Protein AF-A0A2E2UBP2-F1 (afdb_monomer)

Foldseek 3Di:
DDDDDDDDDDDDPDPDPPPPPPDDDFLQDAPLPQQWAQFDFFAAFPWDFDPPDQADFDWAFFQFPQDTDTDTGDPSDPLVQAPWEKEAWHFDDPDPVVSLVPTDTDDHIDTDDDGDTDDHTDCRHQNSLRCLLVRLSRLLCVVQVVVCVVLVAHHAYEYGAHQDDDPPTGRAQDWAQFQVRRYTYFHGFHDSYPVDGDTALRPDGPSSQSLSSQLRVLLSSLVVLLCVQAPPVDDPPGLCQTSRCVVVPPDDDDDPDQADQWLSLLSSLQSLLRSLLRSVLSDVRNQADHSNPQCRQQQHLQHQAGLLRHGLADAQVLVCQLRGSDDDRDSYSNHDDRSVDSNNSSSSSNNLLCLLCVPFPDHSNVSNVLSSVLSNVLSNPCNPDIDSLVSNLSSLVSSVVSSVVSTPQALVSQCSSCRRYNSRDDRPSD

Solvent-accessible surface area (backbone atoms only — not comparable to full-atom values): 24458 Å² total; per-residue (Å²): 132,89,80,84,91,83,93,82,82,91,81,83,84,75,84,74,86,66,76,80,77,75,72,90,68,81,72,62,68,30,82,90,72,59,47,48,23,49,61,57,81,52,44,79,69,87,78,61,67,55,83,91,63,77,50,60,60,47,66,44,72,32,47,38,72,68,38,78,41,78,44,78,39,74,66,73,52,85,51,82,60,52,73,46,40,31,41,24,54,42,66,72,66,96,48,76,66,58,44,76,74,57,70,47,71,78,50,75,69,41,80,60,75,93,70,38,56,90,79,70,70,54,89,60,16,50,63,35,45,44,49,38,36,47,42,46,52,43,52,30,44,74,73,38,51,67,59,55,62,71,66,66,68,79,54,28,35,38,36,39,39,38,77,45,74,60,89,96,32,26,44,18,69,46,60,31,39,42,74,90,78,35,30,38,39,37,35,21,36,34,20,63,41,96,89,47,85,60,45,62,36,82,68,49,48,66,46,36,30,38,27,52,46,31,22,38,50,28,44,51,55,52,50,56,52,46,58,74,54,38,91,59,90,82,67,73,68,82,64,76,65,34,92,51,60,69,69,52,76,81,48,88,78,67,99,78,73,71,49,83,70,42,40,66,54,34,50,45,14,51,41,41,15,48,8,52,46,44,9,37,50,53,33,81,58,19,39,66,33,53,62,43,59,56,43,30,27,38,52,24,42,85,44,66,27,34,53,51,61,52,64,53,53,35,40,51,66,46,50,51,46,43,63,38,42,69,84,78,90,73,39,24,51,72,75,43,84,58,50,68,37,40,62,49,53,3,24,29,51,19,22,36,56,41,60,68,48,74,84,47,101,64,55,49,67,58,52,50,51,50,51,51,55,21,48,56,57,33,42,67,65,46,71,86,58,73,52,31,66,55,49,51,32,45,51,55,53,36,40,51,60,45,44,54,77,77,42,94,65,52,56,68,56,41,49,56,43,45,61,34,30,65,42,62,52,75,82,81,58,121

pLDDT: mean 81.36, std 20.52, range [25.95, 98.44]

Sequence (430 aa):
MKKWIYLGAASFLLIGCGTKTSKKKNATDVYGGRSLGVPVPLMVSQKACLSGSILNPLEIDLYRRGRERPFRTDFSSEIQAVETTEFAGSFRGRDQFSLLNSPEIENPSKIFEVCDIAGEYESNSYQDAALSILTPIKSFENRYPKLINGLSLPQIKIRVAPLLRQGDQYLINNAFYYSGTREITFLPQGYDSKEDLDLPMGGRPLWKFPMVALHEYGHHIFVELLRKYSDQKSSLPPLGLCFDNSHHYHKVQSSAQSRNVSVNLALIAVNEAFADIFAYFGEPGSRGLDGMGCMEKSRDVESRTFNNGDIKILHKEQIEIFLSSAQKEYTGCNEMTNYQDTHIIGAVLGRAIFKVFEFQRVSDQKKLEILIDWLEQFLSKVNDETDPKLVLKLAVDEFYEVAKQEVRIDPLRCIKYYSHFPGITRNGCY

Mean predicted aligned error: 9.4 Å

Radius of gyration: 24.28 Å; Cα contacts (8 Å, |Δi|>4): 741; chains: 1; bounding box: 78×90×64 Å

Secondary structure (DSSP, 8-state):
------------------------------TTS--EEEEPPPBPP-PPPPTT---PPEEEEEEETTEEEEEEE--SS--TTEEEEEE---B--SSHHHHHH---B----EE------SS---TTBHHHHHHHHHHHHHHHHHH-HHHHHHHTPPPEEEEES---EETTEEE-S-EEEETTTTEEEEPPPEES-SS--PPTGGG--GGG-HHHHHHHHHHHHHHHHHHHH-S-TT-------SS-GGGGGT----TT-PPP--HHHHHHHHHHHHHHHHHHHH-GGG---TTSTTHHHHT-SS-SB-TTS-BS---HHHHHHHT-SSPPP---TTT---TT-HHHHHHHHHHHHHHHHHTS---HHHHHHHHHHHHHHHHHHHTT---HHHHHHHHHHHHHHHHHHHS---HHHHHHHHTT-TTT------

Structure (mmCIF, N/CA/C/O backbone):
data_AF-A0A2E2UBP2-F1
#
_entry.id   AF-A0A2E2UBP2-F1
#
loop_
_atom_site.group_PDB
_atom_site.id
_atom_site.type_symbol
_atom_site.label_atom_id
_atom_site.label_alt_id
_atom_site.label_comp_id
_atom_site.label_asym_id
_atom_site.label_entity_id
_atom_site.label_seq_id
_atom_site.pdbx_PDB_ins_code
_atom_site.Cartn_x
_atom_site.Cartn_y
_atom_site.Cartn_z
_atom_site.occupancy
_atom_site.B_iso_or_equiv
_atom_site.auth_seq_id
_atom_site.auth_comp_id
_atom_site.auth_asym_id
_atom_site.auth_atom_id
_atom_site.pdbx_PDB_model_num
ATOM 1 N N . MET A 1 1 ? -43.294 66.287 -12.264 1.00 36.66 1 MET A N 1
ATOM 2 C CA . MET A 1 1 ? -43.549 65.736 -13.617 1.00 36.66 1 MET A CA 1
ATOM 3 C C . MET A 1 1 ? -42.926 64.345 -13.658 1.00 36.66 1 MET A C 1
ATOM 5 O O . MET A 1 1 ? -41.761 64.245 -13.317 1.00 36.66 1 MET A O 1
ATOM 9 N N . LYS A 1 2 ? -43.741 63.272 -13.631 1.00 34.59 2 LYS A N 1
ATOM 10 C CA . LYS A 1 2 ? -43.964 62.305 -14.744 1.00 34.59 2 LYS A CA 1
ATOM 11 C C . LYS A 1 2 ? -42.651 61.814 -15.389 1.00 34.59 2 LYS A C 1
ATOM 13 O O . LYS A 1 2 ? -41.879 62.659 -15.798 1.00 34.59 2 LYS A O 1
ATOM 18 N N . LYS A 1 3 ? -42.366 60.541 -15.671 1.00 36.06 3 LYS A N 1
ATOM 19 C CA . LYS A 1 3 ? -42.904 59.187 -15.423 1.00 36.06 3 LYS A CA 1
ATOM 20 C C . LYS A 1 3 ? -41.931 58.261 -16.225 1.00 36.06 3 LYS A C 1
ATOM 22 O O . LYS A 1 3 ? -41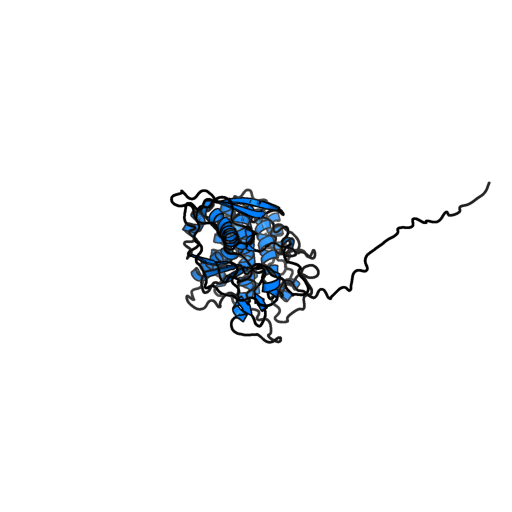.662 58.618 -17.360 1.00 36.06 3 LYS A O 1
ATOM 27 N N . TRP A 1 4 ? -41.537 57.096 -15.679 1.00 34.00 4 TRP A N 1
ATOM 28 C CA . TRP A 1 4 ? -41.347 55.782 -16.365 1.00 34.00 4 TRP A CA 1
ATOM 29 C C . TRP A 1 4 ? -40.158 55.623 -17.351 1.00 34.00 4 TRP A C 1
ATOM 31 O O . TRP A 1 4 ? -39.989 56.420 -18.259 1.00 34.00 4 TRP A O 1
ATOM 41 N N . ILE A 1 5 ? -39.194 54.714 -17.106 1.00 43.81 5 ILE A N 1
ATOM 42 C CA . ILE A 1 5 ? -39.140 53.261 -17.445 1.00 43.81 5 ILE A CA 1
ATOM 43 C C . ILE A 1 5 ? -39.409 52.969 -18.929 1.00 43.81 5 ILE A C 1
ATOM 45 O O . ILE A 1 5 ? -40.552 53.108 -19.330 1.00 43.81 5 ILE A O 1
ATOM 49 N N . TYR A 1 6 ? -38.390 52.490 -19.666 1.00 37.00 6 TYR A N 1
ATOM 50 C CA . TYR A 1 6 ? -38.372 51.296 -20.551 1.00 37.00 6 TYR A CA 1
ATOM 51 C C . TYR A 1 6 ? -36.886 50.983 -20.885 1.00 37.00 6 TYR A C 1
ATOM 53 O O . TYR A 1 6 ? -36.152 51.875 -21.292 1.00 37.00 6 TYR A O 1
ATOM 61 N N . LEU A 1 7 ? -36.318 49.846 -20.455 1.00 39.94 7 LEU A N 1
ATOM 62 C CA . LEU A 1 7 ? -36.270 48.547 -21.160 1.00 39.94 7 LEU A CA 1
ATOM 63 C C . LEU A 1 7 ? -35.499 48.616 -22.493 1.00 39.94 7 LEU A C 1
ATOM 65 O O . LEU A 1 7 ? -36.073 48.844 -23.551 1.00 39.94 7 LEU A O 1
ATOM 69 N N . GLY A 1 8 ? -34.185 48.384 -22.415 1.00 33.16 8 GLY A N 1
ATOM 70 C CA . GLY A 1 8 ? -33.312 48.099 -23.553 1.00 33.16 8 GLY A CA 1
ATOM 71 C C . GLY A 1 8 ? -32.727 46.701 -23.393 1.00 33.16 8 GLY A C 1
ATOM 72 O O . GLY A 1 8 ? -31.935 46.455 -22.487 1.00 33.16 8 GLY A O 1
ATOM 73 N N . ALA A 1 9 ? -33.212 45.786 -24.225 1.00 34.88 9 ALA A N 1
ATOM 74 C CA . ALA A 1 9 ? -32.956 44.359 -24.192 1.00 34.88 9 ALA A CA 1
ATOM 75 C C . ALA A 1 9 ? -31.523 43.984 -24.601 1.00 34.88 9 ALA A C 1
ATOM 77 O O . ALA A 1 9 ? -30.869 44.654 -25.398 1.00 34.88 9 ALA A O 1
ATOM 78 N N . ALA A 1 10 ? -31.083 42.855 -24.051 1.00 36.31 10 ALA A N 1
ATOM 79 C CA . ALA A 1 10 ? -29.846 42.159 -24.350 1.00 36.31 10 ALA A CA 1
ATOM 80 C C . ALA A 1 10 ? -29.744 41.722 -25.821 1.00 36.31 10 ALA A C 1
ATOM 82 O O . ALA A 1 10 ? -30.726 41.274 -26.409 1.00 36.31 10 ALA A O 1
ATOM 83 N N . SER A 1 11 ? -28.529 41.762 -26.374 1.00 33.66 11 SER A N 1
ATOM 84 C CA . SER A 1 11 ? -28.095 40.939 -27.514 1.00 33.66 11 SER A CA 1
ATOM 85 C C . SER A 1 11 ? -26.563 40.897 -27.568 1.00 33.66 11 SER A C 1
ATOM 87 O O . SER A 1 11 ? -25.935 41.548 -28.396 1.00 33.66 11 SER A O 1
ATOM 89 N N . PHE A 1 12 ? -25.949 40.123 -26.668 1.00 35.16 12 PHE A N 1
ATOM 90 C CA . PHE A 1 12 ? -24.624 39.557 -26.922 1.00 35.16 12 PHE A CA 1
ATOM 91 C C . PHE A 1 12 ? -24.831 38.255 -27.699 1.00 35.16 12 PHE A C 1
ATOM 93 O O . PHE A 1 12 ? -25.236 37.238 -27.140 1.00 35.16 12 PHE A O 1
ATOM 100 N N . LEU A 1 13 ? -24.583 38.308 -29.007 1.00 31.09 13 LEU A N 1
ATOM 101 C CA . LEU A 1 13 ? -24.433 37.131 -29.855 1.00 31.09 13 LEU A CA 1
ATOM 102 C C . LEU A 1 13 ? -23.117 36.435 -29.483 1.00 31.09 13 LEU A C 1
ATOM 104 O O . LEU A 1 13 ? -22.058 36.750 -30.017 1.00 31.09 13 LEU A O 1
ATOM 108 N N . LEU A 1 14 ? -23.188 35.492 -28.544 1.00 32.53 14 LEU A N 1
ATOM 109 C CA . LEU A 1 14 ? -22.165 34.466 -28.379 1.00 32.53 14 LEU A CA 1
ATOM 110 C C . LEU A 1 14 ? -22.387 33.410 -29.464 1.00 32.53 14 LEU A C 1
ATOM 112 O O . LEU A 1 14 ? -23.316 32.606 -29.392 1.00 32.53 14 LEU A O 1
ATOM 116 N N . ILE A 1 15 ? -21.522 33.417 -30.477 1.00 32.47 15 ILE A N 1
ATOM 117 C CA . ILE A 1 15 ? -21.360 32.302 -31.411 1.00 32.47 15 ILE A CA 1
ATOM 118 C C . ILE A 1 15 ? -20.683 31.175 -30.626 1.00 32.47 15 ILE A C 1
ATOM 120 O O . ILE A 1 15 ? -19.461 31.083 -30.540 1.00 32.47 15 ILE A O 1
ATOM 124 N N . GLY A 1 16 ? -21.501 30.344 -29.986 1.00 27.58 16 GLY A N 1
ATOM 125 C CA . GLY A 1 16 ? -21.075 29.086 -29.398 1.00 27.58 16 GLY A CA 1
ATOM 126 C C . GLY A 1 16 ? -20.994 28.012 -30.475 1.00 27.58 16 GLY A C 1
ATOM 127 O O . GLY A 1 16 ? -21.973 27.314 -30.722 1.00 27.58 16 GLY A O 1
ATOM 128 N N . CYS A 1 17 ? -19.814 27.817 -31.063 1.00 29.23 17 CYS A N 1
ATOM 129 C CA . CYS A 1 17 ? -19.444 26.516 -31.622 1.00 29.23 17 CYS A CA 1
ATOM 130 C C . CYS A 1 17 ? -19.105 25.572 -30.459 1.00 29.23 17 CYS A C 1
ATOM 132 O O . CYS A 1 17 ? -17.954 25.210 -30.241 1.00 29.23 17 CYS A O 1
ATOM 134 N N . GLY A 1 18 ? -20.122 25.212 -29.674 1.00 25.95 18 GLY A N 1
ATOM 135 C CA . GLY A 1 18 ? -20.039 24.072 -28.777 1.00 25.95 18 GLY A CA 1
ATOM 136 C C . GLY A 1 18 ? -20.134 22.815 -29.625 1.00 25.95 18 GLY A C 1
ATOM 137 O O . GLY A 1 18 ? -21.171 22.553 -30.238 1.00 25.95 18 GLY A O 1
ATOM 138 N N . THR A 1 19 ? -19.049 22.052 -29.697 1.00 28.00 19 THR A N 1
ATOM 139 C CA . THR A 1 19 ? -19.083 20.693 -30.227 1.00 28.00 19 THR A CA 1
ATOM 140 C C . THR A 1 19 ? -20.198 19.930 -29.518 1.00 28.00 19 THR A C 1
ATOM 142 O O . THR A 1 19 ? -20.270 19.891 -28.290 1.00 28.00 19 THR A O 1
ATOM 145 N N . LYS A 1 20 ? -21.111 19.352 -30.309 1.00 28.67 20 LYS A N 1
ATOM 146 C CA . LYS A 1 20 ? -22.065 18.347 -29.837 1.00 28.67 20 LYS A CA 1
ATOM 147 C C . LYS A 1 20 ? -21.259 17.272 -29.117 1.00 28.67 20 LYS A C 1
ATOM 149 O O . LYS A 1 20 ? -20.600 16.466 -29.770 1.00 28.67 20 LYS A O 1
ATOM 154 N N . THR A 1 21 ? -21.305 17.269 -27.792 1.00 29.91 21 THR A N 1
ATOM 155 C CA . THR A 1 21 ? -20.791 16.168 -26.992 1.00 29.91 21 THR A CA 1
ATOM 156 C C . THR A 1 21 ? -21.615 14.940 -27.347 1.00 29.91 21 THR A C 1
ATOM 158 O O . THR A 1 21 ? -22.819 14.849 -27.098 1.00 29.91 21 THR A O 1
ATOM 161 N N . SER A 1 22 ? -20.966 14.021 -28.056 1.00 31.94 22 SER A N 1
ATOM 162 C CA . SER A 1 22 ? -21.499 12.709 -28.367 1.00 31.94 22 SER A CA 1
ATOM 163 C C . SER A 1 22 ? -21.911 12.029 -27.067 1.00 31.94 22 SER A C 1
ATOM 165 O O . SER A 1 22 ? -21.104 11.918 -26.152 1.00 31.94 22 SER A O 1
ATOM 167 N N . LYS A 1 23 ? -23.186 11.629 -27.016 1.00 31.00 23 LYS A N 1
ATOM 168 C CA . LYS A 1 23 ? -23.810 10.637 -26.130 1.00 31.00 23 LYS A CA 1
ATOM 169 C C . LYS A 1 23 ? -22.982 10.261 -24.891 1.00 31.00 23 LYS A C 1
ATOM 171 O O . LYS A 1 23 ? -22.041 9.483 -25.000 1.00 31.00 23 LYS A O 1
ATOM 176 N N . LYS A 1 24 ? -23.437 10.715 -23.715 1.00 34.28 24 LYS A N 1
ATOM 177 C CA . LYS A 1 24 ? -23.140 10.081 -22.421 1.00 34.28 24 LYS A CA 1
ATOM 178 C C . LYS A 1 24 ? -23.349 8.566 -22.563 1.00 34.28 24 LYS A C 1
ATOM 180 O O . LYS A 1 24 ? -24.491 8.110 -22.585 1.00 34.28 24 LYS A O 1
ATOM 185 N N . LYS A 1 25 ? -22.262 7.807 -22.726 1.00 36.66 25 LYS A N 1
ATOM 186 C CA . LYS A 1 25 ? -22.254 6.371 -22.445 1.00 36.66 25 LYS A CA 1
ATOM 187 C C . LYS A 1 25 ? -22.381 6.230 -20.928 1.00 36.66 25 LYS A C 1
ATOM 189 O O . LYS A 1 25 ? -21.841 7.045 -20.183 1.00 36.66 25 LYS A O 1
ATOM 194 N N . ASN A 1 26 ? -23.182 5.259 -20.506 1.00 35.31 26 ASN A N 1
ATOM 195 C CA . ASN A 1 26 ? -23.462 4.968 -19.107 1.00 35.31 26 ASN A CA 1
ATOM 196 C C . ASN A 1 26 ? -22.146 4.815 -18.336 1.00 35.31 26 ASN A C 1
ATOM 198 O O . ASN A 1 26 ? -21.359 3.928 -18.645 1.00 35.31 26 ASN A O 1
ATOM 202 N N . ALA A 1 27 ? -21.927 5.685 -17.352 1.00 34.19 27 ALA A N 1
ATOM 203 C CA . ALA A 1 27 ? -20.807 5.639 -16.419 1.00 34.19 27 ALA A CA 1
ATOM 204 C C . ALA A 1 27 ? -21.013 4.512 -15.386 1.00 34.19 27 ALA A C 1
ATOM 206 O O . ALA A 1 27 ? -21.081 4.748 -14.187 1.00 34.19 27 ALA A O 1
ATOM 207 N N . THR A 1 28 ? -21.175 3.278 -15.865 1.00 34.78 28 THR A N 1
ATOM 208 C CA . THR A 1 28 ? -21.238 2.050 -15.049 1.00 34.78 28 THR A CA 1
ATOM 209 C C . THR A 1 28 ? -19.857 1.421 -14.857 1.00 34.78 28 THR A C 1
ATOM 211 O O . THR A 1 28 ? -19.737 0.251 -14.505 1.00 34.78 28 THR A O 1
ATOM 214 N N . ASP A 1 29 ? -18.800 2.185 -15.112 1.00 36.78 29 ASP A N 1
ATOM 215 C CA . ASP A 1 29 ? -17.430 1.700 -15.109 1.00 36.78 29 ASP A CA 1
ATOM 216 C C . ASP A 1 29 ? -16.811 1.889 -13.734 1.00 36.78 29 ASP A C 1
ATOM 218 O O . ASP A 1 29 ? -16.069 2.824 -13.430 1.00 36.78 29 ASP A O 1
ATOM 222 N N . VAL A 1 30 ? -17.196 0.955 -12.873 1.00 41.47 30 VAL A N 1
ATOM 223 C CA . VAL A 1 30 ? -16.654 0.765 -11.540 1.00 41.47 30 VAL A CA 1
ATOM 224 C C . VAL A 1 30 ? -15.151 0.528 -11.670 1.00 41.47 30 VAL A C 1
ATOM 226 O O . VAL A 1 30 ? -14.717 -0.485 -12.214 1.00 41.47 30 VAL A O 1
ATOM 229 N N . TYR A 1 31 ? -14.349 1.440 -11.121 1.00 38.66 31 TYR A N 1
ATOM 230 C CA . TYR A 1 31 ? -12.884 1.332 -11.037 1.00 38.66 31 TYR A CA 1
ATOM 231 C C . TYR A 1 31 ? -12.407 -0.001 -10.409 1.00 38.66 31 TYR A C 1
ATOM 233 O O . TYR A 1 31 ? -11.302 -0.452 -10.669 1.00 38.66 31 TYR A O 1
ATOM 241 N N . GLY A 1 32 ? -13.269 -0.684 -9.646 1.00 39.06 32 GLY A N 1
ATOM 242 C CA . GLY A 1 32 ? -13.020 -2.018 -9.086 1.00 39.06 32 GLY A CA 1
ATOM 243 C C . GLY A 1 32 ? -13.270 -3.214 -10.021 1.00 39.06 32 GLY A C 1
ATOM 244 O O . GLY A 1 32 ? -13.111 -4.342 -9.573 1.00 39.06 32 GLY A O 1
ATOM 245 N N . GLY A 1 33 ? -13.688 -3.008 -11.278 1.00 43.19 33 GLY A N 1
ATOM 246 C CA . GLY A 1 33 ? -14.062 -4.088 -12.210 1.00 43.19 33 GLY A CA 1
ATOM 247 C C . GLY A 1 33 ? -13.252 -4.173 -13.508 1.00 43.19 33 GLY A C 1
ATOM 248 O O . GLY A 1 33 ? -13.527 -5.045 -14.329 1.00 43.19 33 GLY A O 1
ATOM 249 N N . ARG A 1 34 ? -12.275 -3.286 -13.729 1.00 60.72 34 ARG A N 1
ATOM 250 C CA . ARG A 1 34 ? -11.574 -3.152 -15.019 1.00 60.72 34 ARG A CA 1
ATOM 251 C C . ARG A 1 34 ? -10.074 -3.416 -14.937 1.00 60.72 34 ARG A C 1
ATOM 253 O O . ARG A 1 34 ? -9.250 -2.656 -15.424 1.00 60.72 34 ARG A O 1
ATOM 260 N N . SER A 1 35 ? -9.706 -4.540 -14.341 1.00 74.12 35 SER A N 1
ATOM 261 C CA . SER A 1 35 ? -8.325 -5.029 -14.406 1.00 74.12 35 SER A CA 1
ATOM 262 C C . SER A 1 35 ? -8.079 -5.905 -15.632 1.00 74.12 35 SER A C 1
ATOM 264 O O . SER A 1 35 ? -7.092 -6.621 -15.646 1.00 74.12 35 SER A O 1
ATOM 266 N N . LEU A 1 36 ? -8.969 -5.902 -16.631 1.00 81.81 36 LEU A N 1
ATOM 267 C CA . LEU A 1 36 ? -8.833 -6.670 -17.866 1.00 81.81 36 LEU A CA 1
ATOM 268 C C . LEU A 1 36 ? -8.794 -5.734 -19.062 1.00 81.81 36 LEU A C 1
ATOM 270 O O . LEU A 1 36 ? -9.682 -4.904 -19.231 1.00 81.81 36 LEU A O 1
ATOM 274 N N . GLY A 1 37 ? -7.797 -5.905 -19.921 1.00 84.56 37 GLY A N 1
ATOM 275 C CA . GLY A 1 37 ? -7.703 -5.107 -21.128 1.00 84.56 37 GLY A CA 1
ATOM 276 C C . GLY A 1 37 ? -6.459 -5.397 -21.947 1.00 84.56 37 GLY A C 1
ATOM 277 O O . GLY A 1 37 ? -5.979 -6.535 -22.008 1.00 84.56 37 GLY A O 1
ATOM 278 N N . VAL A 1 38 ? -5.977 -4.363 -22.631 1.00 85.06 38 VAL A N 1
ATOM 279 C CA . VAL A 1 38 ? -4.821 -4.446 -23.522 1.00 85.06 38 VAL A CA 1
ATOM 280 C C . VAL A 1 38 ? -3.637 -3.712 -22.895 1.00 85.06 38 VAL A C 1
ATOM 282 O O . VAL A 1 38 ? -3.710 -2.497 -22.712 1.00 85.06 38 VAL A O 1
ATOM 285 N N . PRO A 1 39 ? -2.550 -4.418 -22.551 1.00 86.81 39 PRO A N 1
ATOM 286 C CA . PRO A 1 39 ? -1.412 -3.831 -21.861 1.00 86.81 39 PRO A CA 1
ATOM 287 C C . PRO A 1 39 ? -0.621 -2.902 -22.785 1.00 86.81 39 PRO A C 1
ATOM 289 O O . PRO A 1 39 ? -0.477 -3.149 -23.984 1.00 86.81 39 PRO A O 1
ATOM 292 N N . VAL A 1 40 ? -0.060 -1.851 -22.199 1.00 86.50 40 VAL A N 1
ATOM 293 C CA . VAL A 1 40 ? 0.980 -1.020 -22.793 1.00 86.50 40 VAL A CA 1
ATOM 294 C C . VAL A 1 40 ? 2.287 -1.813 -22.740 1.00 86.50 40 VAL A C 1
ATOM 296 O O . VAL A 1 40 ? 2.704 -2.240 -21.659 1.00 86.50 40 VAL A O 1
ATOM 299 N N . PRO A 1 41 ? 2.944 -2.042 -23.885 1.00 79.69 41 PRO A N 1
ATOM 300 C CA . PRO A 1 41 ? 4.188 -2.791 -23.925 1.00 79.69 41 PRO A CA 1
ATOM 301 C C . PRO A 1 41 ? 5.330 -2.015 -23.274 1.00 79.69 41 PRO A C 1
ATOM 303 O O . PRO A 1 41 ? 5.504 -0.821 -23.523 1.00 79.69 41 PRO A O 1
ATOM 306 N N . LEU A 1 42 ? 6.157 -2.729 -22.513 1.00 85.56 42 LEU A N 1
ATOM 307 C CA . LEU A 1 42 ? 7.467 -2.243 -22.099 1.00 85.56 42 LEU A CA 1
ATOM 308 C C . LEU A 1 42 ? 8.544 -2.813 -23.016 1.00 85.56 42 LEU A C 1
ATOM 310 O O . LEU A 1 42 ? 8.443 -3.945 -23.497 1.00 85.56 42 LEU A O 1
ATOM 314 N N . MET A 1 43 ? 9.591 -2.028 -23.247 1.00 85.56 43 MET A N 1
ATOM 315 C CA . MET A 1 43 ? 10.769 -2.495 -23.969 1.00 85.56 43 MET A CA 1
ATOM 316 C C . MET A 1 43 ? 11.866 -2.955 -23.012 1.00 85.56 43 MET A C 1
ATOM 318 O O . MET A 1 43 ? 11.960 -2.513 -21.869 1.00 85.56 43 MET A O 1
ATOM 322 N N . VAL A 1 44 ? 12.731 -3.848 -23.481 1.00 85.12 44 VAL A N 1
ATOM 323 C CA . VAL A 1 44 ? 13.967 -4.171 -22.765 1.00 85.12 44 VAL A CA 1
ATOM 324 C C . VAL A 1 44 ? 15.026 -3.173 -23.213 1.00 85.12 44 VAL A C 1
ATOM 326 O O . VAL A 1 44 ? 15.348 -3.113 -24.404 1.00 85.12 44 VAL A O 1
ATOM 329 N N . SER A 1 45 ? 15.561 -2.401 -22.265 1.00 87.06 45 SER A N 1
ATOM 330 C CA . SER A 1 45 ? 16.622 -1.437 -22.555 1.00 87.06 45 SER A CA 1
ATOM 331 C C . SER A 1 45 ? 17.817 -2.127 -23.218 1.00 87.06 45 SER A C 1
ATOM 333 O O . SER A 1 45 ? 18.206 -3.231 -22.828 1.00 87.06 45 SER A O 1
ATOM 335 N N . GLN A 1 46 ? 18.391 -1.470 -24.228 1.00 87.06 46 GLN A N 1
ATOM 336 C CA . GLN A 1 46 ? 19.603 -1.925 -24.921 1.00 87.06 46 GLN A CA 1
ATOM 337 C C . GLN A 1 46 ? 20.883 -1.410 -24.246 1.00 87.06 46 GLN A C 1
ATOM 339 O O . GLN A 1 46 ? 21.987 -1.666 -24.728 1.00 87.06 46 GLN A O 1
ATOM 344 N N . LYS A 1 47 ? 20.750 -0.660 -23.144 1.00 88.19 47 LYS A N 1
ATOM 345 C CA . LYS A 1 47 ? 21.888 -0.155 -22.380 1.00 88.19 47 LYS A CA 1
ATOM 346 C C . LYS A 1 47 ? 22.650 -1.308 -21.733 1.00 88.19 47 LYS A C 1
ATOM 348 O O . LYS A 1 47 ? 22.059 -2.194 -21.120 1.00 88.19 47 LYS A O 1
ATOM 353 N N . ALA A 1 48 ? 23.970 -1.279 -21.881 1.00 86.25 48 ALA A N 1
ATOM 354 C CA . ALA A 1 48 ? 24.871 -2.246 -21.273 1.00 86.25 48 ALA A CA 1
ATOM 355 C C . ALA A 1 48 ? 25.382 -1.734 -19.923 1.00 86.25 48 ALA A C 1
ATOM 357 O O . ALA A 1 48 ? 25.641 -0.538 -19.766 1.00 86.25 48 ALA A O 1
ATOM 358 N N . CYS A 1 49 ? 25.572 -2.657 -18.981 1.00 88.00 49 CYS A N 1
ATOM 359 C CA . CYS A 1 49 ? 26.219 -2.367 -17.710 1.00 88.00 49 CYS A CA 1
ATOM 360 C C . CYS A 1 49 ? 27.664 -1.906 -17.940 1.00 88.00 49 CYS A C 1
ATOM 362 O O . CYS A 1 49 ? 28.414 -2.520 -18.708 1.00 88.00 49 CYS A O 1
ATOM 364 N N . LEU A 1 50 ? 28.068 -0.840 -17.256 1.00 87.44 50 LEU A N 1
ATOM 365 C CA . LEU A 1 50 ? 29.443 -0.360 -17.268 1.00 87.44 50 LEU A CA 1
ATOM 366 C C . LEU A 1 50 ? 30.331 -1.358 -16.510 1.00 87.44 50 LEU A C 1
ATOM 368 O O . LEU A 1 50 ? 30.054 -1.741 -15.376 1.00 87.44 50 LEU A O 1
ATOM 372 N N . SER A 1 51 ? 31.393 -1.832 -17.162 1.00 78.88 51 SER A N 1
ATOM 373 C CA . SER A 1 51 ? 32.310 -2.807 -16.562 1.00 78.88 51 SER A CA 1
ATOM 374 C C . SER A 1 51 ? 33.243 -2.131 -15.557 1.00 78.88 51 SER A C 1
ATOM 376 O O . SER A 1 51 ? 33.910 -1.155 -15.893 1.00 78.88 51 SER A O 1
ATOM 378 N N . GLY A 1 52 ? 33.342 -2.689 -14.347 1.00 69.69 52 GLY A N 1
ATOM 379 C CA . GLY A 1 52 ? 34.326 -2.271 -13.343 1.00 69.69 52 GLY A CA 1
ATOM 380 C C . GLY A 1 52 ? 34.045 -0.932 -12.653 1.00 69.69 52 GLY A C 1
ATOM 381 O O . GLY A 1 52 ? 34.943 -0.415 -11.989 1.00 69.69 52 GLY A O 1
ATOM 382 N N . SER A 1 53 ? 32.843 -0.363 -12.788 1.00 64.88 53 SER A N 1
ATOM 383 C CA . SER A 1 53 ? 32.452 0.829 -12.035 1.00 64.88 53 SER A CA 1
ATOM 384 C C . SER A 1 53 ? 31.841 0.472 -10.678 1.00 64.88 53 SER A C 1
ATOM 386 O O . SER A 1 53 ? 31.161 -0.540 -10.508 1.00 64.88 53 SER A O 1
ATOM 388 N N . ILE A 1 54 ? 32.115 1.319 -9.684 1.00 75.81 54 ILE A N 1
ATOM 389 C CA . ILE A 1 54 ? 31.377 1.331 -8.418 1.00 75.81 54 ILE A CA 1
ATOM 390 C C . ILE A 1 54 ? 29.967 1.818 -8.750 1.00 75.81 54 ILE A C 1
ATOM 392 O O . ILE A 1 54 ? 29.837 2.838 -9.428 1.00 75.81 54 ILE A O 1
ATOM 396 N N . LEU A 1 55 ? 28.933 1.110 -8.280 1.00 81.38 55 LEU A N 1
ATOM 397 C CA . LEU A 1 55 ? 27.542 1.516 -8.487 1.00 81.38 55 LEU A CA 1
ATOM 398 C C . LEU A 1 55 ? 27.337 2.932 -7.951 1.00 81.38 55 LEU A C 1
ATOM 400 O O . LEU A 1 55 ? 27.338 3.164 -6.741 1.00 81.38 55 LEU A O 1
ATOM 404 N N . ASN A 1 56 ? 27.181 3.882 -8.869 1.00 81.31 56 ASN A N 1
ATOM 405 C CA . ASN A 1 56 ? 26.799 5.234 -8.515 1.00 81.31 56 ASN A CA 1
ATOM 406 C C . ASN A 1 56 ? 25.325 5.236 -8.096 1.00 81.31 56 ASN A C 1
ATOM 408 O O . ASN A 1 56 ? 24.543 4.423 -8.597 1.00 81.31 56 ASN A O 1
ATOM 412 N N . PRO A 1 57 ? 24.907 6.155 -7.210 1.00 87.81 57 PRO A N 1
ATOM 413 C CA . PRO A 1 57 ? 23.495 6.280 -6.903 1.00 87.81 57 PRO A CA 1
ATOM 414 C C . PRO A 1 57 ? 22.719 6.611 -8.180 1.00 87.81 57 PRO A C 1
ATOM 416 O O . PRO A 1 57 ? 23.036 7.599 -8.850 1.00 87.81 57 PRO A O 1
ATOM 419 N N . LEU A 1 58 ? 21.721 5.786 -8.486 1.00 89.69 58 LEU A N 1
ATOM 420 C CA . LEU A 1 58 ? 20.880 5.916 -9.668 1.00 89.69 58 LEU A CA 1
ATOM 421 C C . LEU A 1 58 ? 19.778 6.938 -9.404 1.00 89.69 58 LEU A C 1
ATOM 423 O O . LEU A 1 58 ? 19.251 7.024 -8.292 1.00 89.69 58 LEU A O 1
ATOM 427 N N . GLU A 1 59 ? 19.440 7.706 -10.431 1.00 90.62 59 GLU A N 1
ATOM 428 C CA . GLU A 1 59 ? 18.345 8.669 -10.414 1.00 90.62 59 GLU A CA 1
ATOM 429 C C . GLU A 1 59 ? 17.196 8.134 -11.268 1.00 90.62 59 GLU A C 1
ATOM 431 O O . GLU A 1 59 ? 17.412 7.705 -12.400 1.00 90.62 59 GLU A O 1
ATOM 436 N N . ILE A 1 60 ? 15.993 8.096 -10.693 1.00 93.56 60 ILE A N 1
ATOM 437 C CA . ILE A 1 60 ? 14.776 7.621 -11.358 1.00 93.56 60 ILE A CA 1
ATOM 438 C C . ILE A 1 60 ? 13.658 8.622 -11.121 1.00 93.56 60 ILE A C 1
ATOM 440 O O . ILE A 1 60 ? 13.420 9.035 -9.983 1.00 93.56 60 ILE A O 1
ATOM 444 N N . ASP A 1 61 ? 12.935 8.972 -12.178 1.00 94.69 61 ASP A N 1
ATOM 445 C CA . ASP A 1 61 ? 11.765 9.830 -12.066 1.00 94.69 61 ASP A CA 1
ATOM 446 C C . ASP A 1 61 ? 10.576 9.074 -11.471 1.00 94.69 61 ASP A C 1
ATOM 448 O O . ASP A 1 61 ? 10.088 8.082 -12.024 1.00 94.69 61 ASP A O 1
ATOM 452 N N . LEU A 1 62 ? 10.091 9.586 -10.337 1.00 94.50 62 LEU A N 1
ATOM 453 C CA . LEU A 1 62 ? 8.925 9.087 -9.612 1.00 94.50 62 LEU A CA 1
ATOM 454 C C . LEU A 1 62 ? 7.877 10.190 -9.470 1.00 94.50 62 LEU A C 1
ATOM 456 O O . LEU A 1 62 ? 8.201 11.368 -9.296 1.00 94.50 62 LEU A O 1
ATOM 460 N N . TYR A 1 63 ? 6.603 9.809 -9.491 1.00 93.38 63 TYR A N 1
ATOM 461 C CA . TYR A 1 63 ? 5.498 10.743 -9.337 1.00 93.38 63 TYR A CA 1
ATOM 462 C C . TYR A 1 63 ? 5.204 10.993 -7.859 1.00 93.38 63 TYR A C 1
ATOM 464 O O . TYR A 1 63 ? 4.779 10.101 -7.126 1.00 93.38 63 TYR A O 1
ATOM 472 N N . ARG A 1 64 ? 5.460 12.221 -7.400 1.00 89.25 64 ARG A N 1
ATOM 473 C CA . ARG A 1 64 ? 5.351 12.611 -5.990 1.00 89.25 64 ARG A CA 1
ATOM 474 C C . ARG A 1 64 ? 4.730 13.993 -5.884 1.00 89.25 64 ARG A C 1
ATOM 476 O O . ARG A 1 64 ? 5.237 14.947 -6.475 1.00 89.25 64 ARG A O 1
ATOM 483 N N . ARG A 1 65 ? 3.686 14.132 -5.063 1.00 84.56 65 ARG A N 1
ATOM 484 C CA . ARG A 1 65 ? 3.016 15.424 -4.814 1.00 84.56 65 ARG A CA 1
ATOM 485 C C . ARG A 1 65 ? 2.586 16.130 -6.110 1.00 84.56 65 ARG A C 1
ATOM 487 O O . ARG A 1 65 ? 2.922 17.296 -6.346 1.00 84.56 65 ARG A O 1
ATOM 494 N N . GLY A 1 66 ? 1.967 15.366 -7.008 1.00 85.75 66 GLY A N 1
ATOM 495 C CA . GLY A 1 66 ? 1.404 15.870 -8.258 1.00 85.75 66 GLY A CA 1
ATOM 496 C C . GLY A 1 66 ? 2.414 16.173 -9.365 1.00 85.75 66 GLY A C 1
ATOM 497 O O . GLY A 1 66 ? 2.052 16.852 -10.324 1.00 85.75 66 GLY A O 1
ATOM 498 N N . ARG A 1 67 ? 3.686 15.761 -9.237 1.00 91.31 67 ARG A N 1
ATOM 499 C CA . ARG A 1 67 ? 4.729 16.011 -10.248 1.00 91.31 67 ARG A CA 1
ATOM 500 C C . ARG A 1 67 ? 5.737 14.870 -10.325 1.00 91.31 67 ARG A C 1
ATOM 502 O O . ARG A 1 67 ? 6.067 14.271 -9.305 1.00 91.31 67 ARG A O 1
ATOM 509 N N . GLU A 1 68 ? 6.277 14.642 -11.516 1.00 92.50 68 GLU A N 1
ATOM 510 C CA . GLU A 1 68 ? 7.459 13.796 -11.709 1.00 92.50 68 GLU A CA 1
ATOM 511 C C . GLU A 1 68 ? 8.674 14.516 -11.134 1.00 92.50 68 GLU A C 1
ATOM 513 O O . GLU A 1 68 ? 8.864 15.720 -11.347 1.00 92.50 68 GLU A O 1
ATOM 518 N N . ARG A 1 69 ? 9.434 13.803 -10.306 1.00 92.88 69 ARG A N 1
ATOM 519 C CA . ARG A 1 69 ? 10.657 14.313 -9.704 1.00 92.88 69 ARG A CA 1
ATOM 520 C C . ARG A 1 69 ? 11.716 13.221 -9.679 1.00 92.88 69 ARG A C 1
ATOM 522 O O . ARG A 1 69 ? 11.379 12.094 -9.299 1.00 92.88 69 ARG A O 1
ATOM 529 N N . PRO A 1 70 ? 12.980 13.590 -9.917 1.00 92.50 70 PRO A N 1
ATOM 530 C CA . PRO A 1 70 ? 14.074 12.658 -9.768 1.00 92.50 70 PRO A CA 1
ATOM 531 C C . PRO A 1 70 ? 14.185 12.195 -8.317 1.00 92.50 70 PRO A C 1
ATOM 533 O O . PRO A 1 70 ? 14.079 12.979 -7.362 1.00 92.50 70 PRO A O 1
ATOM 536 N N . PHE A 1 71 ? 14.393 10.896 -8.152 1.00 91.88 71 PHE A N 1
ATOM 537 C CA . PHE A 1 71 ? 14.656 10.243 -6.885 1.00 91.88 71 PHE A CA 1
ATOM 538 C C . PHE A 1 71 ? 15.992 9.521 -6.981 1.00 91.88 71 PHE A C 1
ATOM 540 O O . PHE A 1 71 ? 16.144 8.571 -7.746 1.00 91.88 71 PHE A O 1
ATOM 547 N N . ARG A 1 72 ? 16.955 9.965 -6.173 1.00 91.50 72 ARG A N 1
ATOM 548 C CA . ARG A 1 72 ? 18.294 9.388 -6.140 1.00 91.50 72 ARG A CA 1
ATOM 549 C C . ARG A 1 72 ? 18.400 8.322 -5.055 1.00 91.50 72 ARG A C 1
ATOM 551 O O . ARG A 1 72 ? 18.174 8.625 -3.883 1.00 91.50 72 ARG A O 1
ATOM 558 N N . THR A 1 73 ? 18.794 7.113 -5.441 1.00 91.19 73 THR A N 1
ATOM 559 C CA . THR A 1 73 ? 18.938 5.972 -4.528 1.00 91.19 73 THR A CA 1
ATOM 560 C C . THR A 1 73 ? 20.274 5.287 -4.709 1.00 91.19 73 THR A C 1
ATOM 562 O O . THR A 1 73 ? 20.719 5.021 -5.823 1.00 91.19 73 THR A O 1
ATOM 565 N N . ASP A 1 74 ? 20.914 4.999 -3.582 1.00 90.88 74 ASP A N 1
ATOM 566 C CA . ASP A 1 74 ? 22.152 4.242 -3.539 1.00 90.88 74 ASP A CA 1
ATOM 567 C C . ASP A 1 74 ? 21.860 2.734 -3.514 1.00 90.88 74 ASP A C 1
ATOM 569 O O . ASP A 1 74 ? 21.326 2.206 -2.533 1.00 90.88 74 ASP A O 1
ATOM 573 N N . PHE A 1 75 ? 22.218 2.065 -4.612 1.00 90.56 75 PHE A N 1
ATOM 574 C CA . PHE A 1 75 ? 22.141 0.613 -4.790 1.00 90.56 75 PHE A CA 1
ATOM 575 C C . PHE A 1 75 ? 23.511 -0.071 -4.643 1.00 90.56 75 PHE A C 1
ATOM 577 O O . PHE A 1 75 ? 23.662 -1.227 -5.022 1.00 90.56 75 PHE A O 1
ATOM 584 N N . SER A 1 76 ? 24.520 0.610 -4.083 1.00 87.94 76 SER A N 1
ATOM 585 C CA . SER A 1 76 ? 25.839 0.016 -3.798 1.00 87.94 76 SER A CA 1
ATOM 586 C C . SER A 1 76 ? 25.786 -1.141 -2.796 1.00 87.94 76 SER A C 1
ATOM 588 O O . SER A 1 76 ? 26.714 -1.945 -2.725 1.00 87.94 76 SER A O 1
ATOM 590 N N . SER A 1 77 ? 24.695 -1.237 -2.033 1.00 89.06 77 SER A N 1
ATOM 591 C CA . SER A 1 77 ? 24.376 -2.368 -1.169 1.00 89.06 77 SER A CA 1
ATOM 592 C C . SER A 1 77 ? 23.088 -3.045 -1.619 1.00 89.06 77 SER A C 1
ATOM 594 O O . SER A 1 77 ? 22.160 -2.388 -2.098 1.00 89.06 77 SER A O 1
ATOM 596 N N . GLU A 1 78 ? 23.027 -4.355 -1.395 1.00 90.56 78 GLU A N 1
ATOM 597 C CA . GLU A 1 78 ? 21.854 -5.186 -1.660 1.00 90.56 78 GLU A CA 1
ATOM 598 C C . GLU A 1 78 ? 20.595 -4.647 -0.960 1.00 90.56 78 GLU A C 1
ATOM 600 O O . GLU A 1 78 ? 20.666 -4.010 0.099 1.00 90.56 78 GLU A O 1
ATOM 605 N N . ILE A 1 79 ? 19.439 -4.874 -1.579 1.00 94.19 79 ILE A N 1
ATOM 606 C CA . ILE A 1 79 ? 18.125 -4.573 -1.008 1.00 94.19 79 ILE A CA 1
ATOM 607 C C . ILE A 1 79 ? 17.740 -5.773 -0.146 1.00 94.19 79 ILE A C 1
ATOM 609 O O . ILE A 1 79 ? 17.406 -6.828 -0.675 1.00 94.19 79 ILE A O 1
ATOM 613 N N . GLN A 1 80 ? 17.822 -5.637 1.174 1.00 95.12 80 GLN A N 1
ATOM 614 C CA . GLN A 1 80 ? 17.735 -6.780 2.086 1.00 95.12 80 GLN A CA 1
ATOM 615 C C . GLN A 1 80 ? 16.390 -7.500 2.010 1.00 95.12 80 GLN A C 1
ATOM 617 O O . GLN A 1 80 ? 16.343 -8.714 2.179 1.00 95.12 80 GLN A O 1
ATOM 622 N N . ALA A 1 81 ? 15.310 -6.769 1.749 1.00 95.25 81 ALA A N 1
ATOM 623 C CA . ALA A 1 81 ? 13.963 -7.294 1.650 1.00 95.25 81 ALA A CA 1
ATOM 624 C C . ALA A 1 81 ? 13.700 -8.038 0.340 1.00 95.25 81 ALA A C 1
ATOM 626 O O . ALA A 1 81 ? 12.731 -8.785 0.281 1.00 95.25 81 ALA A O 1
ATOM 627 N N . VAL A 1 82 ? 14.504 -7.854 -0.711 1.00 96.81 82 VAL A N 1
ATOM 628 C CA . VAL A 1 82 ? 14.202 -8.374 -2.053 1.00 96.81 82 VAL A CA 1
ATOM 629 C C . VAL A 1 82 ? 15.176 -9.486 -2.426 1.00 96.81 82 VAL A C 1
ATOM 631 O O . VAL A 1 82 ? 16.364 -9.244 -2.581 1.00 96.81 82 VAL A O 1
ATOM 634 N N . GLU A 1 83 ? 14.655 -10.697 -2.627 1.00 96.62 83 GLU A N 1
ATOM 635 C CA . GLU A 1 83 ? 15.429 -11.867 -3.068 1.00 96.62 83 GLU A CA 1
ATOM 636 C C . GLU A 1 83 ? 15.760 -11.760 -4.560 1.00 96.62 83 GLU A C 1
ATOM 638 O O . GLU A 1 83 ? 16.892 -11.944 -4.996 1.00 96.62 83 GLU A O 1
ATOM 643 N N . THR A 1 84 ? 14.734 -11.490 -5.369 1.00 96.44 84 THR A N 1
ATOM 644 C CA . THR A 1 84 ? 14.834 -11.462 -6.829 1.00 96.44 84 THR A CA 1
ATOM 645 C C . THR A 1 84 ? 13.866 -10.448 -7.415 1.00 96.44 84 THR A C 1
ATOM 647 O O . THR A 1 84 ? 12.781 -10.203 -6.885 1.00 96.44 84 THR A O 1
ATOM 650 N N . THR A 1 85 ? 14.260 -9.862 -8.543 1.00 96.19 85 THR A N 1
ATOM 651 C CA . THR A 1 85 ? 13.383 -9.052 -9.391 1.00 96.19 85 THR A CA 1
ATOM 652 C C . THR A 1 85 ? 13.373 -9.650 -10.785 1.00 96.19 85 THR A C 1
ATOM 654 O O . THR A 1 85 ? 14.433 -9.908 -11.348 1.00 96.19 85 THR A O 1
ATOM 657 N N . GLU A 1 86 ? 12.194 -9.868 -11.357 1.00 93.06 86 GLU A N 1
ATOM 658 C CA . GLU A 1 86 ? 12.042 -10.488 -12.672 1.00 93.06 86 GLU A CA 1
ATOM 659 C C . GLU A 1 86 ? 11.196 -9.632 -13.616 1.00 93.06 86 GLU A C 1
ATOM 661 O O . GLU A 1 86 ? 10.110 -9.158 -13.272 1.00 93.06 86 GLU A O 1
ATOM 666 N N . PHE A 1 87 ? 11.668 -9.500 -14.854 1.00 88.56 87 PHE A N 1
ATOM 667 C CA . PHE A 1 87 ? 10.872 -9.047 -15.989 1.00 88.56 87 PHE A CA 1
ATOM 668 C C . PHE A 1 87 ? 10.045 -10.222 -16.478 1.00 88.56 87 PHE A C 1
ATOM 670 O O . PHE A 1 87 ? 10.605 -11.253 -16.856 1.00 88.56 87 PHE A O 1
ATOM 677 N N . ALA A 1 88 ? 8.727 -10.092 -16.482 1.00 71.38 88 ALA A N 1
ATOM 678 C CA . ALA A 1 88 ? 7.855 -11.192 -16.855 1.00 71.38 88 ALA A CA 1
ATOM 679 C C . ALA A 1 88 ? 7.122 -10.888 -18.166 1.00 71.38 88 ALA A C 1
ATOM 681 O O . ALA A 1 88 ? 6.303 -9.980 -18.244 1.00 71.38 88 ALA A O 1
ATOM 682 N N . GLY A 1 89 ? 7.394 -11.693 -19.198 1.00 62.50 89 GLY A N 1
ATOM 683 C CA . GLY A 1 89 ? 6.861 -11.492 -20.547 1.00 62.50 89 GLY A CA 1
ATOM 684 C C . GLY A 1 89 ? 7.504 -10.291 -21.244 1.00 62.50 89 GLY A C 1
ATOM 685 O O . GLY A 1 89 ? 7.901 -9.328 -20.611 1.00 62.50 89 GLY A O 1
ATOM 686 N N . SER A 1 90 ? 7.659 -10.350 -22.563 1.00 60.03 90 SER A N 1
ATOM 687 C CA . SER A 1 90 ? 7.954 -9.171 -23.387 1.00 60.03 90 SER A CA 1
ATOM 688 C C . SER A 1 90 ? 7.305 -9.350 -24.751 1.00 60.03 90 SER A C 1
ATOM 690 O O . SER A 1 90 ? 7.094 -10.479 -25.208 1.00 60.03 90 SER A O 1
ATOM 692 N N . PHE A 1 91 ? 6.949 -8.234 -25.376 1.00 60.91 91 PHE A N 1
ATOM 693 C CA . PHE A 1 91 ? 6.273 -8.216 -26.666 1.00 60.91 91 PHE A CA 1
ATOM 694 C C . PHE A 1 91 ? 7.267 -8.164 -27.826 1.00 60.91 91 PHE A C 1
ATOM 696 O O . PHE A 1 91 ? 8.230 -7.395 -27.788 1.00 60.91 91 PHE A O 1
ATOM 703 N N . ARG A 1 92 ? 6.992 -8.913 -28.902 1.00 47.50 92 ARG A N 1
ATOM 704 C CA . ARG A 1 92 ? 7.680 -8.742 -30.186 1.00 47.50 92 ARG A CA 1
ATOM 705 C C . ARG A 1 92 ? 6.902 -7.741 -31.049 1.00 47.50 92 ARG A C 1
ATOM 707 O O . ARG A 1 92 ? 5.920 -8.088 -31.690 1.00 47.50 92 ARG A O 1
ATOM 714 N N . GLY A 1 93 ? 7.325 -6.480 -31.064 1.00 49.09 93 GLY A N 1
ATOM 715 C CA . GLY A 1 93 ? 6.708 -5.444 -31.902 1.00 49.09 93 GLY A CA 1
ATOM 716 C C . GLY A 1 93 ? 7.342 -4.079 -31.662 1.00 49.09 93 GLY A C 1
ATOM 717 O O . GLY A 1 93 ? 7.605 -3.722 -30.519 1.00 49.09 93 GLY A O 1
ATOM 718 N N . ARG A 1 94 ? 7.650 -3.331 -32.731 1.00 48.19 94 ARG A N 1
ATOM 719 C CA . ARG A 1 94 ? 8.273 -1.994 -32.622 1.00 48.19 94 ARG A CA 1
ATOM 720 C C . ARG A 1 94 ? 7.254 -0.869 -32.449 1.00 48.19 94 ARG A C 1
ATOM 722 O O . ARG A 1 94 ? 7.656 0.243 -32.126 1.00 48.19 94 ARG A O 1
ATOM 729 N N . ASP A 1 95 ? 5.969 -1.136 -32.681 1.00 55.19 95 ASP A N 1
ATOM 730 C CA . ASP A 1 95 ? 4.917 -0.130 -32.592 1.00 55.19 95 ASP A CA 1
ATOM 731 C C . ASP A 1 95 ? 3.688 -0.636 -31.826 1.00 55.19 95 ASP A C 1
ATOM 733 O O . ASP A 1 95 ? 3.376 -1.823 -31.763 1.00 55.19 95 ASP A O 1
ATOM 737 N N . GLN A 1 96 ? 2.995 0.310 -31.201 1.00 53.97 96 GLN A N 1
ATOM 738 C CA . GLN A 1 96 ? 1.843 0.073 -30.337 1.00 53.97 96 GLN A CA 1
ATOM 739 C C . GLN A 1 96 ? 0.663 -0.576 -31.086 1.00 53.97 96 GLN A C 1
ATOM 741 O O . GLN A 1 96 ? -0.098 -1.338 -30.497 1.00 53.97 96 GLN A O 1
ATOM 746 N N . PHE A 1 97 ? 0.522 -0.318 -32.391 1.00 56.59 97 PHE A N 1
ATOM 747 C CA . PHE A 1 97 ? -0.611 -0.772 -33.203 1.00 56.59 97 PHE A CA 1
ATOM 748 C C . PHE A 1 97 ? -0.512 -2.242 -33.616 1.00 56.59 97 PHE A C 1
ATOM 750 O O . PHE A 1 97 ? -1.525 -2.941 -33.641 1.00 56.59 97 PHE A O 1
ATOM 757 N N . SER A 1 98 ? 0.690 -2.742 -33.903 1.00 55.25 98 SER A N 1
ATOM 758 C CA . SER A 1 98 ? 0.910 -4.165 -34.190 1.00 55.25 98 SER A CA 1
ATOM 759 C C . SER A 1 98 ? 0.583 -5.049 -32.976 1.00 55.25 98 SER A C 1
ATOM 761 O O . SER A 1 98 ? 0.023 -6.136 -33.132 1.00 55.25 98 SER A O 1
ATOM 763 N N . LEU A 1 99 ? 0.775 -4.529 -31.762 1.00 55.59 99 LEU A N 1
ATOM 764 C CA . LEU A 1 99 ? 0.477 -5.221 -30.504 1.00 55.59 99 LEU A CA 1
ATOM 765 C C . LEU A 1 99 ? -1.003 -5.204 -30.107 1.00 55.59 99 LEU A C 1
ATOM 767 O O . LEU A 1 99 ? -1.485 -6.171 -29.519 1.00 55.59 99 LEU A O 1
ATOM 771 N N . LEU A 1 100 ? -1.753 -4.164 -30.491 1.00 57.66 100 LEU A N 1
ATOM 772 C CA . LEU A 1 100 ? -3.216 -4.155 -30.355 1.00 57.66 100 LEU A CA 1
ATOM 773 C C . LEU A 1 100 ? -3.881 -5.245 -31.218 1.00 57.66 100 LEU A C 1
ATOM 775 O O . LEU A 1 100 ? -4.987 -5.686 -30.897 1.00 57.66 100 LEU A O 1
ATOM 779 N N . ASN A 1 101 ? -3.227 -5.685 -32.300 1.00 53.91 101 ASN A N 1
ATOM 780 C CA . ASN A 1 101 ? -3.803 -6.601 -33.287 1.00 53.91 101 ASN A CA 1
ATOM 781 C C . ASN A 1 101 ? -3.384 -8.067 -33.093 1.00 53.91 101 ASN A C 1
ATOM 783 O O . ASN A 1 101 ? -4.225 -8.944 -33.272 1.00 53.91 101 ASN A O 1
ATOM 787 N N . SER A 1 102 ? -2.138 -8.344 -32.693 1.00 52.69 102 SER A N 1
ATOM 788 C CA . SER A 1 102 ? -1.682 -9.700 -32.346 1.00 52.69 102 SER A CA 1
ATOM 789 C C . SER A 1 102 ? -0.437 -9.645 -31.450 1.00 52.69 102 SER A C 1
ATOM 791 O O . SER A 1 102 ? 0.682 -9.584 -31.961 1.00 52.69 102 SER A O 1
ATOM 793 N N . PRO A 1 103 ? -0.588 -9.637 -30.114 1.00 54.56 103 PRO A N 1
ATOM 794 C CA . PRO A 1 103 ? 0.560 -9.662 -29.222 1.00 54.56 103 PRO A CA 1
ATOM 795 C C . PRO A 1 103 ? 1.204 -11.055 -29.235 1.00 54.56 103 PRO A C 1
ATOM 797 O O . PRO A 1 103 ? 0.758 -11.959 -28.525 1.00 54.56 103 PRO A O 1
ATOM 800 N N . GLU A 1 104 ? 2.252 -11.232 -30.037 1.00 54.62 104 GLU A N 1
ATOM 801 C CA . GLU A 1 104 ? 3.145 -12.387 -29.933 1.00 54.62 104 GLU A CA 1
ATOM 802 C C . GLU A 1 104 ? 4.091 -12.175 -28.737 1.00 54.62 104 GLU A C 1
ATOM 804 O O . GLU A 1 104 ? 4.899 -11.241 -28.702 1.00 54.62 104 GLU A O 1
ATOM 809 N N . ILE A 1 105 ? 3.926 -13.021 -27.715 1.00 58.91 105 ILE A N 1
ATOM 810 C CA . ILE A 1 105 ? 4.768 -13.068 -26.514 1.00 58.91 105 ILE A CA 1
ATOM 811 C C . ILE A 1 105 ? 5.878 -14.069 -26.795 1.00 58.91 105 ILE A C 1
ATOM 813 O O . ILE A 1 105 ? 5.575 -15.230 -27.064 1.00 58.91 105 ILE A O 1
ATOM 817 N N . GLU A 1 106 ? 7.141 -13.655 -26.710 1.00 56.28 106 GLU A N 1
ATOM 818 C CA . GLU A 1 106 ? 8.235 -14.542 -27.132 1.00 56.28 106 GLU A CA 1
ATOM 819 C C . GLU A 1 106 ? 9.258 -14.908 -26.059 1.00 56.28 106 GLU A C 1
ATOM 821 O O . GLU A 1 106 ? 9.976 -15.882 -26.258 1.00 56.28 106 GLU A O 1
ATOM 826 N N . ASN A 1 107 ? 9.329 -14.222 -24.913 1.00 58.09 107 ASN A N 1
ATOM 827 C CA . ASN A 1 107 ? 10.464 -14.436 -24.007 1.00 58.09 107 ASN A CA 1
ATOM 828 C C . ASN A 1 107 ? 10.082 -14.957 -22.611 1.00 58.09 107 ASN A C 1
ATOM 830 O O . ASN A 1 107 ? 9.111 -14.466 -22.022 1.00 58.09 107 ASN A O 1
ATOM 834 N N . PRO A 1 108 ? 10.865 -15.911 -22.060 1.00 64.69 108 PRO A N 1
ATOM 835 C CA . PRO A 1 108 ? 10.762 -16.336 -20.664 1.00 64.69 108 PRO A CA 1
ATOM 836 C C . PRO A 1 108 ? 11.056 -15.171 -19.710 1.00 64.69 108 PRO A C 1
ATOM 838 O O . PRO A 1 108 ? 11.578 -14.132 -20.130 1.00 64.69 108 PRO A O 1
ATOM 841 N N . SER A 1 109 ? 10.722 -15.334 -18.424 1.00 76.06 109 SER A N 1
ATOM 842 C CA . SER A 1 109 ? 11.091 -14.328 -17.428 1.00 76.06 109 SER A CA 1
ATOM 843 C C . SER A 1 109 ? 12.608 -14.139 -17.389 1.00 76.06 109 SER A C 1
ATOM 845 O O . SER A 1 109 ? 13.380 -15.085 -17.567 1.00 76.06 109 SER A O 1
ATOM 847 N N . LYS A 1 110 ? 13.038 -12.890 -17.205 1.00 86.50 110 LYS A N 1
ATOM 848 C CA . LYS A 1 110 ? 14.451 -12.521 -17.108 1.00 86.50 110 LYS A CA 1
ATOM 849 C C . LYS A 1 110 ? 14.703 -11.878 -15.755 1.00 86.50 110 LYS A C 1
ATOM 851 O O . LYS A 1 110 ? 14.016 -10.925 -15.400 1.00 86.50 110 LYS A O 1
ATOM 856 N N . ILE A 1 111 ? 15.707 -12.366 -15.036 1.00 90.88 111 ILE A N 1
ATOM 857 C CA . ILE A 1 111 ? 16.152 -11.750 -13.785 1.00 90.88 111 ILE A CA 1
ATOM 858 C C . ILE A 1 111 ? 16.749 -10.373 -14.096 1.00 90.88 111 ILE A C 1
ATOM 860 O O . ILE A 1 111 ? 17.528 -10.209 -15.041 1.00 90.88 111 ILE A O 1
ATOM 864 N N . PHE A 1 112 ? 16.341 -9.381 -13.317 1.00 92.00 112 PHE A N 1
ATOM 865 C CA . PHE A 1 112 ? 16.898 -8.043 -13.331 1.00 92.00 112 PHE A CA 1
ATOM 866 C C . PHE A 1 112 ? 18.020 -7.941 -12.308 1.00 92.00 112 PHE A C 1
ATOM 868 O O . PHE A 1 112 ? 17.818 -8.199 -11.124 1.00 92.00 112 PHE A O 1
ATOM 875 N N . GLU A 1 113 ? 19.181 -7.502 -12.775 1.00 90.38 113 GLU A N 1
ATOM 876 C CA . GLU A 1 113 ? 20.315 -7.159 -11.930 1.00 90.38 113 GLU A CA 1
ATOM 877 C C . GLU A 1 113 ? 20.538 -5.652 -12.021 1.00 90.38 113 GLU A C 1
ATOM 879 O O . GLU A 1 113 ? 20.631 -5.088 -13.117 1.00 90.38 113 GLU A O 1
ATOM 884 N N . VAL A 1 114 ? 20.603 -4.990 -10.865 1.00 88.69 114 VAL A N 1
ATOM 885 C CA . VAL A 1 114 ? 20.928 -3.565 -10.809 1.00 88.69 114 VAL A CA 1
ATOM 886 C C . VAL A 1 114 ? 22.390 -3.396 -11.200 1.00 88.69 114 VAL A C 1
ATOM 888 O O . VAL A 1 114 ? 23.276 -4.011 -10.612 1.00 88.69 114 VAL A O 1
ATOM 891 N N . CYS A 1 115 ? 22.649 -2.542 -12.184 1.00 88.25 115 CYS A N 1
ATOM 892 C CA . CYS A 1 115 ? 23.999 -2.227 -12.619 1.00 88.25 115 CYS A CA 1
ATOM 893 C C . CYS A 1 115 ? 24.130 -0.756 -13.016 1.00 88.25 115 CYS A C 1
ATOM 895 O O . CYS A 1 115 ? 23.136 -0.079 -13.293 1.00 88.25 115 CYS A O 1
ATOM 897 N N . ASP A 1 116 ? 25.370 -0.273 -13.040 1.00 87.00 116 ASP A N 1
ATOM 898 C CA . ASP A 1 116 ? 25.700 1.088 -13.446 1.00 87.00 116 ASP A CA 1
ATOM 899 C C . ASP A 1 116 ? 25.592 1.221 -14.968 1.00 87.00 116 ASP A C 1
ATOM 901 O O . ASP A 1 116 ? 26.002 0.324 -15.709 1.00 87.00 116 ASP A O 1
ATOM 905 N N . ILE A 1 117 ? 25.044 2.337 -15.441 1.00 89.31 117 ILE A N 1
ATOM 906 C CA . ILE A 1 117 ? 24.789 2.582 -16.863 1.00 89.31 117 ILE A CA 1
ATOM 907 C C . ILE A 1 117 ? 25.177 4.005 -17.257 1.00 89.31 117 ILE A C 1
ATOM 909 O O . ILE A 1 117 ? 25.225 4.920 -16.441 1.00 89.31 117 ILE A O 1
ATOM 913 N N . ALA A 1 118 ? 25.414 4.216 -18.552 1.00 85.44 118 ALA A N 1
ATOM 914 C CA . ALA A 1 118 ? 25.549 5.562 -19.091 1.00 85.44 118 ALA A CA 1
ATOM 915 C C . ALA A 1 118 ? 24.166 6.240 -19.216 1.00 85.44 118 ALA A C 1
ATOM 917 O O . ALA A 1 118 ? 23.335 5.857 -20.053 1.00 85.44 118 ALA A O 1
ATOM 918 N N . GLY A 1 119 ? 23.935 7.277 -18.408 1.00 87.12 119 GLY A N 1
ATOM 919 C CA . GLY A 1 119 ? 22.679 8.037 -18.371 1.00 87.12 119 GLY A CA 1
ATOM 920 C C . GLY A 1 119 ? 21.541 7.273 -17.687 1.00 87.12 119 GLY A C 1
ATOM 921 O O . GLY A 1 119 ? 21.785 6.456 -16.811 1.00 87.12 119 GLY A O 1
ATOM 922 N N . GLU A 1 120 ? 20.301 7.517 -18.108 1.00 89.50 120 GLU A N 1
ATOM 923 C CA . GLU A 1 120 ? 19.092 6.967 -17.466 1.00 89.50 120 GLU A CA 1
ATOM 924 C C . GLU A 1 120 ? 18.417 5.897 -18.326 1.00 89.50 120 GLU A C 1
ATOM 926 O O . GLU A 1 120 ? 18.493 5.953 -19.555 1.00 89.50 120 GLU A O 1
ATOM 931 N N . TYR A 1 121 ? 17.752 4.920 -17.715 1.00 92.06 121 TYR A N 1
ATOM 932 C CA . TYR A 1 121 ? 16.922 3.981 -18.472 1.00 92.06 121 TYR A CA 1
ATOM 933 C C . TYR A 1 121 ? 15.755 4.703 -19.148 1.00 92.06 121 TYR A C 1
ATOM 935 O O . TYR A 1 121 ? 15.278 5.731 -18.679 1.00 92.06 121 TYR A O 1
ATOM 943 N N . GLU A 1 122 ? 15.283 4.162 -20.265 1.00 91.81 122 GLU A N 1
ATOM 944 C CA . GLU A 1 122 ? 14.130 4.727 -20.951 1.00 91.81 122 GLU A CA 1
ATOM 945 C C . GLU A 1 122 ? 12.858 4.541 -20.107 1.00 91.81 122 GLU A C 1
ATOM 947 O O . GLU A 1 122 ? 12.622 3.456 -19.571 1.00 91.81 122 GLU A O 1
ATOM 952 N N . SER A 1 123 ? 12.015 5.574 -20.017 1.00 90.56 123 SER A N 1
ATOM 953 C CA . SER A 1 123 ? 10.851 5.619 -19.109 1.00 90.56 123 SER A CA 1
ATOM 954 C C . SER A 1 123 ? 9.769 4.564 -19.378 1.00 90.56 123 SER A C 1
ATOM 956 O O . SER A 1 123 ? 8.916 4.308 -18.534 1.00 90.56 123 SER A O 1
ATOM 958 N N . ASN A 1 124 ? 9.785 3.937 -20.554 1.00 88.50 124 ASN A N 1
ATOM 959 C CA . ASN A 1 124 ? 8.907 2.831 -20.939 1.00 88.50 124 ASN A CA 1
ATOM 960 C C . ASN A 1 124 ? 9.649 1.481 -20.993 1.00 88.50 124 ASN A C 1
ATOM 962 O O . ASN A 1 124 ? 9.253 0.579 -21.737 1.00 88.50 124 ASN A O 1
ATOM 966 N N . SER A 1 125 ? 10.744 1.339 -20.243 1.00 91.69 125 SER A N 1
ATOM 967 C CA . SER A 1 125 ? 11.511 0.095 -20.162 1.00 91.69 125 SER A CA 1
ATOM 968 C C . SER A 1 125 ? 11.181 -0.733 -18.918 1.00 91.69 125 SER A C 1
ATOM 970 O O . SER A 1 125 ? 10.767 -0.210 -17.883 1.00 91.69 125 SER A O 1
ATOM 972 N N . TYR A 1 126 ? 11.419 -2.044 -18.996 1.00 92.25 126 TYR A N 1
ATOM 973 C CA . TYR A 1 126 ? 11.343 -2.932 -17.830 1.00 92.25 126 TYR A CA 1
ATOM 974 C C . TYR A 1 126 ? 12.330 -2.528 -16.725 1.00 92.25 126 TYR A C 1
ATOM 976 O O . TYR A 1 126 ? 12.012 -2.647 -15.545 1.00 92.25 126 TYR A O 1
ATOM 984 N N . GLN A 1 127 ? 13.514 -2.034 -17.098 1.00 93.31 127 GLN A N 1
ATOM 985 C CA . GLN A 1 127 ? 14.541 -1.574 -16.166 1.00 93.31 127 GLN A CA 1
ATOM 986 C C . GLN A 1 127 ? 14.086 -0.340 -15.381 1.00 93.31 127 GLN A C 1
ATOM 988 O O . GLN A 1 127 ? 14.220 -0.315 -14.159 1.00 93.31 127 GLN A O 1
ATOM 993 N N . ASP A 1 128 ? 13.508 0.655 -16.058 1.00 95.12 128 ASP A N 1
ATOM 994 C CA . ASP A 1 128 ? 12.932 1.829 -15.398 1.00 95.12 128 ASP A CA 1
ATOM 995 C C . ASP A 1 128 ? 11.778 1.438 -14.463 1.00 95.12 128 ASP A C 1
ATOM 997 O O . ASP A 1 128 ? 11.731 1.888 -13.317 1.00 95.12 128 ASP A O 1
ATOM 1001 N N . ALA A 1 129 ? 10.891 0.539 -14.901 1.00 96.25 129 ALA A N 1
ATOM 1002 C CA . ALA A 1 129 ? 9.801 0.038 -14.068 1.00 96.25 129 ALA A CA 1
ATOM 1003 C C . ALA A 1 129 ? 10.323 -0.688 -12.815 1.00 96.25 129 ALA A C 1
ATOM 1005 O O . ALA A 1 129 ? 9.887 -0.390 -11.703 1.00 96.25 129 ALA A O 1
ATOM 1006 N N . ALA A 1 130 ? 11.303 -1.582 -12.972 1.00 96.56 130 ALA A N 1
ATOM 1007 C CA . ALA A 1 130 ? 11.924 -2.296 -11.861 1.00 96.56 130 ALA A CA 1
ATOM 1008 C C . ALA A 1 130 ? 12.593 -1.342 -10.870 1.00 96.56 130 ALA A C 1
ATOM 1010 O O . ALA A 1 130 ? 12.332 -1.415 -9.671 1.00 96.56 130 ALA A O 1
ATOM 1011 N N . LEU A 1 131 ? 13.402 -0.398 -11.353 1.00 96.81 131 LEU A N 1
ATOM 1012 C CA . LEU A 1 131 ? 14.048 0.578 -10.481 1.00 96.81 131 LEU A CA 1
ATOM 1013 C C . LEU A 1 131 ? 13.042 1.517 -9.815 1.00 96.81 131 LEU A C 1
ATOM 1015 O O . LEU A 1 131 ? 13.269 1.916 -8.673 1.00 96.81 131 LEU A O 1
ATOM 1019 N N . SER A 1 132 ? 11.918 1.822 -10.467 1.00 97.31 132 SER A N 1
ATOM 1020 C CA . SER A 1 132 ? 10.845 2.617 -9.863 1.00 97.31 132 SER A CA 1
ATOM 1021 C C . SER A 1 132 ? 10.191 1.898 -8.673 1.00 97.31 132 SER A C 1
ATOM 1023 O O . SER A 1 132 ? 9.852 2.547 -7.686 1.00 97.31 132 SER A O 1
ATOM 1025 N N . ILE A 1 133 ? 10.090 0.562 -8.724 1.00 97.69 133 ILE A N 1
ATOM 1026 C CA . ILE A 1 133 ? 9.585 -0.285 -7.626 1.00 97.69 133 ILE A CA 1
ATOM 1027 C C . ILE A 1 133 ? 10.629 -0.430 -6.513 1.00 97.69 133 ILE A C 1
ATOM 1029 O O . ILE A 1 133 ? 10.318 -0.278 -5.333 1.00 97.69 133 ILE A O 1
ATOM 1033 N N . LEU A 1 134 ? 11.878 -0.720 -6.881 1.00 97.56 134 LEU A N 1
ATOM 1034 C CA . LEU A 1 134 ? 12.952 -1.012 -5.929 1.00 97.56 134 LEU A CA 1
ATOM 1035 C C . LEU A 1 134 ? 13.428 0.227 -5.168 1.00 97.56 134 LEU A C 1
ATOM 1037 O O . LEU A 1 134 ? 13.787 0.133 -3.997 1.00 97.56 134 LEU A O 1
ATOM 1041 N N . THR A 1 135 ? 13.411 1.394 -5.811 1.00 96.69 135 THR A N 1
ATOM 1042 C CA . THR A 1 135 ? 13.839 2.671 -5.226 1.00 96.69 135 THR A CA 1
ATOM 1043 C C . THR A 1 135 ? 13.174 2.986 -3.880 1.00 96.69 135 THR A C 1
ATOM 1045 O O . THR A 1 135 ? 13.901 3.195 -2.905 1.00 96.69 135 THR A O 1
ATOM 1048 N N . PRO A 1 136 ? 11.835 3.032 -3.762 1.00 96.88 136 PRO A N 1
ATOM 1049 C CA . PRO A 1 136 ? 11.191 3.338 -2.489 1.00 96.88 136 PRO A CA 1
ATOM 1050 C C . PRO A 1 136 ? 11.436 2.266 -1.418 1.00 96.88 136 PRO A C 1
ATOM 1052 O O . PRO A 1 136 ? 11.622 2.628 -0.258 1.00 96.88 136 PRO A O 1
ATOM 1055 N N . ILE A 1 137 ? 11.518 0.981 -1.786 1.00 97.38 137 ILE A N 1
ATOM 1056 C CA . ILE A 1 137 ? 11.838 -0.109 -0.845 1.00 97.38 137 ILE A CA 1
ATOM 1057 C C . ILE A 1 137 ? 13.262 0.066 -0.298 1.00 97.38 137 ILE A C 1
ATOM 1059 O O . ILE A 1 137 ? 13.468 0.094 0.914 1.00 97.38 137 ILE A O 1
ATOM 1063 N N . LYS A 1 138 ? 14.248 0.290 -1.173 1.00 96.62 138 LYS A N 1
ATOM 1064 C CA . LYS A 1 138 ? 15.638 0.528 -0.765 1.00 96.62 138 LYS A CA 1
ATOM 1065 C C . LYS A 1 138 ? 15.787 1.806 0.062 1.00 96.62 138 LYS A C 1
ATOM 1067 O O . LYS A 1 138 ? 16.527 1.833 1.045 1.00 96.62 138 LYS A O 1
ATOM 1072 N N . SER A 1 139 ? 15.071 2.871 -0.298 1.00 95.69 139 SER A N 1
ATOM 1073 C CA . SER A 1 139 ? 15.080 4.112 0.482 1.00 95.69 139 SER A CA 1
ATOM 1074 C C . SER A 1 139 ? 14.507 3.910 1.888 1.00 95.69 139 SER A C 1
ATOM 1076 O O . SER A 1 139 ? 15.077 4.414 2.860 1.00 95.69 139 SER A O 1
ATOM 1078 N N . PHE A 1 140 ? 13.435 3.120 2.009 1.00 96.44 140 PHE A N 1
ATOM 1079 C CA . PHE A 1 140 ? 12.860 2.720 3.289 1.00 96.44 140 PHE A CA 1
ATOM 1080 C C . PHE A 1 140 ? 13.866 1.939 4.148 1.00 96.44 140 PHE A C 1
ATOM 1082 O O . PHE A 1 140 ? 14.095 2.307 5.301 1.00 96.44 140 PHE A O 1
ATOM 1089 N N . GLU A 1 141 ? 14.526 0.921 3.587 1.00 95.50 141 GLU A N 1
ATOM 1090 C CA . GLU A 1 141 ? 15.540 0.127 4.299 1.00 95.50 141 GLU A CA 1
ATOM 1091 C C . GLU A 1 141 ? 16.702 0.974 4.809 1.00 95.50 141 GLU A C 1
ATOM 1093 O O . GLU A 1 141 ? 17.074 0.891 5.980 1.00 95.50 141 GLU A O 1
ATOM 1098 N N . ASN A 1 142 ? 17.248 1.831 3.943 1.00 94.50 142 ASN A N 1
ATOM 1099 C CA . ASN A 1 142 ? 18.366 2.704 4.292 1.00 94.50 142 ASN A CA 1
ATOM 1100 C C . ASN A 1 142 ? 17.999 3.661 5.436 1.00 94.50 142 ASN A C 1
ATOM 1102 O O . ASN A 1 142 ? 18.850 4.043 6.240 1.00 94.50 142 ASN A O 1
ATOM 1106 N N . ARG A 1 143 ? 16.726 4.058 5.514 1.00 95.25 143 ARG A N 1
ATOM 1107 C CA . ARG A 1 143 ? 16.218 4.992 6.518 1.00 95.25 143 ARG A CA 1
ATOM 1108 C C . ARG A 1 143 ? 15.871 4.322 7.842 1.00 95.25 143 ARG A C 1
ATOM 1110 O O . ARG A 1 143 ? 16.095 4.923 8.893 1.00 95.25 143 ARG A O 1
ATOM 1117 N N . TYR A 1 144 ? 15.342 3.101 7.803 1.00 96.00 144 TYR A N 1
ATOM 1118 C CA . TYR A 1 144 ? 14.880 2.369 8.985 1.00 96.00 144 TYR A CA 1
ATOM 1119 C C . TYR A 1 144 ? 15.540 0.987 9.130 1.00 96.00 144 TYR A C 1
ATOM 1121 O O . TYR A 1 144 ? 14.843 -0.008 9.347 1.00 96.00 144 TYR A O 1
ATOM 1129 N N . PRO A 1 145 ? 16.884 0.891 9.112 1.00 93.94 145 PRO A N 1
ATOM 1130 C CA . PRO A 1 145 ? 17.572 -0.401 9.124 1.00 93.94 145 PRO A CA 1
ATOM 1131 C C . PRO A 1 145 ? 17.290 -1.198 10.403 1.00 93.94 145 PRO A C 1
ATOM 1133 O O . PRO A 1 145 ? 17.210 -2.421 10.381 1.00 93.94 145 PRO A O 1
ATOM 1136 N N . LYS A 1 146 ? 17.088 -0.513 11.538 1.00 93.56 146 LYS A N 1
ATOM 1137 C CA . LYS A 1 146 ? 16.733 -1.161 12.811 1.00 93.56 146 LYS A CA 1
ATOM 1138 C C . LYS A 1 146 ? 15.363 -1.834 12.763 1.00 93.56 146 LYS A C 1
ATOM 1140 O O . LYS A 1 146 ? 15.219 -2.907 13.334 1.00 93.56 146 LYS A O 1
ATOM 1145 N N . LEU A 1 147 ? 14.390 -1.211 12.094 1.00 93.00 147 LEU A N 1
ATOM 1146 C CA . LEU A 1 147 ? 13.038 -1.749 11.973 1.00 93.00 147 LEU A CA 1
ATOM 1147 C C . LEU A 1 147 ? 13.051 -3.013 11.107 1.00 93.00 147 LEU A C 1
ATOM 1149 O O . LEU A 1 147 ? 12.550 -4.046 11.531 1.00 93.00 147 LEU A O 1
ATOM 1153 N N . ILE A 1 148 ? 13.712 -2.952 9.946 1.00 88.88 148 ILE A N 1
ATOM 1154 C CA . ILE A 1 148 ? 13.881 -4.099 9.040 1.00 88.88 148 ILE A CA 1
ATOM 1155 C C . ILE A 1 148 ? 14.576 -5.269 9.742 1.00 88.88 148 ILE A C 1
ATOM 1157 O O . ILE A 1 148 ? 14.037 -6.374 9.790 1.00 88.88 148 ILE A O 1
ATOM 1161 N N . ASN A 1 149 ? 15.732 -5.012 10.359 1.00 90.19 149 ASN A N 1
ATOM 1162 C CA . ASN A 1 149 ? 16.491 -6.049 11.057 1.00 90.19 149 ASN A CA 1
ATOM 1163 C C . ASN A 1 149 ? 15.716 -6.623 12.255 1.00 90.19 149 ASN A C 1
ATOM 1165 O O . ASN A 1 149 ? 15.774 -7.824 12.512 1.00 90.19 149 ASN A O 1
ATOM 1169 N N . GLY A 1 150 ? 14.975 -5.777 12.978 1.00 91.88 150 GLY A N 1
ATOM 1170 C CA . GLY A 1 150 ? 14.174 -6.184 14.132 1.00 91.88 150 GLY A CA 1
ATOM 1171 C C . GLY A 1 150 ? 13.002 -7.097 13.771 1.00 91.88 150 GLY A C 1
ATOM 1172 O O . GLY A 1 150 ? 12.690 -8.004 14.537 1.00 91.88 150 GLY A O 1
ATOM 1173 N N . LEU A 1 151 ? 12.392 -6.901 12.598 1.00 91.94 151 LEU A N 1
ATOM 1174 C CA . LEU A 1 151 ? 11.291 -7.742 12.122 1.00 91.94 151 LEU A CA 1
ATOM 1175 C C . LEU A 1 151 ? 11.768 -9.102 11.587 1.00 91.94 151 LEU A C 1
ATOM 1177 O O . LEU A 1 151 ? 11.004 -10.063 11.640 1.00 91.94 151 LEU A O 1
ATOM 1181 N N . SER A 1 152 ? 13.018 -9.199 11.107 1.00 92.19 152 SER A N 1
ATOM 1182 C CA . SER A 1 152 ? 13.612 -10.446 10.582 1.00 92.19 152 SER A CA 1
ATOM 1183 C C . SER A 1 152 ? 12.719 -11.146 9.544 1.00 92.19 152 SER A C 1
ATOM 1185 O O . SER A 1 152 ? 12.471 -12.351 9.615 1.00 92.19 152 SER A O 1
ATOM 1187 N N . LEU A 1 153 ? 12.194 -10.366 8.596 1.00 93.44 153 LEU A N 1
ATOM 1188 C CA . LEU A 1 153 ? 11.241 -10.854 7.602 1.00 93.44 153 LEU A CA 1
ATOM 1189 C C . LEU A 1 153 ? 11.931 -11.677 6.507 1.00 93.44 153 LEU A C 1
ATOM 1191 O O . LEU A 1 153 ? 13.054 -11.354 6.113 1.00 93.44 153 LEU A O 1
ATOM 1195 N N . PRO A 1 154 ? 11.271 -12.727 5.987 1.00 95.38 154 PRO A N 1
ATOM 1196 C CA . PRO A 1 154 ? 11.746 -13.420 4.800 1.00 95.38 154 PRO A CA 1
ATOM 1197 C C . PRO A 1 154 ? 11.702 -12.492 3.586 1.00 95.38 154 PRO A C 1
ATOM 1199 O O . PRO A 1 154 ? 10.789 -11.685 3.446 1.00 95.38 154 PRO A O 1
ATOM 1202 N N . GLN A 1 155 ? 12.662 -12.660 2.682 1.00 97.00 155 GLN A N 1
ATOM 1203 C CA . GLN A 1 155 ? 12.738 -11.858 1.467 1.00 97.00 155 GLN A CA 1
ATOM 1204 C C . GLN A 1 155 ? 11.532 -12.088 0.540 1.00 97.00 155 GLN A C 1
ATOM 1206 O O . GLN A 1 155 ? 10.910 -13.158 0.541 1.00 97.00 155 GLN A O 1
ATOM 1211 N N . ILE A 1 156 ? 11.225 -11.071 -0.264 1.0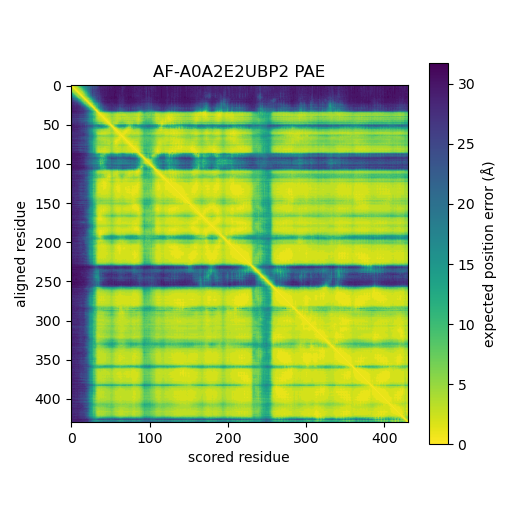0 96.62 156 ILE A N 1
ATOM 1212 C CA . ILE A 1 156 ? 10.165 -11.070 -1.270 1.00 96.62 156 ILE A CA 1
ATOM 1213 C C . ILE A 1 156 ? 10.720 -11.160 -2.691 1.00 96.62 156 ILE A C 1
ATOM 1215 O O . ILE A 1 156 ? 11.848 -10.756 -2.976 1.00 96.62 156 ILE A O 1
ATOM 1219 N N . LYS A 1 157 ? 9.879 -11.630 -3.609 1.00 96.88 157 LYS A N 1
ATOM 1220 C CA . LYS A 1 157 ? 10.112 -11.576 -5.056 1.00 96.88 157 LYS A CA 1
ATOM 1221 C C . LYS A 1 157 ? 9.364 -10.398 -5.662 1.00 96.88 157 LYS A C 1
ATOM 1223 O O . LYS A 1 157 ? 8.228 -10.134 -5.276 1.00 96.88 157 LYS A O 1
ATOM 1228 N N . ILE A 1 158 ? 9.966 -9.716 -6.630 1.00 97.25 158 ILE A N 1
ATOM 1229 C CA . ILE A 1 158 ? 9.318 -8.646 -7.395 1.00 97.25 158 ILE A CA 1
ATOM 1230 C C . ILE A 1 158 ? 9.097 -9.115 -8.830 1.00 97.25 158 ILE A C 1
ATOM 1232 O O . ILE A 1 158 ? 10.047 -9.489 -9.518 1.00 97.25 158 ILE A O 1
ATOM 1236 N N . ARG A 1 159 ? 7.858 -9.032 -9.321 1.00 94.31 159 ARG A N 1
ATOM 1237 C CA . ARG A 1 159 ? 7.535 -9.264 -10.734 1.00 94.31 159 ARG A CA 1
ATOM 1238 C C . ARG A 1 159 ? 7.071 -7.991 -11.406 1.00 94.31 159 ARG A C 1
ATOM 1240 O O . ARG A 1 159 ? 6.108 -7.350 -10.984 1.00 94.31 159 ARG A O 1
ATOM 1247 N N . VAL A 1 160 ? 7.755 -7.659 -12.493 1.00 94.69 160 VAL A N 1
ATOM 1248 C CA . VAL A 1 160 ? 7.576 -6.404 -13.213 1.00 94.69 160 VAL A CA 1
ATOM 1249 C C . VAL A 1 160 ? 6.819 -6.657 -14.507 1.00 94.69 160 VAL A C 1
ATOM 1251 O O . VAL A 1 160 ? 7.295 -7.373 -15.390 1.00 94.69 160 VAL A O 1
ATOM 1254 N N . ALA A 1 161 ? 5.638 -6.048 -14.589 1.00 92.69 161 ALA A N 1
ATOM 1255 C CA . ALA A 1 161 ? 4.729 -6.050 -15.727 1.00 92.69 161 ALA A CA 1
ATOM 1256 C C . ALA A 1 161 ? 4.473 -7.442 -16.345 1.00 92.69 161 ALA A C 1
ATOM 1258 O O . ALA A 1 161 ? 4.560 -7.574 -17.569 1.00 92.69 161 ALA A O 1
ATOM 1259 N N . PRO A 1 162 ? 4.130 -8.481 -15.546 1.00 88.31 162 PRO A N 1
ATOM 1260 C CA . PRO A 1 162 ? 3.823 -9.787 -16.100 1.00 88.31 162 PRO A CA 1
ATOM 1261 C C . PRO A 1 162 ? 2.586 -9.741 -16.997 1.00 88.31 162 PRO A C 1
ATOM 1263 O O . PRO A 1 162 ? 1.548 -9.182 -16.645 1.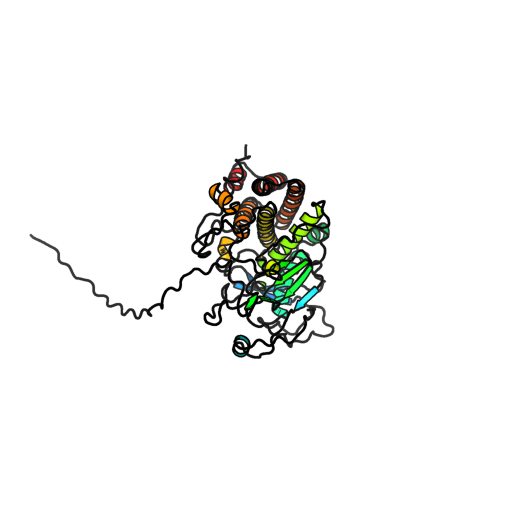00 88.31 162 PRO A O 1
ATOM 1266 N N . LEU A 1 163 ? 2.678 -10.407 -18.144 1.00 83.81 163 LEU A N 1
ATOM 1267 C CA . LEU A 1 163 ? 1.573 -10.546 -19.091 1.00 83.81 163 LEU A CA 1
ATOM 1268 C C . LEU A 1 163 ? 0.678 -11.727 -18.712 1.00 83.81 163 LEU A C 1
ATOM 1270 O O . LEU A 1 163 ? 0.776 -12.817 -19.276 1.00 83.81 163 LEU A O 1
ATOM 1274 N N . LEU A 1 164 ? -0.190 -11.511 -17.728 1.00 81.44 164 LEU A N 1
ATOM 1275 C CA . LEU A 1 164 ? -1.097 -12.537 -17.218 1.00 81.44 164 LEU A CA 1
ATOM 1276 C C . LEU A 1 164 ? -2.417 -12.501 -17.995 1.00 81.44 164 LEU A C 1
ATOM 1278 O O . LEU A 1 164 ? -3.059 -11.457 -18.056 1.00 81.44 164 LEU A O 1
ATOM 1282 N N . ARG A 1 165 ? -2.825 -13.618 -18.609 1.00 78.62 165 ARG A N 1
ATOM 1283 C CA . ARG A 1 165 ? -4.076 -13.702 -19.383 1.00 78.62 165 ARG A CA 1
ATOM 1284 C C . ARG A 1 165 ? -5.247 -14.183 -18.533 1.00 78.62 165 ARG A C 1
ATOM 1286 O O . ARG A 1 165 ? -5.100 -15.114 -17.748 1.00 78.62 165 ARG A O 1
ATOM 1293 N N . GLN A 1 166 ? -6.424 -13.623 -18.796 1.00 76.25 166 GLN A N 1
ATOM 1294 C CA . GLN A 1 166 ? -7.708 -14.116 -18.307 1.00 76.25 166 GLN A CA 1
ATOM 1295 C C . GLN A 1 166 ? -8.719 -14.055 -19.460 1.00 76.25 166 GLN A C 1
ATOM 1297 O O . GLN A 1 166 ? -9.166 -12.983 -19.869 1.00 76.25 166 GLN A O 1
ATOM 1302 N N . GLY A 1 167 ? -9.042 -15.224 -20.021 1.00 80.75 167 GLY A N 1
ATOM 1303 C CA . GLY A 1 167 ? -9.763 -15.311 -21.292 1.00 80.75 167 GLY A CA 1
ATOM 1304 C C . GLY A 1 167 ? -8.937 -14.719 -22.440 1.00 80.75 167 GLY A C 1
ATOM 1305 O O . GLY A 1 167 ? -7.759 -15.048 -22.593 1.00 80.75 167 GLY A O 1
ATOM 1306 N N . ASP A 1 168 ? -9.550 -13.82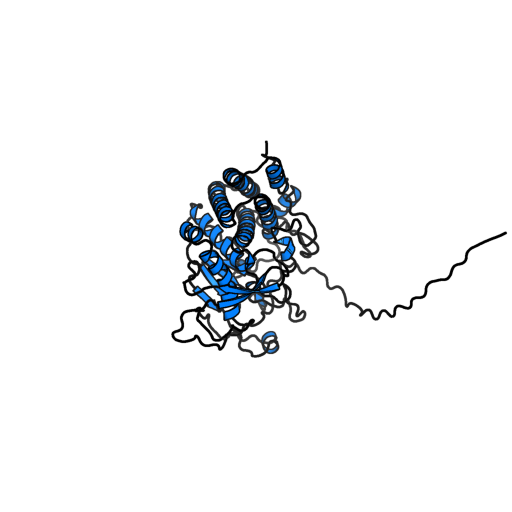1 -23.211 1.00 79.12 168 ASP A N 1
ATOM 1307 C CA . ASP A 1 168 ? -8.931 -13.167 -24.374 1.00 79.12 168 ASP A CA 1
ATOM 1308 C C . ASP A 1 168 ? -8.241 -11.828 -24.042 1.00 79.12 168 ASP A C 1
ATOM 1310 O O . ASP A 1 168 ? -7.728 -11.150 -24.934 1.00 79.12 168 ASP A O 1
ATOM 1314 N N . GLN A 1 169 ? -8.223 -11.431 -22.767 1.00 81.56 169 GLN A N 1
ATOM 1315 C CA . GLN A 1 169 ? -7.646 -10.170 -22.289 1.00 81.56 169 GLN A CA 1
ATOM 1316 C C . GLN A 1 169 ? -6.504 -10.414 -21.292 1.00 81.56 169 GLN A C 1
ATOM 1318 O O . GLN A 1 169 ? -6.299 -11.534 -20.816 1.00 81.56 169 GLN A O 1
ATOM 1323 N N . TYR A 1 170 ? -5.751 -9.357 -20.979 1.00 83.50 170 TYR A N 1
ATOM 1324 C CA . TYR A 1 170 ? -4.684 -9.391 -19.978 1.00 83.50 170 TYR A CA 1
ATOM 1325 C C . TYR A 1 170 ? -5.077 -8.658 -18.710 1.00 83.50 170 TYR A C 1
ATOM 1327 O O . TYR A 1 170 ? -5.809 -7.670 -18.766 1.00 83.50 170 TYR A O 1
ATOM 1335 N N . LEU A 1 171 ? -4.506 -9.100 -17.594 1.00 85.44 171 LEU A N 1
ATOM 1336 C CA . LEU A 1 171 ? -4.539 -8.362 -16.348 1.00 85.44 171 LEU A CA 1
ATOM 1337 C C . LEU A 1 171 ? -3.693 -7.087 -16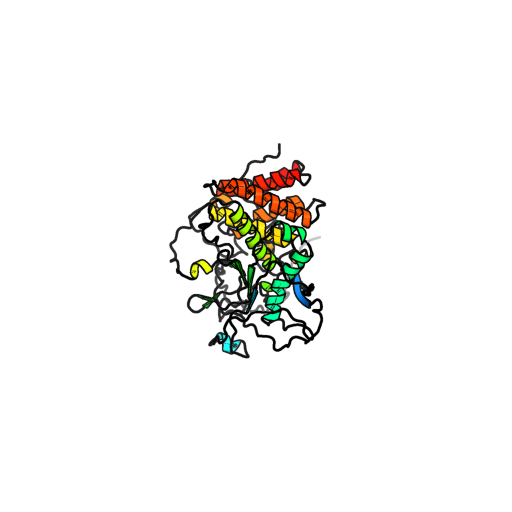.459 1.00 85.44 171 LEU A C 1
ATOM 1339 O O . LEU A 1 171 ? -2.521 -7.151 -16.833 1.00 85.44 171 LEU A O 1
ATOM 1343 N N . ILE A 1 172 ? -4.291 -5.941 -16.140 1.00 88.38 172 ILE A N 1
ATOM 1344 C CA . ILE A 1 172 ? -3.686 -4.609 -16.281 1.00 88.38 172 ILE A CA 1
ATOM 1345 C C . ILE A 1 172 ? -4.035 -3.694 -15.099 1.00 88.38 172 ILE A C 1
ATOM 1347 O O . ILE A 1 172 ? -4.969 -3.966 -14.346 1.00 88.38 172 ILE A O 1
ATOM 1351 N N . ASN A 1 173 ? -3.310 -2.574 -14.987 1.00 88.88 173 ASN A N 1
ATOM 1352 C CA . ASN A 1 173 ? -3.638 -1.418 -14.137 1.00 88.88 173 ASN A CA 1
ATOM 1353 C C . ASN A 1 173 ? -3.746 -1.719 -12.636 1.00 88.88 173 ASN A C 1
ATOM 1355 O O . ASN A 1 173 ? -4.546 -1.096 -11.940 1.00 88.88 173 ASN A O 1
ATOM 1359 N N . ASN A 1 174 ? -2.951 -2.664 -12.135 1.00 89.12 174 ASN A N 1
ATOM 1360 C CA . ASN A 1 174 ? -3.029 -3.092 -10.745 1.00 89.12 174 ASN A CA 1
ATOM 1361 C C . ASN A 1 174 ? -1.663 -3.543 -10.184 1.00 89.12 174 ASN A C 1
ATOM 1363 O O . ASN A 1 174 ? -0.749 -3.875 -10.940 1.00 89.12 174 ASN A O 1
ATOM 1367 N N . ALA A 1 175 ? -1.519 -3.533 -8.864 1.00 92.19 175 ALA A N 1
ATOM 1368 C CA . ALA A 1 175 ? -0.404 -4.118 -8.134 1.00 92.19 175 ALA A CA 1
ATOM 1369 C C . ALA A 1 175 ? -0.963 -4.954 -6.977 1.00 92.19 175 ALA A C 1
ATOM 1371 O O . ALA A 1 175 ? -2.071 -4.695 -6.514 1.00 92.19 175 ALA A O 1
ATOM 1372 N N . PHE A 1 176 ? -0.253 -6.008 -6.587 1.00 90.00 176 PHE A N 1
ATOM 1373 C CA . PHE A 1 176 ? -0.688 -6.852 -5.479 1.00 90.00 176 PHE A CA 1
ATOM 1374 C C . PHE A 1 176 ? 0.468 -7.629 -4.854 1.00 90.00 176 PHE A C 1
ATOM 1376 O O . PHE A 1 176 ? 1.409 -8.049 -5.537 1.00 90.00 176 PHE A O 1
ATOM 1383 N N . TYR A 1 177 ? 0.337 -7.905 -3.561 1.00 90.62 177 TYR A N 1
ATOM 1384 C CA . TYR A 1 177 ? 1.152 -8.860 -2.825 1.00 90.62 177 TYR A CA 1
ATOM 1385 C C . TYR A 1 177 ? 0.478 -10.237 -2.745 1.00 90.62 177 TYR A C 1
ATOM 1387 O O . TYR A 1 177 ? -0.587 -10.410 -2.150 1.00 90.62 177 TYR A O 1
ATOM 1395 N N . TYR A 1 178 ? 1.146 -11.257 -3.280 1.00 85.12 178 TYR A N 1
ATOM 1396 C CA . TYR A 1 178 ? 0.746 -12.652 -3.172 1.00 85.12 178 TYR A CA 1
ATOM 1397 C C . TYR A 1 178 ? 1.503 -13.356 -2.040 1.00 85.12 178 TYR A C 1
ATOM 1399 O O . TYR A 1 178 ? 2.666 -13.760 -2.157 1.00 85.12 178 TYR A O 1
ATOM 1407 N N . SER A 1 179 ? 0.802 -13.552 -0.923 1.00 84.44 179 SER A N 1
ATOM 1408 C CA . SER A 1 179 ? 1.362 -14.130 0.305 1.00 84.44 179 SER A CA 1
ATOM 1409 C C . SER A 1 179 ? 1.903 -15.555 0.153 1.00 84.44 179 SER A C 1
ATOM 1411 O O . SER A 1 179 ? 2.823 -15.935 0.883 1.00 84.44 179 SER A O 1
ATOM 1413 N N . GLY A 1 180 ? 1.351 -16.355 -0.766 1.00 79.19 180 GLY A N 1
ATOM 1414 C CA . GLY A 1 180 ? 1.717 -17.764 -0.947 1.00 79.19 180 GLY A CA 1
ATOM 1415 C C . GLY A 1 180 ? 3.160 -17.968 -1.414 1.00 79.19 180 GLY A C 1
ATOM 1416 O O . GLY A 1 180 ? 3.828 -18.882 -0.937 1.00 79.19 180 GLY A O 1
ATOM 1417 N N . THR A 1 181 ? 3.659 -17.097 -2.296 1.00 84.25 181 THR A N 1
ATOM 1418 C CA . THR A 1 181 ? 5.053 -17.122 -2.787 1.00 84.25 181 THR A CA 1
ATOM 1419 C C . THR A 1 181 ? 5.881 -15.929 -2.317 1.00 84.25 181 THR A C 1
ATOM 1421 O O . THR A 1 181 ? 7.042 -15.827 -2.702 1.00 84.25 181 THR A O 1
ATOM 1424 N N . ARG A 1 182 ? 5.313 -15.061 -1.464 1.00 91.25 182 ARG A N 1
ATOM 1425 C CA . ARG A 1 182 ? 5.922 -13.800 -1.009 1.00 91.25 182 ARG A CA 1
ATOM 1426 C C . ARG A 1 182 ? 6.341 -12.922 -2.185 1.00 91.25 182 ARG A C 1
ATOM 1428 O O . ARG A 1 182 ? 7.482 -12.489 -2.286 1.00 91.25 182 ARG A O 1
ATOM 1435 N N . GLU A 1 183 ? 5.405 -12.682 -3.087 1.00 93.31 183 GLU A N 1
ATOM 1436 C CA . GLU A 1 183 ? 5.665 -12.010 -4.356 1.00 93.31 183 GLU A CA 1
ATOM 1437 C C . GLU A 1 183 ? 4.866 -10.715 -4.450 1.00 93.31 183 GLU A C 1
ATOM 1439 O O . GLU A 1 183 ? 3.653 -10.739 -4.280 1.00 93.31 183 GLU A O 1
ATOM 1444 N N . ILE A 1 184 ? 5.523 -9.596 -4.747 1.00 95.19 184 ILE A N 1
ATOM 1445 C CA . ILE A 1 184 ? 4.850 -8.367 -5.168 1.00 95.19 184 ILE A CA 1
ATOM 1446 C C . ILE A 1 184 ? 4.853 -8.328 -6.692 1.00 95.19 184 ILE A C 1
ATOM 1448 O O . ILE A 1 184 ? 5.907 -8.352 -7.331 1.00 95.19 184 ILE A O 1
ATOM 1452 N N . THR A 1 185 ? 3.665 -8.238 -7.275 1.00 92.50 185 THR A N 1
ATOM 1453 C CA . THR A 1 185 ? 3.472 -8.138 -8.717 1.00 92.50 185 THR A CA 1
ATOM 1454 C C . THR A 1 185 ? 2.935 -6.766 -9.082 1.00 92.50 185 THR A C 1
ATOM 1456 O O . THR A 1 185 ? 1.893 -6.348 -8.591 1.00 92.50 185 THR A O 1
ATOM 1459 N N . PHE A 1 186 ? 3.610 -6.101 -10.014 1.00 94.56 186 PHE A N 1
ATOM 1460 C CA . PHE A 1 186 ? 3.121 -4.891 -10.665 1.00 94.56 186 PHE A CA 1
ATOM 1461 C C . PHE A 1 186 ? 2.648 -5.235 -12.068 1.00 94.56 186 PHE A C 1
ATOM 1463 O O . PHE A 1 186 ? 3.476 -5.493 -12.938 1.00 94.56 186 PHE A O 1
ATOM 1470 N N . LEU A 1 187 ? 1.337 -5.248 -12.305 1.00 91.19 187 LEU A N 1
ATOM 1471 C CA . LEU A 1 187 ? 0.773 -5.521 -13.626 1.00 91.19 187 LEU A CA 1
ATOM 1472 C C . LEU A 1 187 ? 1.069 -4.371 -14.594 1.00 91.19 187 LEU A C 1
ATOM 1474 O O . LEU A 1 187 ? 1.191 -3.220 -14.164 1.00 91.19 187 LEU A O 1
ATOM 1478 N N . PRO A 1 188 ? 1.181 -4.654 -15.904 1.00 91.00 188 PRO A N 1
ATOM 1479 C CA . PRO A 1 188 ? 1.353 -3.608 -16.901 1.00 91.00 188 PRO A CA 1
ATOM 1480 C C . PRO A 1 188 ? 0.207 -2.593 -16.824 1.00 91.00 188 PRO A C 1
ATOM 1482 O O . PRO A 1 188 ? -0.949 -2.946 -16.584 1.00 91.00 188 PRO A O 1
ATOM 1485 N N . GLN A 1 189 ? 0.512 -1.325 -17.082 1.00 91.38 189 GLN A N 1
ATOM 1486 C CA . GLN A 1 189 ? -0.537 -0.365 -17.413 1.00 91.38 189 GLN A CA 1
ATOM 1487 C C . GLN A 1 189 ? -1.210 -0.787 -18.723 1.00 91.38 189 GLN A C 1
ATOM 1489 O O . GLN A 1 189 ? -0.567 -1.405 -19.566 1.00 91.38 189 GLN A O 1
ATOM 1494 N N . GLY A 1 190 ? -2.485 -0.475 -18.917 1.00 88.69 190 GLY A N 1
ATOM 1495 C CA . GLY A 1 190 ? -3.212 -0.856 -20.120 1.00 88.69 190 GLY A CA 1
ATOM 1496 C C . GLY A 1 190 ? -4.488 -0.062 -20.349 1.00 88.69 190 GLY A C 1
ATOM 1497 O O . GLY A 1 190 ? -4.911 0.729 -19.508 1.00 88.69 190 GLY A O 1
ATOM 1498 N N . TYR A 1 191 ? -5.098 -0.327 -21.498 1.00 85.50 191 TYR A N 1
ATOM 1499 C CA . TYR A 1 191 ? -6.382 0.216 -21.923 1.00 85.50 191 TYR A CA 1
ATOM 1500 C C . TYR A 1 191 ? -7.495 -0.781 -21.621 1.00 85.50 191 TYR A C 1
ATOM 1502 O O . TYR A 1 191 ? -7.374 -1.959 -21.971 1.00 85.50 191 TYR A O 1
ATOM 1510 N N . ASP A 1 192 ? -8.601 -0.309 -21.054 1.00 76.56 192 ASP A N 1
ATOM 1511 C CA . ASP A 1 192 ? -9.763 -1.153 -20.746 1.00 76.56 192 ASP A CA 1
ATOM 1512 C C . ASP A 1 192 ? -10.428 -1.703 -22.021 1.00 76.56 192 ASP A C 1
ATOM 1514 O O . ASP A 1 192 ? -10.999 -2.794 -22.032 1.00 76.56 192 ASP A O 1
ATOM 1518 N N . SER A 1 193 ? -10.347 -0.960 -23.130 1.00 74.75 193 SER A N 1
ATOM 1519 C CA . SER A 1 193 ? -10.871 -1.392 -24.424 1.00 74.75 193 SER A CA 1
ATOM 1520 C C . SER A 1 193 ? -10.011 -0.895 -25.585 1.00 74.75 193 SER A C 1
ATOM 1522 O O . SER A 1 193 ? -9.314 0.109 -25.481 1.00 74.75 193 SER A O 1
ATOM 1524 N N . LYS A 1 194 ? -10.088 -1.579 -26.733 1.00 68.69 194 LYS A N 1
ATOM 1525 C CA . LYS A 1 194 ? -9.406 -1.143 -27.968 1.00 68.69 194 LYS A CA 1
ATOM 1526 C C . LYS A 1 194 ? -10.038 0.103 -28.600 1.00 68.69 194 LYS A C 1
ATOM 1528 O O . LYS A 1 194 ? -9.423 0.722 -29.460 1.00 68.69 194 LYS A O 1
ATOM 1533 N N . GLU A 1 195 ? -11.271 0.429 -28.219 1.00 73.31 195 GLU A N 1
ATOM 1534 C CA . GLU A 1 195 ? -12.042 1.550 -28.768 1.00 73.31 195 GLU A CA 1
ATOM 1535 C C . GLU A 1 195 ? -11.843 2.843 -27.967 1.00 73.31 195 GLU A C 1
ATOM 1537 O O . GLU A 1 195 ? -12.040 3.931 -28.505 1.00 73.31 195 GLU A O 1
ATOM 1542 N N . ASP A 1 196 ? -11.450 2.718 -26.698 1.00 69.31 196 ASP A N 1
ATOM 1543 C CA . ASP A 1 196 ? -11.251 3.813 -25.754 1.00 69.31 196 ASP A CA 1
ATOM 1544 C C . ASP A 1 196 ? -9.805 3.789 -25.250 1.00 69.31 196 ASP A C 1
ATOM 1546 O O . ASP A 1 196 ? -9.452 3.040 -24.338 1.00 69.31 196 ASP A O 1
ATOM 1550 N N . LEU A 1 197 ? -8.949 4.565 -25.920 1.00 77.38 197 LEU A N 1
ATOM 1551 C CA . LEU A 1 197 ? -7.510 4.622 -25.659 1.00 77.38 197 LEU A CA 1
ATOM 1552 C C . LEU A 1 197 ? -7.163 5.613 -24.534 1.00 77.38 197 LEU A C 1
ATOM 1554 O O . LEU A 1 197 ? -6.173 6.338 -24.640 1.00 77.38 197 LEU A O 1
ATOM 1558 N N . ASP A 1 198 ? -7.970 5.663 -23.474 1.00 79.06 198 ASP A N 1
ATOM 1559 C CA . ASP A 1 198 ? -7.649 6.437 -22.275 1.00 79.06 198 ASP A CA 1
ATOM 1560 C C . ASP A 1 198 ? -6.898 5.565 -21.263 1.00 79.06 198 ASP A C 1
ATOM 1562 O O . ASP A 1 198 ? -7.314 4.450 -20.937 1.00 79.06 198 ASP A O 1
ATOM 1566 N N . LEU A 1 199 ? -5.757 6.064 -20.787 1.00 82.56 199 LEU A N 1
ATOM 1567 C CA . LEU A 1 199 ? -4.960 5.371 -19.783 1.00 82.56 199 LEU A CA 1
ATOM 1568 C C . LEU A 1 199 ? -5.357 5.858 -18.389 1.00 82.56 199 LEU A C 1
ATOM 1570 O O . LEU A 1 199 ? -5.305 7.066 -18.123 1.00 82.56 199 LEU A O 1
ATOM 1574 N N . PRO A 1 200 ? -5.652 4.948 -17.445 1.00 81.69 200 PRO A N 1
ATOM 1575 C CA . PRO A 1 200 ? -5.984 5.358 -16.092 1.00 81.69 200 PRO A CA 1
ATOM 1576 C C . PRO A 1 200 ? -4.799 6.054 -15.414 1.00 81.69 200 PRO A C 1
ATOM 1578 O O . PRO A 1 200 ? -3.645 5.938 -15.837 1.00 81.69 200 PRO A O 1
ATOM 1581 N N . MET A 1 201 ? -5.100 6.778 -14.329 1.00 81.75 201 MET A N 1
ATOM 1582 C CA . MET A 1 201 ? -4.108 7.496 -13.507 1.00 81.75 201 MET A CA 1
ATOM 1583 C C . MET A 1 201 ? -3.311 8.541 -14.309 1.00 81.75 201 MET A C 1
ATOM 1585 O O . MET A 1 201 ? -2.123 8.774 -14.079 1.00 81.75 201 MET A O 1
ATOM 1589 N N . GLY A 1 202 ? -3.969 9.158 -15.297 1.00 81.19 202 GLY A N 1
ATOM 1590 C CA . GLY A 1 202 ? -3.374 10.191 -16.141 1.00 81.19 202 GLY A CA 1
ATOM 1591 C C . GLY A 1 202 ? -2.193 9.681 -16.964 1.00 81.19 202 GLY A C 1
ATOM 1592 O O . GLY A 1 202 ? -1.207 10.403 -17.106 1.00 81.19 202 GLY A O 1
ATOM 1593 N N . GLY A 1 203 ? -2.263 8.433 -17.443 1.00 86.44 203 GLY A N 1
ATOM 1594 C CA . GLY A 1 203 ? -1.202 7.835 -18.253 1.00 86.44 203 GLY A CA 1
ATOM 1595 C C . GLY A 1 203 ? 0.019 7.366 -17.472 1.00 86.44 203 GLY A C 1
ATOM 1596 O O . GLY A 1 203 ? 1.042 7.086 -18.085 1.00 86.44 203 GLY A O 1
ATOM 1597 N N . ARG A 1 204 ? -0.068 7.247 -16.139 1.00 90.62 204 ARG A N 1
ATOM 1598 C CA . ARG A 1 204 ? 1.058 6.796 -15.307 1.00 90.62 204 ARG A CA 1
ATOM 1599 C C . ARG A 1 204 ? 0.845 5.392 -14.752 1.00 90.62 204 ARG A C 1
ATOM 1601 O O . ARG A 1 204 ? -0.198 5.138 -14.150 1.00 90.62 204 ARG A O 1
ATOM 1608 N N . PRO A 1 205 ? 1.819 4.489 -14.908 1.00 93.12 205 PRO A N 1
ATOM 1609 C CA . PRO A 1 205 ? 1.726 3.154 -14.344 1.00 93.12 205 PRO A CA 1
ATOM 1610 C C . PRO A 1 205 ? 1.938 3.180 -12.824 1.00 93.12 205 PRO A C 1
ATOM 1612 O O . PRO A 1 205 ? 2.627 4.051 -12.291 1.00 93.12 205 PRO A O 1
ATOM 1615 N N . LEU A 1 206 ? 1.392 2.186 -12.119 1.00 93.50 206 LEU A N 1
ATOM 1616 C CA . LEU A 1 206 ? 1.423 2.129 -10.651 1.00 93.50 206 LEU A CA 1
ATOM 1617 C C . LEU A 1 206 ? 2.838 2.098 -10.059 1.00 93.50 206 LEU A C 1
ATOM 1619 O O . LEU A 1 206 ? 3.063 2.672 -8.997 1.00 93.50 206 LEU A O 1
ATOM 1623 N N . TRP A 1 207 ? 3.811 1.510 -10.762 1.00 95.62 207 TRP A N 1
ATOM 1624 C CA . TRP A 1 207 ? 5.206 1.491 -10.309 1.00 95.62 207 TRP A CA 1
ATOM 1625 C C . TRP A 1 207 ? 5.850 2.879 -10.227 1.00 95.62 207 TRP A C 1
ATOM 1627 O O . TRP A 1 207 ? 6.875 3.027 -9.570 1.00 95.62 207 TRP A O 1
ATOM 1637 N N . LYS A 1 208 ? 5.269 3.910 -10.857 1.00 96.00 208 LYS A N 1
ATOM 1638 C CA . LYS A 1 208 ? 5.761 5.293 -10.753 1.00 96.00 208 LYS A CA 1
ATOM 1639 C C . LYS A 1 208 ? 5.333 6.001 -9.472 1.00 96.00 208 LYS A C 1
ATOM 1641 O O . LYS A 1 208 ? 5.839 7.090 -9.203 1.00 96.00 208 LYS A O 1
ATOM 1646 N N . PHE A 1 209 ? 4.449 5.406 -8.675 1.00 95.19 209 PHE A N 1
ATOM 1647 C CA . PHE A 1 209 ? 3.981 5.966 -7.413 1.00 95.19 209 PHE A CA 1
ATOM 1648 C C . PHE A 1 209 ? 4.681 5.251 -6.246 1.00 95.19 209 PHE A C 1
ATOM 1650 O O . PHE A 1 209 ? 4.353 4.099 -5.960 1.00 95.19 209 PHE A O 1
ATOM 1657 N N . PRO A 1 210 ? 5.610 5.914 -5.523 1.00 95.75 210 PRO A N 1
ATOM 1658 C CA . PRO A 1 210 ? 6.361 5.301 -4.419 1.00 95.75 210 PRO A CA 1
ATOM 1659 C C . PRO A 1 210 ? 5.481 4.652 -3.348 1.00 95.75 210 PRO A C 1
ATOM 1661 O O . PRO A 1 210 ? 5.865 3.660 -2.728 1.00 95.75 210 PRO A O 1
ATOM 1664 N N . MET A 1 211 ? 4.289 5.220 -3.148 1.00 95.06 211 MET A N 1
ATOM 1665 C CA . MET A 1 211 ? 3.305 4.718 -2.202 1.00 95.06 211 MET A CA 1
ATOM 1666 C C . MET A 1 211 ? 2.882 3.292 -2.522 1.00 95.06 211 MET A C 1
ATOM 1668 O O . MET A 1 211 ? 2.812 2.498 -1.597 1.00 95.06 211 MET A O 1
ATOM 1672 N N . VAL A 1 212 ? 2.695 2.938 -3.796 1.00 95.69 212 VAL A N 1
ATOM 1673 C CA . VAL A 1 212 ? 2.208 1.606 -4.177 1.00 95.69 212 VAL A CA 1
ATOM 1674 C C . VAL A 1 212 ? 3.234 0.533 -3.816 1.00 95.69 212 VAL A C 1
ATOM 1676 O O . VAL A 1 212 ? 2.892 -0.453 -3.182 1.00 95.69 212 VAL A O 1
ATOM 1679 N N . ALA A 1 213 ? 4.519 0.745 -4.113 1.00 96.88 213 ALA A N 1
ATOM 1680 C CA . ALA A 1 213 ? 5.568 -0.215 -3.750 1.00 96.88 213 ALA A CA 1
ATOM 1681 C C . ALA A 1 213 ? 5.681 -0.441 -2.239 1.00 96.88 213 ALA A C 1
ATOM 1683 O O . ALA A 1 213 ? 5.807 -1.582 -1.796 1.00 96.88 213 ALA A O 1
ATOM 1684 N N . LEU A 1 214 ? 5.589 0.624 -1.439 1.00 97.56 214 LEU A N 1
ATOM 1685 C CA . LEU A 1 214 ? 5.595 0.473 0.015 1.00 97.56 214 LEU A CA 1
ATOM 1686 C C . LEU A 1 214 ? 4.269 -0.039 0.577 1.00 97.56 214 LEU A C 1
ATOM 1688 O O . LEU A 1 214 ? 4.283 -0.656 1.635 1.00 97.56 214 LEU A O 1
ATOM 1692 N N . HIS A 1 215 ? 3.151 0.186 -0.110 1.00 97.38 215 HIS A N 1
ATOM 1693 C CA . HIS A 1 215 ? 1.848 -0.364 0.246 1.00 97.38 215 HIS A CA 1
ATOM 1694 C C . HIS A 1 215 ? 1.875 -1.891 0.124 1.00 97.38 215 HIS A C 1
ATOM 1696 O O . HIS A 1 215 ? 1.656 -2.592 1.111 1.00 97.38 215 HIS A O 1
ATOM 1702 N N . GLU A 1 216 ? 2.300 -2.407 -1.031 1.00 96.75 216 GLU A N 1
ATOM 1703 C CA . GLU A 1 216 ? 2.451 -3.850 -1.240 1.00 96.75 216 GLU A CA 1
ATOM 1704 C C . GLU A 1 216 ? 3.478 -4.474 -0.280 1.00 96.75 216 GLU A C 1
ATOM 1706 O O . GLU A 1 216 ? 3.279 -5.574 0.240 1.00 96.75 216 GLU A O 1
ATOM 1711 N N . TYR A 1 217 ? 4.565 -3.757 0.027 1.00 97.69 217 TYR A N 1
ATOM 1712 C CA . TYR A 1 217 ? 5.516 -4.198 1.049 1.00 97.69 217 TYR A CA 1
ATOM 1713 C C . TYR A 1 217 ? 4.917 -4.168 2.468 1.00 97.69 217 TYR A C 1
ATOM 1715 O O . TYR A 1 217 ? 5.214 -5.033 3.292 1.00 97.69 217 TYR A O 1
ATOM 1723 N N . GLY A 1 218 ? 4.011 -3.232 2.755 1.00 97.50 218 GLY A N 1
ATOM 1724 C CA . GLY A 1 218 ? 3.224 -3.200 3.986 1.00 97.50 218 GLY A CA 1
ATOM 1725 C C . GLY A 1 218 ? 2.369 -4.457 4.157 1.00 97.50 218 GLY A C 1
ATOM 1726 O O . GLY A 1 218 ? 2.353 -5.042 5.241 1.00 97.50 218 GLY A O 1
ATOM 1727 N N . HIS A 1 219 ? 1.738 -4.950 3.088 1.00 96.19 219 HIS A N 1
ATOM 1728 C CA . HIS A 1 219 ? 1.016 -6.225 3.138 1.00 96.19 219 HIS A CA 1
ATOM 1729 C C . HIS A 1 219 ? 1.916 -7.408 3.480 1.00 96.19 219 HIS A C 1
ATOM 1731 O O . HIS A 1 219 ? 1.503 -8.288 4.240 1.00 96.19 219 HIS A O 1
ATOM 1737 N N . HIS A 1 220 ? 3.142 -7.429 2.955 1.00 95.69 220 HIS A N 1
ATOM 1738 C CA . HIS A 1 220 ? 4.120 -8.450 3.310 1.00 95.69 220 HIS A CA 1
ATOM 1739 C C . HIS A 1 220 ? 4.416 -8.448 4.814 1.00 95.69 220 HIS A C 1
ATOM 1741 O O . HIS A 1 220 ? 4.292 -9.491 5.460 1.00 95.69 220 HIS A O 1
ATOM 1747 N N . ILE A 1 221 ? 4.715 -7.278 5.387 1.00 96.62 221 ILE A N 1
ATOM 1748 C CA . ILE A 1 221 ? 4.956 -7.131 6.829 1.00 96.62 221 ILE A CA 1
ATOM 1749 C C . ILE A 1 221 ? 3.743 -7.619 7.628 1.00 96.62 221 ILE A C 1
ATOM 1751 O O . ILE A 1 221 ? 3.895 -8.407 8.563 1.00 96.62 221 ILE A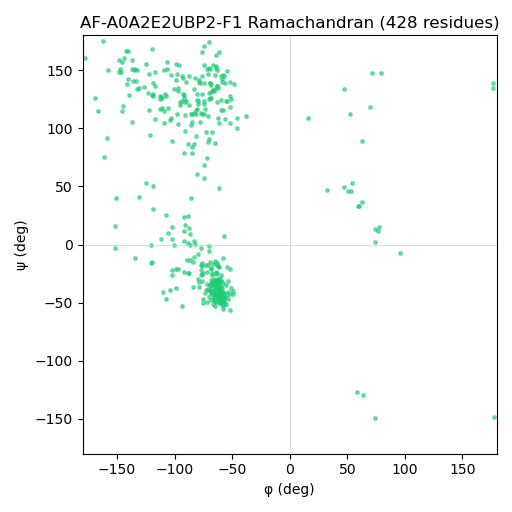 O 1
ATOM 1755 N N . PHE A 1 222 ? 2.536 -7.201 7.234 1.00 95.88 222 PHE A N 1
ATOM 1756 C CA . PHE A 1 222 ? 1.303 -7.596 7.908 1.00 95.88 222 PHE A CA 1
ATOM 1757 C C . PHE A 1 222 ? 1.124 -9.114 7.941 1.00 95.88 222 PHE A C 1
ATOM 1759 O O . PHE A 1 222 ? 0.851 -9.695 8.991 1.00 95.88 222 PHE A O 1
ATOM 1766 N N . VAL A 1 223 ? 1.290 -9.769 6.791 1.00 92.62 223 VAL A N 1
ATOM 1767 C CA . VAL A 1 223 ? 1.084 -11.214 6.658 1.00 92.62 223 VAL A CA 1
ATOM 1768 C C . VAL A 1 223 ? 2.129 -12.012 7.427 1.00 92.62 223 VAL A C 1
ATOM 1770 O O . VAL A 1 223 ? 1.780 -13.013 8.051 1.00 92.62 223 VAL A O 1
ATOM 1773 N N . GLU A 1 224 ? 3.399 -11.612 7.400 1.00 92.31 224 GLU A N 1
ATOM 1774 C CA . GLU A 1 224 ? 4.438 -12.329 8.147 1.00 92.31 224 GLU A CA 1
ATOM 1775 C C . GLU A 1 224 ? 4.259 -12.173 9.663 1.00 92.31 224 GLU A C 1
ATOM 1777 O O . GLU A 1 224 ? 4.431 -13.146 10.400 1.00 92.31 224 GLU A O 1
ATOM 1782 N N . LEU A 1 225 ? 3.813 -11.004 10.137 1.00 92.81 225 LEU A N 1
ATOM 1783 C CA . LEU A 1 225 ? 3.427 -10.841 11.539 1.00 92.81 225 LEU A CA 1
ATOM 1784 C C . LEU A 1 225 ? 2.191 -11.681 11.876 1.00 92.81 225 LEU A C 1
ATOM 1786 O O . LEU A 1 225 ? 2.200 -12.399 12.871 1.00 92.81 225 LEU A O 1
ATOM 1790 N N . LEU A 1 226 ? 1.163 -11.709 11.028 1.00 91.00 226 LEU A N 1
ATOM 1791 C CA . LEU A 1 226 ? 0.005 -12.585 11.236 1.00 91.00 226 LEU A CA 1
ATOM 1792 C C . LEU A 1 226 ? 0.411 -14.065 11.325 1.00 91.00 226 LEU A C 1
ATOM 1794 O O . LEU A 1 226 ? -0.077 -14.780 12.198 1.00 91.00 226 LEU A O 1
ATOM 1798 N N . ARG A 1 227 ? 1.343 -14.524 10.482 1.00 88.12 227 ARG A N 1
ATOM 1799 C CA . ARG A 1 227 ? 1.893 -15.893 10.526 1.00 88.12 227 ARG A CA 1
ATOM 1800 C C . ARG A 1 227 ? 2.640 -16.203 11.823 1.00 88.12 227 ARG A C 1
ATOM 1802 O O . ARG A 1 227 ? 2.656 -17.358 12.235 1.00 88.12 227 ARG A O 1
ATOM 1809 N N . LYS A 1 228 ? 3.263 -15.204 12.455 1.00 87.56 228 LYS A N 1
ATOM 1810 C CA . LYS A 1 228 ? 3.944 -15.347 13.753 1.00 87.56 228 LYS A CA 1
ATOM 1811 C C . LYS A 1 228 ? 2.953 -15.579 14.901 1.00 87.56 228 LYS A C 1
ATOM 1813 O O . LYS A 1 228 ? 3.291 -16.313 15.824 1.00 87.56 228 LYS A O 1
ATOM 1818 N N . TYR A 1 229 ? 1.765 -14.971 14.840 1.00 84.00 229 TYR A N 1
ATOM 1819 C CA . TYR A 1 229 ? 0.741 -15.048 15.896 1.00 84.00 229 TYR A CA 1
ATOM 1820 C C . TYR A 1 229 ? -0.342 -16.102 15.657 1.00 84.00 229 TYR A C 1
ATOM 1822 O O . TYR A 1 229 ? -0.991 -16.528 16.607 1.00 84.00 229 TYR A O 1
ATOM 1830 N N . SER A 1 230 ? -0.549 -16.540 14.415 1.00 77.88 230 SER A N 1
ATOM 1831 C CA . SER A 1 230 ? -1.460 -17.643 14.132 1.00 77.88 230 SER A CA 1
ATOM 1832 C C . SER A 1 230 ? -0.756 -18.974 14.396 1.00 77.88 230 SER A C 1
ATOM 1834 O O . SER A 1 230 ? 0.148 -19.368 13.660 1.00 77.88 230 SER A O 1
ATOM 1836 N N . ASP A 1 231 ? -1.204 -19.708 15.418 1.00 61.62 231 ASP A N 1
ATOM 1837 C CA . ASP A 1 231 ? -0.713 -21.058 15.752 1.00 61.62 231 ASP A CA 1
ATOM 1838 C C . ASP A 1 231 ? -0.865 -22.072 14.591 1.00 61.62 231 ASP A C 1
ATOM 1840 O O . ASP A 1 231 ? -0.292 -23.167 14.609 1.00 61.62 231 ASP A O 1
ATOM 1844 N N . GLN A 1 232 ? -1.607 -21.717 13.535 1.00 52.62 232 GLN A N 1
ATOM 1845 C CA . GLN A 1 232 ? -1.784 -22.527 12.335 1.00 52.62 232 GLN A CA 1
ATOM 1846 C C . GLN A 1 232 ? -0.697 -22.245 11.290 1.00 52.62 232 GLN A C 1
ATOM 1848 O O . GLN A 1 232 ? -0.892 -21.509 10.323 1.00 52.62 232 GLN A O 1
ATOM 1853 N N . LYS A 1 233 ? 0.432 -22.949 11.422 1.00 41.97 233 LYS A N 1
ATOM 1854 C CA . LYS A 1 233 ? 1.555 -22.981 10.460 1.00 41.97 233 LYS A CA 1
ATOM 1855 C C . LYS A 1 233 ? 1.216 -23.419 9.017 1.00 41.97 233 LYS A C 1
ATOM 1857 O O . LYS A 1 233 ? 2.142 -23.600 8.229 1.00 41.97 233 LYS A O 1
ATOM 1862 N N . SER A 1 234 ? -0.043 -23.619 8.622 1.00 40.03 234 SER A N 1
ATOM 1863 C CA . SER A 1 234 ? -0.340 -24.223 7.310 1.00 40.03 234 SER A CA 1
ATOM 1864 C C . SER A 1 234 ? -1.655 -23.847 6.622 1.00 40.03 234 SER A C 1
ATOM 1866 O O . SER A 1 234 ? -1.852 -24.283 5.489 1.00 40.03 234 SER A O 1
ATOM 1868 N N . SER A 1 235 ? -2.545 -23.047 7.215 1.00 40.72 235 SER A N 1
ATOM 1869 C CA . SER A 1 235 ? -3.850 -22.788 6.579 1.00 40.72 235 SER A CA 1
ATOM 1870 C C . SER A 1 235 ? -4.471 -21.438 6.909 1.00 40.72 235 SER A C 1
ATOM 1872 O O . SER A 1 235 ? -5.690 -21.348 7.047 1.00 40.72 235 SER A O 1
ATOM 1874 N N . LEU A 1 236 ? -3.675 -20.366 6.967 1.00 46.50 236 LEU A N 1
ATOM 1875 C CA . LEU A 1 236 ? -4.265 -19.073 6.627 1.00 46.50 236 LEU A CA 1
ATOM 1876 C C . LEU A 1 236 ? -4.756 -19.218 5.179 1.00 46.50 236 LEU A C 1
ATOM 1878 O O . LEU A 1 236 ? -3.920 -19.488 4.305 1.00 46.50 236 LEU A O 1
ATOM 1882 N N . PRO A 1 237 ? -6.075 -19.135 4.904 1.00 45.94 237 PRO A N 1
ATOM 1883 C CA . PRO A 1 237 ? -6.530 -19.081 3.526 1.00 45.94 237 PRO A CA 1
ATOM 1884 C C . PRO A 1 237 ? -5.744 -17.951 2.864 1.00 45.94 237 PRO A C 1
ATOM 1886 O O . PRO A 1 237 ? -5.494 -16.952 3.546 1.00 45.94 237 PRO A O 1
ATOM 1889 N N . PRO A 1 238 ? -5.286 -18.116 1.609 1.00 49.38 238 PRO A N 1
ATOM 1890 C CA . PRO A 1 238 ? -4.620 -17.043 0.891 1.00 49.38 238 PRO A CA 1
ATOM 1891 C C . PRO A 1 238 ? -5.458 -15.789 1.091 1.00 49.38 238 PRO A C 1
ATOM 1893 O O . PRO A 1 238 ? -6.618 -15.711 0.687 1.00 49.38 238 PRO A O 1
ATOM 1896 N N . LEU A 1 239 ? -4.907 -14.882 1.888 1.00 48.66 239 LEU A N 1
ATOM 1897 C CA . LEU A 1 239 ? -5.503 -13.602 2.157 1.00 48.66 239 LEU A CA 1
ATOM 1898 C C . LEU A 1 239 ? -5.399 -12.908 0.798 1.00 48.66 239 LEU A C 1
ATOM 1900 O O . LEU A 1 239 ? -4.308 -12.484 0.419 1.00 48.66 239 LEU A O 1
ATOM 1904 N N . GLY A 1 240 ? -6.481 -12.950 0.016 1.00 46.41 240 GLY A N 1
ATOM 1905 C CA . GLY A 1 240 ? -6.587 -12.256 -1.263 1.00 46.41 240 GLY A CA 1
ATOM 1906 C C . GLY A 1 240 ? -6.545 -10.766 -0.967 1.00 46.41 240 GLY A C 1
ATOM 1907 O O . GLY A 1 240 ? -7.572 -10.173 -0.641 1.00 46.41 240 GLY A O 1
ATOM 1908 N N . LEU A 1 241 ? -5.329 -10.223 -0.913 1.00 43.94 241 LEU A N 1
ATOM 1909 C CA . LEU A 1 241 ? -5.020 -9.023 -0.136 1.00 43.94 241 LEU A CA 1
ATOM 1910 C C . LEU A 1 241 ? -4.927 -7.735 -0.914 1.00 43.94 241 LEU A C 1
ATOM 1912 O O . LEU A 1 241 ? -4.716 -6.721 -0.283 1.00 43.94 241 LEU A O 1
ATOM 1916 N N . CYS A 1 242 ? -5.111 -7.752 -2.225 1.00 39.72 242 CYS A N 1
ATOM 1917 C CA . CYS A 1 242 ? -5.252 -6.527 -2.999 1.00 39.72 242 CYS A CA 1
ATOM 1918 C C . CYS A 1 242 ? -5.714 -6.898 -4.395 1.00 39.72 242 CYS A C 1
ATOM 1920 O O . CYS A 1 242 ? -5.090 -7.762 -5.007 1.00 39.72 242 CYS A O 1
ATOM 1922 N N . PHE A 1 243 ? -6.819 -6.298 -4.865 1.00 43.25 243 PHE A N 1
ATOM 1923 C CA . PHE A 1 243 ? -7.376 -6.468 -6.223 1.00 43.25 243 PHE A CA 1
ATOM 1924 C C . PHE A 1 243 ? -7.141 -7.868 -6.824 1.00 43.25 243 PHE A C 1
ATOM 1926 O O . PHE A 1 243 ? -6.637 -8.024 -7.943 1.00 43.25 243 PHE A O 1
ATOM 1933 N N . ASP A 1 244 ? -7.407 -8.902 -6.023 1.00 34.31 244 ASP A N 1
ATOM 1934 C CA . ASP A 1 244 ? -6.778 -10.189 -6.258 1.00 34.31 244 ASP A CA 1
ATOM 1935 C C . ASP A 1 244 ? -7.568 -10.995 -7.288 1.00 34.31 244 ASP A C 1
ATOM 1937 O O . ASP A 1 244 ? -8.377 -11.866 -6.967 1.00 34.31 244 ASP A O 1
ATOM 1941 N N . ASN A 1 245 ? -7.305 -10.723 -8.565 1.00 34.03 245 ASN A N 1
ATOM 1942 C CA . ASN A 1 245 ? -7.712 -11.616 -9.643 1.00 34.03 245 ASN A CA 1
ATOM 1943 C C . ASN A 1 245 ? -6.897 -12.925 -9.636 1.00 34.03 245 ASN A C 1
ATOM 1945 O O . ASN A 1 245 ? -7.165 -13.801 -10.457 1.00 34.03 245 ASN A O 1
ATOM 1949 N N . SER A 1 246 ? -5.931 -13.135 -8.726 1.00 35.06 246 SER A N 1
ATOM 1950 C CA . SER A 1 246 ? -5.225 -14.420 -8.623 1.00 35.06 246 SER A CA 1
ATOM 1951 C C . SER A 1 246 ? -6.140 -15.548 -8.144 1.00 35.06 246 SER A C 1
ATOM 1953 O O . SER A 1 246 ? -5.956 -16.693 -8.547 1.00 35.06 246 SER A O 1
ATOM 1955 N N . HIS A 1 247 ? -7.230 -15.268 -7.421 1.00 36.38 247 HIS A N 1
ATOM 1956 C CA . HIS A 1 247 ? -8.261 -16.288 -7.183 1.00 36.38 247 HIS A CA 1
ATOM 1957 C C . HIS A 1 247 ? -9.059 -16.661 -8.445 1.00 36.38 247 HIS A C 1
ATOM 1959 O O . HIS A 1 247 ? -9.665 -17.736 -8.499 1.00 36.38 247 HIS A O 1
ATOM 1965 N N . HIS A 1 248 ? -8.983 -15.850 -9.504 1.00 38.81 248 HIS A N 1
ATOM 1966 C CA . HIS A 1 248 ? -9.490 -16.187 -10.833 1.00 38.81 248 HIS A CA 1
ATOM 1967 C C . HIS A 1 248 ? -8.497 -16.962 -11.704 1.00 38.81 248 HIS A C 1
ATOM 1969 O O . HIS A 1 248 ? -8.885 -17.390 -12.790 1.00 38.81 248 HIS A O 1
ATOM 1975 N N . TYR A 1 249 ? -7.283 -17.272 -11.225 1.00 34.50 249 TYR A N 1
ATOM 1976 C CA . TYR A 1 249 ? -6.363 -18.139 -11.974 1.00 34.50 249 TYR A CA 1
ATOM 1977 C C . TYR A 1 249 ? -6.909 -19.556 -12.204 1.00 34.50 249 TYR A C 1
ATOM 1979 O O . TYR A 1 249 ? -6.452 -20.236 -13.121 1.00 34.50 249 TYR A O 1
ATOM 1987 N N . HIS A 1 250 ? -7.907 -20.004 -11.424 1.00 30.78 250 HIS A N 1
ATOM 1988 C CA . HIS A 1 250 ? -8.459 -21.355 -11.576 1.00 30.78 250 HIS A CA 1
ATOM 1989 C C . HIS A 1 250 ? -9.984 -21.504 -11.571 1.00 30.78 250 HIS A C 1
ATOM 1991 O O . HIS A 1 250 ? -10.452 -22.576 -11.958 1.00 30.78 250 HIS A O 1
ATOM 1997 N N . LYS A 1 251 ? -10.791 -20.497 -11.203 1.00 29.44 251 LYS A N 1
ATOM 1998 C CA . LYS A 1 251 ? -12.259 -20.605 -11.311 1.00 29.44 251 LYS A CA 1
ATOM 1999 C C . LYS A 1 251 ? -12.923 -19.275 -11.664 1.00 29.44 251 LYS A C 1
ATOM 2001 O O . LYS A 1 251 ? -12.951 -18.339 -10.868 1.00 29.44 251 LYS A O 1
ATOM 2006 N N . VAL A 1 252 ? -13.530 -19.250 -12.850 1.00 28.59 252 VAL A N 1
ATOM 2007 C CA . VAL A 1 252 ? -14.590 -18.309 -13.223 1.00 28.59 252 VAL A CA 1
ATOM 2008 C C . VAL A 1 252 ? -15.753 -18.550 -12.261 1.00 28.59 252 VAL A C 1
ATOM 2010 O O . VAL A 1 252 ? -16.433 -19.572 -12.344 1.00 28.59 252 VAL A O 1
ATOM 2013 N N . GLN A 1 253 ? -15.938 -17.656 -11.295 1.00 31.20 253 GLN A N 1
ATOM 2014 C CA . GLN A 1 253 ? -17.099 -17.687 -10.416 1.00 31.20 253 GLN A CA 1
ATOM 2015 C C . GLN A 1 253 ? -18.260 -16.987 -11.123 1.00 31.20 253 GLN A C 1
ATOM 2017 O O . GLN A 1 253 ? -18.213 -15.797 -11.418 1.00 31.20 253 GLN A O 1
ATOM 2022 N N . SER A 1 254 ? -19.278 -17.778 -11.461 1.00 31.59 254 SER A N 1
ATOM 2023 C CA . SER A 1 254 ? -20.528 -17.323 -12.059 1.00 31.59 254 SER A CA 1
ATOM 2024 C C . SER A 1 254 ? -21.228 -16.292 -11.170 1.00 31.59 254 SER A C 1
ATOM 2026 O O . SER A 1 254 ? -21.233 -16.421 -9.946 1.00 31.59 254 SER A O 1
ATOM 2028 N N . SER A 1 255 ? -21.889 -15.336 -11.814 1.00 34.81 255 SER A N 1
ATOM 2029 C CA . SER A 1 255 ? -22.615 -14.164 -11.306 1.00 34.81 255 SER A CA 1
ATOM 2030 C C . SER A 1 255 ? -23.817 -14.436 -10.374 1.00 34.81 255 SER A C 1
ATOM 2032 O O . SER A 1 255 ? -24.895 -13.882 -10.570 1.00 34.81 255 SER A O 1
ATOM 2034 N N . ALA A 1 256 ? -23.662 -15.281 -9.354 1.00 42.28 256 ALA A N 1
ATOM 2035 C CA . ALA A 1 256 ? -24.672 -15.515 -8.315 1.00 42.28 256 ALA A CA 1
ATOM 2036 C C . ALA A 1 256 ? -24.074 -15.944 -6.959 1.00 42.28 256 ALA A C 1
ATOM 2038 O O . ALA A 1 256 ? -24.785 -16.490 -6.116 1.00 42.28 256 ALA A O 1
ATOM 2039 N N . GLN A 1 257 ? -22.770 -15.754 -6.732 1.00 49.69 257 GLN A N 1
ATOM 2040 C CA . GLN A 1 257 ? -22.162 -16.129 -5.459 1.00 49.69 257 GLN A CA 1
ATOM 2041 C C . GLN A 1 257 ? -22.406 -15.057 -4.399 1.00 49.69 257 GLN A C 1
ATOM 2043 O O . GLN A 1 257 ? -21.939 -13.927 -4.505 1.00 49.69 257 GLN A O 1
ATOM 2048 N N . SER A 1 258 ? -23.150 -15.438 -3.360 1.00 60.44 258 SER A N 1
ATOM 2049 C CA . SER A 1 258 ? -23.326 -14.644 -2.148 1.00 60.44 258 SER A CA 1
ATOM 2050 C C . SER A 1 258 ? -21.963 -14.241 -1.585 1.00 60.44 258 SER A C 1
ATOM 2052 O O . SER A 1 258 ? -21.115 -15.109 -1.350 1.00 60.44 258 SER A O 1
ATOM 2054 N N . ARG A 1 259 ? -21.761 -12.944 -1.336 1.00 75.88 259 ARG A N 1
ATOM 2055 C CA . ARG A 1 259 ? -20.557 -12.423 -0.681 1.00 75.88 259 ARG A CA 1
ATOM 2056 C C . ARG A 1 259 ? -20.373 -13.122 0.667 1.00 75.88 259 ARG A C 1
ATOM 2058 O O . ARG A 1 259 ? -21.268 -13.084 1.511 1.00 75.88 259 ARG A O 1
ATOM 2065 N N . ASN A 1 260 ? -19.213 -13.745 0.867 1.00 81.00 260 ASN A N 1
ATOM 2066 C CA . ASN A 1 260 ? -18.872 -14.373 2.138 1.00 81.00 260 ASN A CA 1
ATOM 2067 C C . ASN A 1 260 ? -18.378 -13.305 3.122 1.00 81.00 260 ASN A C 1
ATOM 2069 O O . ASN A 1 260 ? -17.364 -12.652 2.877 1.00 81.00 260 ASN A O 1
ATOM 2073 N N . VAL A 1 261 ? -19.108 -13.112 4.218 1.00 86.94 261 VAL A N 1
ATOM 2074 C CA . VAL A 1 261 ? -18.740 -12.187 5.292 1.00 86.94 261 VAL A CA 1
ATOM 2075 C C . VAL A 1 261 ? -18.076 -13.002 6.393 1.00 86.94 261 VAL A C 1
ATOM 2077 O O . VAL A 1 261 ? -18.722 -13.819 7.042 1.00 86.94 261 VAL A O 1
ATOM 2080 N N . SER A 1 262 ? -16.779 -12.787 6.591 1.00 87.38 262 SER A N 1
ATOM 2081 C CA . SER A 1 262 ? -15.958 -13.558 7.527 1.00 87.38 262 SER A CA 1
ATOM 2082 C C . SER A 1 262 ? -14.942 -12.670 8.240 1.00 87.38 262 SER A C 1
ATOM 2084 O O . SER A 1 262 ? -14.645 -11.571 7.779 1.00 87.38 262 SER A O 1
ATOM 2086 N N . VAL A 1 263 ? -14.320 -13.175 9.307 1.00 89.12 263 VAL A N 1
ATOM 2087 C CA . VAL A 1 263 ? -13.169 -12.532 9.978 1.00 89.12 263 VAL A CA 1
ATOM 2088 C C . VAL A 1 263 ? -12.078 -12.126 8.991 1.00 89.12 263 VAL A C 1
ATOM 2090 O O . VAL A 1 263 ? -11.561 -11.016 9.067 1.00 89.12 263 VAL A O 1
ATOM 2093 N N . ASN A 1 264 ? -11.817 -12.973 7.991 1.00 85.94 264 ASN A N 1
ATOM 2094 C CA . ASN A 1 264 ? -10.875 -12.678 6.913 1.00 85.94 264 ASN A CA 1
ATOM 2095 C C . ASN A 1 264 ? -11.171 -11.345 6.200 1.00 85.94 264 ASN A C 1
ATOM 2097 O O . ASN A 1 264 ? -10.257 -10.580 5.931 1.00 85.94 264 ASN A O 1
ATOM 2101 N N . LEU A 1 265 ? -12.447 -11.031 5.945 1.00 87.69 265 LEU A N 1
ATOM 2102 C CA . LEU A 1 265 ? -12.857 -9.780 5.301 1.00 87.69 265 LEU A CA 1
ATOM 2103 C C . LEU A 1 265 ? -12.487 -8.558 6.159 1.00 87.69 265 LEU A C 1
ATOM 2105 O O . LEU A 1 265 ? -12.003 -7.556 5.638 1.00 87.69 265 LEU A O 1
ATOM 2109 N N . ALA A 1 266 ? -12.691 -8.646 7.476 1.00 93.56 266 ALA A N 1
ATOM 2110 C CA . ALA A 1 266 ? -12.306 -7.592 8.409 1.00 93.56 266 ALA A CA 1
ATOM 2111 C C . ALA A 1 266 ? -10.779 -7.460 8.523 1.00 93.56 266 ALA A C 1
ATOM 2113 O O . ALA A 1 266 ? -10.270 -6.344 8.481 1.00 93.56 266 ALA A O 1
ATOM 2114 N N . LEU A 1 267 ? -10.047 -8.577 8.595 1.00 92.94 267 LEU A N 1
ATOM 2115 C CA . LEU A 1 267 ? -8.580 -8.583 8.610 1.00 92.94 267 LEU A CA 1
ATOM 2116 C C . LEU A 1 267 ? -7.982 -7.959 7.348 1.00 92.94 267 LEU A C 1
ATOM 2118 O O . LEU A 1 267 ? -7.033 -7.191 7.460 1.00 92.94 267 LEU A O 1
ATOM 2122 N N . ILE A 1 268 ? -8.557 -8.227 6.170 1.00 89.81 268 ILE A N 1
ATOM 2123 C CA . ILE A 1 268 ? -8.143 -7.584 4.915 1.00 89.81 268 ILE A CA 1
ATOM 2124 C C . ILE A 1 268 ? -8.305 -6.064 5.036 1.00 89.81 268 ILE A C 1
ATOM 2126 O O . ILE A 1 268 ? -7.358 -5.339 4.771 1.00 89.81 268 ILE A O 1
ATOM 2130 N N . ALA A 1 269 ? -9.446 -5.564 5.521 1.00 95.12 269 ALA A N 1
ATOM 2131 C CA . ALA A 1 269 ? -9.634 -4.122 5.714 1.00 95.12 269 ALA A CA 1
ATOM 2132 C C . ALA A 1 269 ? -8.634 -3.500 6.714 1.00 95.12 269 ALA A C 1
ATOM 2134 O O . ALA A 1 269 ? -8.214 -2.357 6.535 1.00 95.12 269 ALA A O 1
ATOM 2135 N N . VAL A 1 270 ? -8.234 -4.232 7.759 1.00 97.56 270 VAL A N 1
ATOM 2136 C CA . VAL A 1 270 ? -7.184 -3.776 8.687 1.00 97.56 270 VAL A CA 1
ATOM 2137 C C . VAL A 1 270 ? -5.808 -3.794 8.012 1.00 97.56 270 VAL A C 1
ATOM 2139 O O . VAL A 1 270 ? -5.036 -2.857 8.206 1.00 97.56 270 VAL A O 1
ATOM 2142 N N . ASN A 1 271 ? -5.517 -4.799 7.182 1.00 96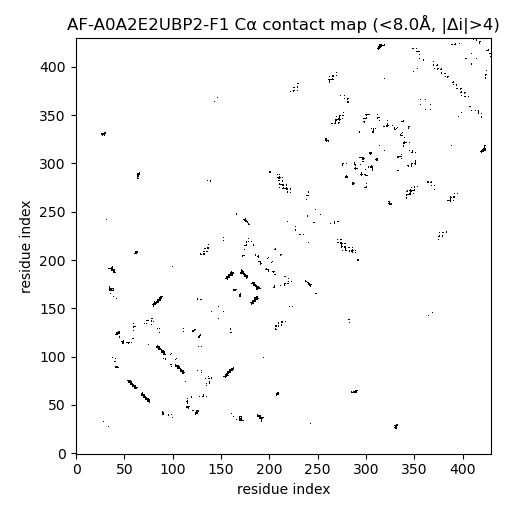.56 271 ASN A N 1
ATOM 2143 C CA . ASN A 1 271 ? -4.283 -4.855 6.400 1.00 96.56 271 ASN A CA 1
ATOM 2144 C C . ASN A 1 271 ? -4.188 -3.681 5.412 1.00 96.56 271 ASN A C 1
ATOM 2146 O O . ASN A 1 271 ? -3.164 -3.012 5.364 1.00 96.56 271 ASN A O 1
ATOM 2150 N N . GLU A 1 272 ? -5.274 -3.354 4.711 1.00 96.19 272 GLU A N 1
ATOM 2151 C CA . GLU A 1 272 ? -5.365 -2.164 3.853 1.00 96.19 272 GLU A CA 1
ATOM 2152 C C . GLU A 1 272 ? -4.999 -0.876 4.602 1.00 96.19 272 GLU A C 1
ATOM 2154 O O . GLU A 1 272 ? -4.191 -0.073 4.133 1.00 96.19 272 GLU A O 1
ATOM 2159 N N . ALA A 1 273 ? -5.558 -0.695 5.804 1.00 98.00 273 ALA A N 1
ATOM 2160 C CA . ALA A 1 273 ? -5.261 0.458 6.650 1.00 98.00 273 ALA A CA 1
ATOM 2161 C C . ALA A 1 273 ? -3.789 0.504 7.079 1.00 98.00 273 ALA A C 1
ATOM 2163 O O . ALA A 1 273 ? -3.170 1.571 7.070 1.00 98.00 273 ALA A O 1
ATOM 2164 N N . PHE A 1 274 ? -3.246 -0.651 7.476 1.00 98.38 274 PHE A N 1
ATOM 2165 C CA . PHE A 1 274 ? -1.849 -0.790 7.862 1.00 98.38 274 PHE A CA 1
ATOM 2166 C C . PHE A 1 274 ? -0.930 -0.450 6.689 1.00 98.38 274 PHE A C 1
ATOM 2168 O O . PHE A 1 274 ? -0.054 0.393 6.847 1.00 98.38 274 PHE A O 1
ATOM 2175 N N . ALA A 1 275 ? -1.161 -1.038 5.516 1.00 97.62 275 ALA A N 1
ATOM 2176 C CA . ALA A 1 275 ? -0.356 -0.841 4.320 1.00 97.62 275 ALA A CA 1
ATOM 2177 C C . ALA A 1 275 ? -0.377 0.618 3.830 1.00 97.62 275 ALA A C 1
ATOM 2179 O O . ALA A 1 275 ? 0.682 1.184 3.556 1.00 97.62 275 ALA A O 1
ATOM 2180 N N . ASP A 1 276 ? -1.546 1.275 3.806 1.00 97.19 276 ASP A N 1
ATOM 2181 C CA . ASP A 1 276 ? -1.663 2.701 3.462 1.00 97.19 276 ASP A CA 1
ATOM 2182 C C . ASP A 1 276 ? -0.837 3.591 4.402 1.00 97.19 276 ASP A C 1
ATOM 2184 O O . ASP A 1 276 ? -0.071 4.456 3.964 1.00 97.19 276 ASP A O 1
ATOM 2188 N N . ILE A 1 277 ? -0.980 3.386 5.713 1.00 97.75 277 ILE A N 1
ATOM 2189 C CA . ILE A 1 277 ? -0.301 4.211 6.713 1.00 97.75 277 ILE A CA 1
ATOM 2190 C C . ILE A 1 277 ? 1.197 3.903 6.780 1.00 97.75 277 ILE A C 1
ATOM 2192 O O . ILE A 1 277 ? 2.011 4.821 6.925 1.00 97.75 277 ILE A O 1
ATOM 2196 N N . PHE A 1 278 ? 1.565 2.631 6.660 1.00 98.06 278 PHE A N 1
ATOM 2197 C CA . PHE A 1 278 ? 2.949 2.193 6.582 1.00 98.06 278 PHE A CA 1
ATOM 2198 C C . PHE A 1 278 ? 3.645 2.855 5.393 1.00 98.06 278 PHE A C 1
ATOM 2200 O O . PHE A 1 278 ? 4.688 3.480 5.577 1.00 98.06 278 PHE A O 1
ATOM 2207 N N . ALA A 1 279 ? 3.037 2.822 4.203 1.00 97.19 279 ALA A N 1
ATOM 2208 C CA . ALA A 1 279 ? 3.580 3.476 3.019 1.00 97.19 279 ALA A CA 1
ATOM 2209 C C . ALA A 1 279 ? 3.732 4.991 3.215 1.00 97.19 279 ALA A C 1
ATOM 2211 O O . ALA A 1 279 ? 4.767 5.566 2.867 1.00 97.19 279 ALA A O 1
ATOM 2212 N N . TYR A 1 280 ? 2.733 5.634 3.825 1.00 96.56 280 TYR A N 1
ATOM 2213 C CA . TYR A 1 280 ? 2.733 7.073 4.082 1.00 96.56 280 TYR A CA 1
ATOM 2214 C C . TYR A 1 280 ? 3.883 7.529 5.005 1.00 96.56 280 TYR A C 1
ATOM 2216 O O . TYR A 1 280 ? 4.505 8.573 4.764 1.00 96.56 280 TYR A O 1
ATOM 2224 N N . PHE A 1 281 ? 4.182 6.773 6.068 1.00 96.62 281 PHE A N 1
ATOM 2225 C CA . PHE A 1 281 ? 5.288 7.092 6.983 1.00 96.62 281 PHE A CA 1
ATOM 2226 C C . PHE A 1 281 ? 6.635 6.509 6.545 1.00 96.62 281 PHE A C 1
ATOM 2228 O O . PHE A 1 281 ? 7.669 7.066 6.909 1.00 96.62 281 PHE A O 1
ATOM 2235 N N . GLY A 1 282 ? 6.638 5.436 5.755 1.00 95.88 282 GLY A N 1
ATOM 2236 C CA . GLY A 1 282 ? 7.841 4.751 5.291 1.00 95.88 282 GLY A CA 1
ATOM 2237 C C . GLY A 1 282 ? 8.680 5.574 4.315 1.00 95.88 282 GLY A C 1
ATOM 2238 O O . GLY A 1 282 ? 9.906 5.523 4.335 1.00 95.88 282 GLY A O 1
ATOM 2239 N N . GLU A 1 283 ? 8.055 6.407 3.492 1.00 91.94 283 GLU A N 1
ATOM 2240 C CA . GLU A 1 283 ? 8.793 7.307 2.613 1.00 91.94 283 GLU A CA 1
ATOM 2241 C C . GLU A 1 283 ? 8.024 8.624 2.482 1.00 91.94 283 GLU A C 1
ATOM 2243 O O . GLU A 1 283 ? 6.915 8.643 1.959 1.00 91.94 283 GLU A O 1
ATOM 2248 N N . PRO A 1 284 ? 8.590 9.781 2.880 1.00 87.62 284 PRO A N 1
ATOM 2249 C CA . PRO A 1 284 ? 7.986 11.091 2.647 1.00 87.62 284 PRO A CA 1
ATOM 2250 C C . PRO A 1 284 ? 7.640 11.361 1.184 1.00 87.62 284 PRO A C 1
ATOM 2252 O O . PRO A 1 284 ? 6.870 12.279 0.891 1.00 87.62 284 PRO A O 1
ATOM 2255 N N . GLY A 1 285 ? 8.252 10.620 0.258 1.00 83.25 285 GLY A N 1
ATOM 2256 C CA . GLY A 1 285 ? 7.864 10.593 -1.140 1.00 83.25 285 GLY A CA 1
ATOM 2257 C C . GLY A 1 285 ? 6.577 9.896 -1.502 1.00 83.25 285 GLY A C 1
ATOM 2258 O O . GLY A 1 285 ? 5.982 10.290 -2.494 1.00 83.25 285 GLY A O 1
ATOM 2259 N N . SER A 1 286 ? 6.129 8.973 -0.674 1.00 83.31 286 SER A N 1
ATOM 2260 C CA . SER A 1 286 ? 4.861 8.263 -0.790 1.00 83.31 286 SER A CA 1
ATOM 2261 C C . SER A 1 286 ? 3.676 9.045 -0.220 1.00 83.31 286 SER A C 1
ATOM 2263 O O . SER A 1 286 ? 2.563 8.535 -0.174 1.00 83.31 286 SER A O 1
ATOM 2265 N N . ARG A 1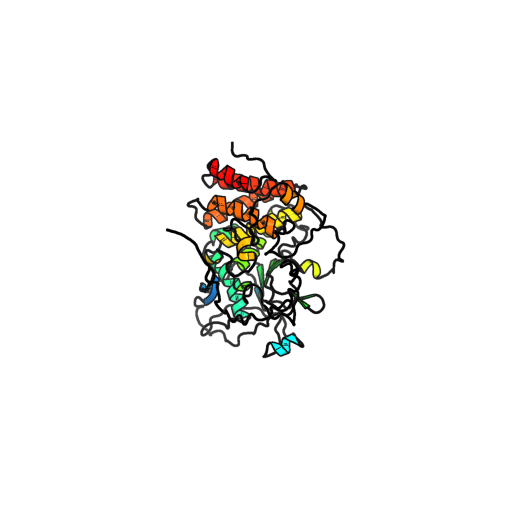 287 ? 3.896 10.277 0.254 1.00 89.81 287 ARG A N 1
ATOM 2266 C CA . ARG A 1 287 ? 2.829 11.111 0.813 1.00 89.81 287 ARG A CA 1
ATOM 2267 C C . ARG A 1 287 ? 2.021 11.783 -0.288 1.00 89.81 287 ARG A C 1
ATOM 2269 O O . ARG A 1 287 ? 2.594 12.485 -1.128 1.00 89.81 287 ARG A O 1
ATOM 2276 N N . GLY A 1 288 ? 0.704 11.638 -0.186 1.00 83.44 288 GLY A N 1
ATOM 2277 C CA . GLY A 1 288 ? -0.257 12.112 -1.173 1.00 83.44 288 GLY A CA 1
ATOM 2278 C C . GLY A 1 288 ? -0.358 11.171 -2.372 1.00 83.44 288 GLY A C 1
ATOM 2279 O O . GLY A 1 288 ? 0.618 10.545 -2.781 1.00 83.44 288 GLY A O 1
ATOM 2280 N N . LEU A 1 289 ? -1.559 11.096 -2.938 1.00 86.06 289 LEU A N 1
ATOM 2281 C CA . LEU A 1 289 ? -1.893 10.250 -4.089 1.00 86.06 289 LEU A CA 1
ATOM 2282 C C . LEU A 1 289 ? -2.360 11.095 -5.281 1.00 86.06 289 LEU A C 1
ATOM 2284 O O . LEU A 1 289 ? -3.203 10.666 -6.069 1.00 86.06 289 LEU A O 1
ATOM 2288 N N . ASP A 1 290 ? -1.838 12.319 -5.384 1.00 88.38 290 ASP A N 1
ATOM 2289 C CA . ASP A 1 290 ? -2.163 13.249 -6.464 1.00 88.38 290 ASP A CA 1
ATOM 2290 C C . ASP A 1 290 ? -2.059 12.545 -7.824 1.00 88.38 290 ASP A C 1
ATOM 2292 O O . ASP A 1 290 ? -1.124 11.783 -8.068 1.00 88.38 290 ASP A O 1
ATOM 2296 N N . GLY A 1 291 ? -3.003 12.794 -8.729 1.00 82.25 291 GLY A N 1
ATOM 2297 C CA . GLY A 1 291 ? -2.964 12.238 -10.084 1.00 82.25 291 GLY A CA 1
ATOM 2298 C C . GLY A 1 291 ? -3.300 10.744 -10.195 1.00 82.25 291 GLY A C 1
ATOM 2299 O O . GLY A 1 291 ? -3.317 10.225 -11.309 1.00 82.25 291 GLY A O 1
ATOM 2300 N N . MET A 1 292 ? -3.643 10.058 -9.098 1.00 84.50 292 MET A N 1
ATOM 2301 C CA . MET A 1 292 ? -4.091 8.653 -9.107 1.00 84.50 292 MET A CA 1
ATOM 2302 C C . MET A 1 292 ? -5.612 8.503 -9.310 1.00 84.50 292 MET A C 1
ATOM 2304 O O . MET A 1 292 ? -6.227 7.518 -8.893 1.00 84.50 292 MET A O 1
ATOM 2308 N N . GLY A 1 293 ? -6.249 9.495 -9.939 1.00 83.75 293 GLY A N 1
ATOM 2309 C CA . GLY A 1 293 ? -7.691 9.509 -10.184 1.00 83.75 293 GLY A CA 1
ATOM 2310 C C . GLY A 1 293 ? -8.485 9.416 -8.881 1.00 83.75 293 GLY A C 1
ATOM 2311 O O . GLY A 1 293 ? -8.256 10.174 -7.944 1.00 83.75 293 GLY A O 1
ATOM 2312 N N . CYS A 1 294 ? -9.406 8.457 -8.788 1.00 81.12 294 CYS A N 1
ATOM 2313 C CA . CYS A 1 294 ? -10.231 8.291 -7.592 1.00 81.12 294 CYS A CA 1
ATOM 2314 C C . CYS A 1 294 ? -9.451 7.937 -6.319 1.00 81.12 294 CYS A C 1
ATOM 2316 O O . CYS A 1 294 ? -9.938 8.205 -5.217 1.00 81.12 294 CYS A O 1
ATOM 2318 N N . MET A 1 295 ? -8.263 7.339 -6.444 1.00 85.50 295 MET A N 1
ATOM 2319 C CA . MET A 1 295 ? -7.444 6.993 -5.281 1.00 85.50 295 MET A CA 1
ATOM 2320 C C . MET A 1 295 ? -6.916 8.240 -4.567 1.00 85.50 295 MET A C 1
ATOM 2322 O O . MET A 1 295 ? -6.758 8.192 -3.348 1.00 85.50 295 MET A O 1
ATOM 2326 N N . GLU A 1 296 ? -6.771 9.364 -5.285 1.00 87.31 296 GLU A N 1
ATOM 2327 C CA . GLU A 1 296 ? -6.240 10.632 -4.767 1.00 87.31 296 GLU A CA 1
ATOM 2328 C C . GLU A 1 296 ? -6.895 11.055 -3.454 1.00 87.31 296 GLU A C 1
ATOM 2330 O O . GLU A 1 296 ? -6.211 11.453 -2.523 1.00 87.31 296 GLU A O 1
ATOM 2335 N N . LYS A 1 297 ? -8.221 10.919 -3.351 1.00 89.75 297 LYS A N 1
ATOM 2336 C CA . LYS A 1 297 ? -8.959 11.209 -2.114 1.00 89.75 297 LYS A CA 1
ATOM 2337 C C . LYS A 1 297 ? -9.387 9.951 -1.385 1.00 89.75 297 LYS A C 1
ATOM 2339 O O . LYS A 1 297 ? -9.361 9.910 -0.154 1.00 89.75 297 LYS A O 1
ATOM 2344 N N . SER A 1 298 ? -9.810 8.925 -2.123 1.00 89.81 298 SER A N 1
ATOM 2345 C CA . SER A 1 298 ? -10.410 7.745 -1.506 1.00 89.81 298 SER A CA 1
ATOM 2346 C C . SER A 1 298 ? -9.412 6.952 -0.673 1.00 89.81 298 SER A C 1
ATOM 2348 O O . SER A 1 298 ? -9.786 6.494 0.402 1.00 89.81 298 SER A O 1
ATOM 2350 N N . ARG A 1 299 ? -8.145 6.883 -1.091 1.00 90.94 299 ARG A N 1
ATOM 2351 C CA . ARG A 1 299 ? -7.080 6.151 -0.389 1.00 90.94 299 ARG A CA 1
ATOM 2352 C C . ARG A 1 299 ? -6.143 7.048 0.415 1.00 90.94 299 ARG A C 1
ATOM 2354 O O . ARG A 1 299 ? -5.574 6.596 1.397 1.00 90.94 299 ARG A O 1
ATOM 2361 N N . ASP A 1 300 ? -6.058 8.338 0.094 1.00 93.56 300 ASP A N 1
ATOM 2362 C CA . ASP A 1 300 ? -5.187 9.254 0.835 1.00 93.56 300 ASP A CA 1
ATOM 2363 C C . ASP A 1 300 ? -5.607 9.402 2.309 1.00 93.56 300 ASP A C 1
ATOM 2365 O O . ASP A 1 300 ? -6.732 9.799 2.638 1.00 93.56 300 ASP A O 1
ATOM 2369 N N . VAL A 1 301 ? -4.675 9.092 3.205 1.00 96.12 301 VAL A N 1
ATOM 2370 C CA . VAL A 1 301 ? -4.848 9.135 4.660 1.00 96.12 301 VAL A CA 1
ATOM 2371 C C . VAL A 1 301 ? -4.903 10.565 5.209 1.00 96.12 301 VAL A C 1
ATOM 2373 O O . VAL A 1 301 ? -5.395 10.785 6.322 1.00 96.12 301 VAL A O 1
ATOM 2376 N N . GLU A 1 302 ? -4.452 11.564 4.446 1.00 96.00 302 GLU A N 1
ATOM 2377 C CA . GLU A 1 302 ? -4.610 12.977 4.803 1.00 96.00 302 GLU A CA 1
ATOM 2378 C C . GLU A 1 302 ?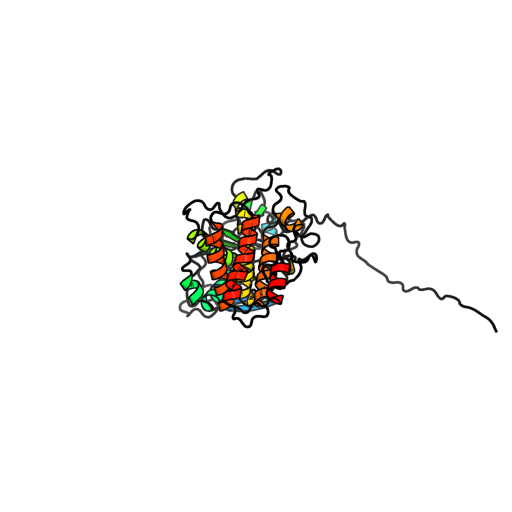 -6.024 13.492 4.488 1.00 96.00 302 GLU A C 1
ATOM 2380 O O . GLU A 1 302 ? -6.577 14.322 5.227 1.00 96.00 302 GLU A O 1
ATOM 2385 N N . SER A 1 303 ? -6.650 12.960 3.435 1.00 96.25 303 SER A N 1
ATOM 2386 C CA . SER A 1 303 ? -7.981 13.371 2.995 1.00 96.25 303 SER A CA 1
ATOM 2387 C C . SER A 1 303 ? -9.073 13.037 4.017 1.00 96.25 303 SER A C 1
ATOM 2389 O O . SER A 1 303 ? -9.202 11.922 4.527 1.00 96.25 303 SER A O 1
ATOM 2391 N N . ARG A 1 304 ? -9.936 14.021 4.302 1.00 97.12 304 ARG A N 1
ATOM 2392 C CA . ARG A 1 304 ? -11.135 13.836 5.141 1.00 97.12 304 ARG A CA 1
ATOM 2393 C C . ARG A 1 304 ? -12.261 13.100 4.407 1.00 97.12 304 ARG A C 1
ATOM 2395 O O . ARG A 1 304 ? -13.129 12.532 5.071 1.00 97.12 304 ARG A O 1
ATOM 2402 N N . THR A 1 305 ? -12.277 13.150 3.081 1.00 97.56 305 THR A N 1
ATOM 2403 C CA . THR A 1 305 ? -13.393 12.667 2.265 1.00 97.56 305 THR A CA 1
ATOM 2404 C C . THR A 1 305 ? -12.931 11.641 1.244 1.00 97.56 305 THR A C 1
ATOM 2406 O O . THR A 1 305 ? -11.773 11.641 0.827 1.00 97.56 305 THR A O 1
ATOM 2409 N N . PHE A 1 306 ? -13.848 10.789 0.809 1.00 94.88 306 PHE A N 1
ATOM 2410 C CA . PHE A 1 306 ? -13.705 10.020 -0.416 1.00 94.88 306 PHE A CA 1
ATOM 2411 C C . PHE A 1 306 ? -13.821 10.935 -1.636 1.00 94.88 306 PHE A C 1
ATOM 2413 O O . PHE A 1 306 ? -14.082 12.140 -1.526 1.00 94.88 306 PHE A O 1
ATOM 2420 N N . ASN A 1 307 ? -13.596 10.367 -2.816 1.00 87.44 307 ASN A N 1
ATOM 2421 C CA . ASN A 1 307 ? -13.568 11.143 -4.045 1.00 87.44 307 ASN A CA 1
ATOM 2422 C C . ASN A 1 307 ? -14.928 11.762 -4.422 1.00 87.44 307 ASN A C 1
ATOM 2424 O O . ASN A 1 307 ? -14.962 12.881 -4.930 1.00 87.44 307 ASN A O 1
ATOM 2428 N N . ASN A 1 308 ? -16.038 11.104 -4.078 1.00 86.81 308 ASN A N 1
ATOM 2429 C CA . ASN A 1 308 ? -17.392 11.645 -4.245 1.00 86.81 308 ASN A CA 1
ATOM 2430 C C . ASN A 1 308 ? -17.786 12.693 -3.174 1.00 86.81 308 ASN A C 1
ATOM 2432 O O . ASN A 1 308 ? -18.876 13.255 -3.236 1.00 86.81 308 ASN A O 1
ATOM 2436 N N . GLY A 1 309 ? -16.916 12.967 -2.193 1.00 95.12 309 GLY A N 1
ATOM 2437 C CA . GLY A 1 309 ? -17.155 13.926 -1.110 1.00 95.12 309 GLY A CA 1
ATOM 2438 C C . GLY A 1 309 ? -17.686 13.325 0.196 1.00 95.12 309 GLY A C 1
ATOM 2439 O O . GLY A 1 309 ? -17.718 14.040 1.201 1.00 95.12 309 GLY A O 1
ATOM 2440 N N . ASP A 1 310 ? -18.029 12.033 0.227 1.00 96.38 310 ASP A N 1
ATOM 2441 C CA . ASP A 1 310 ? -18.449 11.350 1.455 1.00 96.38 310 ASP A CA 1
ATOM 2442 C C . ASP A 1 310 ? -17.353 11.431 2.521 1.00 96.38 310 ASP A C 1
ATOM 2444 O O . ASP A 1 310 ? -16.163 11.303 2.233 1.00 96.38 310 ASP A O 1
ATOM 2448 N N . ILE A 1 311 ? -17.730 11.638 3.781 1.00 97.50 311 ILE A N 1
ATOM 2449 C CA . ILE A 1 311 ? -16.756 11.752 4.871 1.00 97.50 311 ILE A CA 1
ATOM 2450 C C . ILE A 1 311 ? -16.259 10.352 5.266 1.00 97.50 311 ILE A C 1
ATOM 2452 O O . ILE A 1 311 ? -17.048 9.415 5.388 1.00 97.50 311 ILE A O 1
ATOM 2456 N N . LYS A 1 312 ? -14.953 10.218 5.535 1.00 97.81 312 LYS A N 1
ATOM 2457 C CA . LYS A 1 312 ? -14.326 8.978 6.027 1.00 97.81 312 LYS A CA 1
ATOM 2458 C C . LYS A 1 312 ? -14.694 8.685 7.492 1.00 97.81 312 LYS A C 1
ATOM 2460 O O . LYS A 1 312 ? -13.888 8.900 8.402 1.00 97.81 312 LYS A O 1
ATOM 2465 N N . ILE A 1 313 ? -15.931 8.243 7.713 1.00 97.38 313 ILE A N 1
ATOM 2466 C CA . ILE A 1 313 ? -16.498 7.817 9.002 1.00 97.38 313 ILE A CA 1
ATOM 2467 C C . ILE A 1 313 ? -17.301 6.528 8.784 1.00 97.38 313 ILE A C 1
ATOM 2469 O O . ILE A 1 313 ? -18.013 6.391 7.790 1.00 97.38 313 ILE A O 1
ATOM 2473 N N . LEU A 1 314 ? -17.209 5.594 9.731 1.00 97.06 314 LEU A N 1
ATOM 2474 C CA . LEU A 1 314 ? -17.985 4.356 9.752 1.00 97.06 314 LEU A CA 1
ATOM 2475 C C . LEU A 1 314 ? -19.134 4.465 10.759 1.00 97.06 314 LEU A C 1
ATOM 2477 O O . LEU A 1 314 ? -18.991 4.108 11.935 1.00 97.06 314 LEU A O 1
ATOM 2481 N N . HIS A 1 315 ? -20.294 4.954 10.307 1.00 97.25 315 HIS A N 1
ATOM 2482 C CA . HIS A 1 315 ? -21.525 4.818 11.085 1.00 97.25 315 HIS A CA 1
ATOM 2483 C C . HIS A 1 315 ? -22.048 3.384 11.022 1.00 97.25 315 HIS A C 1
ATOM 2485 O O . HIS A 1 315 ? -21.555 2.530 10.282 1.00 97.25 315 HIS A O 1
ATOM 2491 N N . LYS A 1 316 ? -23.060 3.113 11.850 1.00 97.12 316 LYS A N 1
ATOM 2492 C CA . LYS A 1 316 ? -23.697 1.798 11.943 1.00 97.12 316 LYS A CA 1
ATOM 2493 C C . LYS A 1 316 ? -24.136 1.284 10.566 1.00 97.12 316 LYS A C 1
ATOM 2495 O O . LYS A 1 316 ? -23.861 0.135 10.249 1.00 97.12 316 LYS A O 1
ATOM 2500 N N . GLU A 1 317 ? -24.711 2.156 9.741 1.00 96.94 317 GLU A N 1
ATOM 2501 C CA . GLU A 1 317 ? -25.153 1.831 8.381 1.00 96.94 317 GLU A CA 1
ATOM 2502 C C . GLU A 1 317 ? -23.993 1.378 7.482 1.00 96.94 317 GLU A C 1
ATOM 2504 O O . GLU A 1 317 ? -24.110 0.355 6.817 1.00 96.94 317 GLU A O 1
ATOM 2509 N N . GLN A 1 318 ? -22.845 2.069 7.482 1.00 96.94 318 GLN A N 1
ATOM 2510 C CA . GLN A 1 318 ? -21.688 1.661 6.667 1.00 96.94 318 GLN A CA 1
ATOM 2511 C C . GLN A 1 318 ? -21.131 0.300 7.103 1.00 96.94 318 GLN A C 1
ATOM 2513 O O . GLN A 1 318 ? -20.766 -0.510 6.254 1.00 96.94 318 GLN A O 1
ATOM 2518 N N . ILE A 1 319 ? -21.107 0.020 8.410 1.00 97.25 319 ILE A N 1
ATOM 2519 C CA . ILE A 1 319 ? -20.682 -1.285 8.940 1.00 97.25 319 ILE A CA 1
ATOM 2520 C C . ILE A 1 319 ? -21.655 -2.393 8.538 1.00 97.25 319 ILE A C 1
ATOM 2522 O O . ILE A 1 319 ? -21.223 -3.467 8.129 1.00 97.25 319 ILE A O 1
ATOM 2526 N N . GLU A 1 320 ? -22.960 -2.134 8.609 1.00 96.62 320 GLU A N 1
ATOM 2527 C CA . GLU A 1 320 ? -23.982 -3.080 8.154 1.00 96.62 320 GLU A CA 1
ATOM 2528 C C . GLU A 1 320 ? -23.874 -3.350 6.649 1.00 96.62 320 GLU A C 1
ATOM 2530 O O . GLU A 1 320 ? -24.042 -4.487 6.223 1.00 96.62 320 GLU A O 1
ATOM 2535 N N . ILE A 1 321 ? -23.524 -2.342 5.840 1.00 95.06 321 ILE A N 1
ATOM 2536 C CA . ILE A 1 321 ? -23.249 -2.523 4.408 1.00 95.06 321 ILE A CA 1
ATOM 2537 C C . ILE A 1 321 ? -22.015 -3.399 4.190 1.00 95.06 321 ILE A C 1
ATOM 2539 O O . ILE A 1 321 ? -22.076 -4.348 3.408 1.00 95.06 321 ILE A O 1
ATOM 2543 N N . PHE A 1 322 ? -20.914 -3.100 4.880 1.00 94.94 322 PHE A N 1
ATOM 2544 C CA . PHE A 1 322 ? -19.659 -3.836 4.748 1.00 94.94 322 PHE A CA 1
ATOM 2545 C C . PHE A 1 322 ? -19.809 -5.322 5.095 1.00 94.94 322 PHE A C 1
ATOM 2547 O O . PHE A 1 322 ? -19.305 -6.190 4.373 1.00 94.94 322 PHE A O 1
ATOM 2554 N N . LEU A 1 323 ? -20.544 -5.596 6.176 1.00 95.12 323 LEU A N 1
ATOM 2555 C CA . LEU A 1 323 ? -20.808 -6.929 6.716 1.00 95.12 323 LEU A CA 1
ATOM 2556 C C . LEU A 1 323 ? -22.096 -7.562 6.162 1.00 95.12 323 LEU A C 1
ATOM 2558 O O . LEU A 1 323 ? -22.554 -8.582 6.672 1.00 95.12 323 LEU A O 1
ATOM 2562 N N . SER A 1 324 ? -22.690 -6.980 5.120 1.00 93.69 324 SER A N 1
ATOM 2563 C CA . SER A 1 324 ? -23.825 -7.573 4.414 1.00 93.69 324 SER A CA 1
ATOM 2564 C C . SER A 1 324 ? -23.338 -8.593 3.389 1.00 93.69 324 SER A C 1
ATOM 2566 O O . SER A 1 324 ? -22.447 -8.302 2.588 1.00 93.69 324 SER A O 1
ATOM 2568 N N . SER A 1 325 ? -23.973 -9.765 3.356 1.00 90.19 325 SER A N 1
ATOM 2569 C CA . SER A 1 325 ? -23.791 -10.764 2.295 1.00 90.19 325 SER A CA 1
ATOM 2570 C C . SER A 1 325 ? -24.527 -10.401 0.999 1.00 90.19 325 SER A C 1
ATOM 2572 O O . SER A 1 325 ? -24.206 -10.931 -0.066 1.00 90.19 325 SER A O 1
ATOM 2574 N N . ALA A 1 326 ? -25.502 -9.487 1.067 1.00 88.88 326 ALA A N 1
ATOM 2575 C CA . ALA A 1 326 ? -26.210 -8.990 -0.105 1.00 88.88 326 ALA A CA 1
ATOM 2576 C C . ALA A 1 326 ? -25.301 -8.039 -0.888 1.00 88.88 326 ALA A C 1
ATOM 2578 O O . ALA A 1 326 ? -24.916 -6.987 -0.371 1.00 88.88 326 ALA A O 1
ATOM 2579 N N . GLN A 1 327 ? -24.963 -8.411 -2.122 1.00 82.62 327 GLN A N 1
ATOM 2580 C CA . GLN A 1 327 ? -24.179 -7.577 -3.027 1.00 82.62 327 GLN A CA 1
ATOM 2581 C C . GLN A 1 327 ? -24.952 -6.300 -3.369 1.00 82.62 327 GLN A C 1
ATOM 2583 O O . GLN A 1 327 ? -26.145 -6.348 -3.670 1.00 82.62 327 GLN A O 1
ATOM 2588 N N . LYS A 1 328 ? -24.268 -5.159 -3.314 1.00 82.00 328 LYS A N 1
ATOM 2589 C CA . LYS A 1 328 ? -24.807 -3.870 -3.742 1.00 82.00 328 LYS A CA 1
ATOM 2590 C C . LYS A 1 328 ? -24.239 -3.480 -5.099 1.00 82.00 328 LYS A C 1
ATOM 2592 O O . LYS A 1 328 ? -23.090 -3.784 -5.414 1.00 82.00 328 LYS A O 1
ATOM 2597 N N . GLU A 1 329 ? -25.062 -2.809 -5.893 1.00 78.88 329 GLU A N 1
ATOM 2598 C CA . GLU A 1 329 ? -24.620 -2.194 -7.139 1.00 78.88 329 GLU A CA 1
ATOM 2599 C C . GLU A 1 329 ? -23.901 -0.875 -6.846 1.00 78.88 329 GLU A C 1
ATOM 2601 O O . GLU A 1 329 ? -24.305 -0.109 -5.969 1.00 78.88 329 GLU A O 1
ATOM 2606 N N . TYR A 1 330 ? -22.841 -0.618 -7.605 1.00 72.81 330 TYR A N 1
ATOM 2607 C CA . TYR A 1 330 ? -22.024 0.587 -7.521 1.00 72.81 330 TYR A CA 1
ATOM 2608 C C . TYR A 1 330 ? -21.804 1.108 -8.941 1.00 72.81 330 TYR A C 1
ATOM 2610 O O . TYR A 1 330 ? -21.631 0.309 -9.856 1.00 72.81 330 TYR A O 1
ATOM 2618 N N . THR A 1 331 ? -21.834 2.427 -9.143 1.00 68.50 331 THR A N 1
ATOM 2619 C CA . THR A 1 331 ? -21.675 3.038 -10.477 1.00 68.50 331 THR A CA 1
ATOM 2620 C C . THR A 1 331 ? -20.225 3.421 -10.752 1.00 68.50 331 THR A C 1
ATOM 2622 O O . THR A 1 331 ? -19.630 2.972 -11.726 1.00 68.50 331 THR A O 1
ATOM 2625 N N . GLY A 1 332 ? -19.620 4.187 -9.845 1.00 67.00 332 GLY A N 1
ATOM 2626 C CA . GLY A 1 332 ? -18.229 4.607 -9.938 1.00 67.00 332 GLY A CA 1
ATOM 2627 C C . GLY A 1 332 ? -17.793 5.439 -8.737 1.00 67.00 332 GLY A C 1
ATOM 2628 O O . GLY A 1 332 ? -18.603 6.031 -8.029 1.00 67.00 332 GLY A O 1
ATOM 2629 N N . CYS A 1 333 ? -16.485 5.520 -8.524 1.00 74.25 333 CYS A N 1
ATOM 2630 C CA . CYS A 1 333 ? -15.878 6.180 -7.364 1.00 74.25 333 CYS A CA 1
ATOM 2631 C C . CYS A 1 333 ? -16.070 7.708 -7.313 1.00 74.25 333 CYS A C 1
ATOM 2633 O O . CYS A 1 333 ? -15.882 8.312 -6.258 1.00 74.25 333 CYS A O 1
ATOM 2635 N N . ASN A 1 334 ? -16.435 8.339 -8.433 1.00 73.12 334 ASN A N 1
ATOM 2636 C CA . ASN A 1 334 ? -16.824 9.754 -8.483 1.00 73.12 334 ASN A CA 1
ATOM 2637 C C . ASN A 1 334 ? -18.252 9.991 -7.967 1.00 73.12 334 ASN A C 1
ATOM 2639 O O . ASN A 1 334 ? -18.586 11.109 -7.589 1.00 73.12 334 ASN A O 1
ATOM 2643 N N . GLU A 1 335 ? -19.095 8.958 -7.980 1.00 74.81 335 GLU A N 1
ATOM 2644 C CA . GLU A 1 335 ? -20.529 9.074 -7.715 1.00 74.81 335 GLU A CA 1
ATOM 2645 C C . GLU A 1 335 ? -20.909 8.434 -6.377 1.00 74.81 335 GLU A C 1
ATOM 2647 O O . GLU A 1 335 ? -21.686 9.007 -5.615 1.00 74.81 335 GLU A O 1
ATOM 2652 N N . MET A 1 336 ? -20.332 7.273 -6.052 1.00 82.94 336 MET A N 1
ATOM 2653 C CA . MET A 1 336 ? -20.704 6.489 -4.876 1.00 82.94 336 MET A CA 1
ATOM 2654 C C . MET A 1 336 ? -19.492 5.854 -4.187 1.00 82.94 336 MET A C 1
ATOM 2656 O O . MET A 1 336 ? -18.621 5.267 -4.831 1.00 82.94 336 MET A O 1
ATOM 2660 N N . THR A 1 337 ? -19.486 5.903 -2.854 1.00 87.31 337 THR A N 1
ATOM 2661 C CA . THR A 1 337 ? -18.529 5.169 -2.021 1.00 87.31 337 THR A CA 1
ATOM 2662 C C . THR A 1 337 ? -18.939 3.702 -1.883 1.00 87.31 337 THR A C 1
ATOM 2664 O O . THR A 1 337 ? -20.026 3.383 -1.391 1.00 87.31 337 THR A O 1
ATOM 2667 N N . ASN A 1 338 ? -18.044 2.788 -2.265 1.00 88.12 338 ASN A N 1
ATOM 2668 C CA . ASN A 1 338 ? -18.263 1.355 -2.105 1.00 88.12 338 ASN A CA 1
ATOM 2669 C C . ASN A 1 338 ? -17.898 0.875 -0.693 1.00 88.12 338 ASN A C 1
ATOM 2671 O O . ASN A 1 338 ? -16.801 0.392 -0.458 1.00 88.12 338 ASN A O 1
ATOM 2675 N N . TYR A 1 339 ? -18.829 0.958 0.258 1.00 92.06 339 TYR A N 1
ATOM 2676 C CA . TYR A 1 339 ? -18.596 0.444 1.618 1.00 92.06 339 TYR A CA 1
ATOM 2677 C C . TYR A 1 339 ? -18.532 -1.092 1.724 1.00 92.06 339 TYR A C 1
ATOM 2679 O O . TYR A 1 339 ? -18.239 -1.603 2.799 1.00 92.06 339 TYR A O 1
ATOM 2687 N N . GLN A 1 340 ? -18.788 -1.848 0.648 1.00 88.94 340 GLN A N 1
ATOM 2688 C CA . GLN A 1 340 ? -18.463 -3.279 0.592 1.00 88.94 340 GLN A CA 1
ATOM 2689 C C . GLN A 1 340 ? -16.995 -3.526 0.212 1.00 88.94 340 GLN A C 1
ATOM 2691 O O . GLN A 1 340 ? -16.501 -4.644 0.355 1.00 88.94 340 GLN A O 1
ATOM 2696 N N . ASP A 1 341 ? -16.273 -2.506 -0.227 1.00 87.25 341 ASP A N 1
ATOM 2697 C CA . ASP A 1 341 ? -14.860 -2.603 -0.546 1.00 87.25 341 ASP A CA 1
ATOM 2698 C C . ASP A 1 341 ? -13.999 -2.522 0.727 1.00 87.25 341 ASP A C 1
ATOM 2700 O O . ASP A 1 341 ? -14.086 -1.564 1.502 1.00 87.25 341 ASP A O 1
ATOM 2704 N N . THR A 1 342 ? -13.144 -3.523 0.950 1.00 90.69 342 THR A N 1
ATOM 2705 C CA . THR A 1 342 ? -12.178 -3.531 2.060 1.00 90.69 342 THR A CA 1
ATOM 2706 C C . THR A 1 342 ? -11.222 -2.351 1.981 1.00 90.69 342 THR A C 1
ATOM 2708 O O . THR A 1 342 ? -10.851 -1.813 3.024 1.00 90.69 342 THR A O 1
ATOM 2711 N N . HIS A 1 343 ? -10.903 -1.882 0.772 1.00 90.88 343 HIS A N 1
ATOM 2712 C CA . HIS A 1 343 ? -10.029 -0.737 0.563 1.00 90.88 343 HIS A CA 1
ATOM 2713 C C . HIS A 1 343 ? -10.633 0.556 1.128 1.00 90.88 343 HIS A C 1
ATOM 2715 O O . HIS A 1 343 ? -9.916 1.407 1.658 1.00 90.88 343 HIS A O 1
ATOM 2721 N N . ILE A 1 344 ? -11.959 0.695 1.050 1.00 94.12 344 ILE A N 1
ATOM 2722 C CA . ILE A 1 344 ? -12.701 1.849 1.566 1.00 94.12 344 ILE A CA 1
ATOM 2723 C C . ILE A 1 344 ? -12.764 1.815 3.094 1.00 94.12 344 ILE A C 1
ATOM 2725 O O . ILE A 1 344 ? -12.558 2.846 3.734 1.00 94.12 344 ILE A O 1
ATOM 2729 N N . ILE A 1 345 ? -12.996 0.642 3.693 1.00 96.94 345 ILE A N 1
ATOM 2730 C CA . ILE A 1 345 ? -12.961 0.483 5.155 1.00 96.94 345 ILE A CA 1
ATOM 2731 C C . ILE A 1 345 ? -11.550 0.741 5.695 1.00 96.94 345 ILE A C 1
ATOM 2733 O O . ILE A 1 345 ? -11.393 1.502 6.655 1.00 96.94 345 ILE A O 1
ATOM 2737 N N . GLY A 1 346 ? -10.531 0.188 5.032 1.00 97.19 346 GLY A N 1
ATOM 2738 C CA . GLY A 1 346 ? -9.126 0.428 5.346 1.00 97.19 346 GLY A CA 1
ATOM 2739 C C . GLY A 1 346 ? -8.756 1.909 5.285 1.00 97.19 346 GLY A C 1
ATOM 2740 O O . GLY A 1 346 ? -8.145 2.427 6.215 1.00 97.19 346 GLY A O 1
ATOM 2741 N N . ALA A 1 347 ? -9.241 2.642 4.281 1.00 96.88 347 ALA A N 1
ATOM 2742 C CA . ALA A 1 347 ? -8.999 4.078 4.170 1.00 96.88 347 ALA A CA 1
ATOM 2743 C C . ALA A 1 347 ? -9.613 4.903 5.320 1.00 96.88 347 ALA A C 1
ATOM 2745 O O . ALA A 1 347 ? -9.048 5.933 5.703 1.00 96.88 347 ALA A O 1
ATOM 2746 N N . VAL A 1 348 ? -10.752 4.486 5.898 1.00 98.44 348 VAL A N 1
ATOM 2747 C CA . VAL A 1 348 ? -11.302 5.148 7.099 1.00 98.44 348 VAL A CA 1
ATOM 2748 C C . VAL A 1 348 ? -10.428 4.878 8.322 1.00 98.44 348 VAL A C 1
ATOM 2750 O O . VAL A 1 348 ? -10.111 5.813 9.061 1.00 98.44 348 VAL A O 1
ATOM 2753 N N . LEU A 1 349 ? -10.013 3.622 8.515 1.00 98.44 349 LEU A N 1
ATOM 2754 C CA . LEU A 1 349 ? -9.106 3.223 9.595 1.00 98.44 349 LEU A CA 1
ATOM 2755 C C . LEU A 1 349 ? -7.770 3.974 9.502 1.00 98.44 349 LEU A C 1
ATOM 2757 O O . LEU A 1 349 ? -7.366 4.635 10.460 1.00 98.44 349 LEU A O 1
ATOM 2761 N N . GLY A 1 350 ? -7.144 3.966 8.323 1.00 98.06 350 GLY A N 1
ATOM 2762 C CA . GLY A 1 350 ? -5.900 4.679 8.056 1.00 98.06 350 GLY A CA 1
ATOM 2763 C C . GLY A 1 350 ? -6.033 6.174 8.342 1.00 98.06 350 GLY A C 1
ATOM 2764 O O . GLY A 1 350 ? -5.227 6.747 9.075 1.00 98.06 350 GLY A O 1
ATOM 2765 N N . ARG A 1 351 ? -7.116 6.816 7.885 1.00 97.75 351 ARG A N 1
ATOM 2766 C CA . ARG A 1 351 ? -7.381 8.231 8.189 1.00 97.75 351 ARG A CA 1
ATOM 2767 C C . ARG A 1 351 ? -7.426 8.516 9.694 1.00 97.75 351 ARG A C 1
ATOM 2769 O O . ARG A 1 351 ? -6.854 9.514 10.142 1.00 97.75 351 ARG A O 1
ATOM 2776 N N . ALA A 1 352 ? -8.106 7.679 10.473 1.00 97.69 352 ALA A N 1
ATOM 2777 C CA . ALA A 1 352 ? -8.206 7.866 11.919 1.00 97.69 352 ALA A CA 1
ATOM 2778 C C . ALA A 1 352 ? -6.840 7.717 12.611 1.00 97.69 352 ALA A C 1
ATOM 2780 O O . ALA A 1 352 ? -6.485 8.543 13.455 1.00 97.69 352 ALA A O 1
ATOM 2781 N N . ILE A 1 353 ? -6.049 6.720 12.200 1.00 97.69 353 ILE A N 1
ATOM 2782 C CA . ILE A 1 353 ? -4.673 6.496 12.665 1.00 97.69 353 ILE A CA 1
ATOM 2783 C C . ILE A 1 353 ? -3.792 7.709 12.347 1.00 97.69 353 ILE A C 1
ATOM 2785 O O . ILE A 1 353 ? -3.147 8.272 13.234 1.00 97.69 353 ILE A O 1
ATOM 2789 N N . PHE A 1 354 ? -3.822 8.186 11.099 1.00 97.00 354 PHE A N 1
ATOM 2790 C CA . PHE A 1 354 ? -3.100 9.391 10.697 1.00 97.00 354 PHE A CA 1
ATOM 2791 C C . PHE A 1 354 ? -3.471 10.584 11.586 1.00 97.00 354 PHE A C 1
ATOM 2793 O O . PHE A 1 354 ? -2.593 11.325 12.034 1.00 97.00 354 PHE A O 1
ATOM 2800 N N . LYS A 1 355 ? -4.764 10.766 11.888 1.00 96.06 355 LYS A N 1
ATOM 2801 C CA . LYS A 1 355 ? -5.242 11.882 12.713 1.00 96.06 355 LYS A CA 1
ATOM 2802 C C . LYS A 1 355 ? -4.699 11.869 14.137 1.00 96.06 355 LYS A C 1
ATOM 2804 O O . LYS A 1 355 ? -4.508 12.945 14.709 1.00 96.06 355 LYS A O 1
ATOM 2809 N N . VAL A 1 356 ? -4.425 10.693 14.700 1.00 95.44 356 VAL A N 1
ATOM 2810 C CA . VAL A 1 356 ? -3.763 10.583 16.006 1.00 95.44 356 VAL A CA 1
ATOM 2811 C C . VAL A 1 356 ? -2.344 11.144 15.943 1.00 95.44 356 VAL A C 1
ATOM 2813 O O . VAL A 1 356 ? -1.936 11.846 16.870 1.00 95.44 356 VAL A O 1
ATOM 2816 N N . PHE A 1 357 ? -1.626 10.928 14.837 1.00 95.25 357 PHE A N 1
ATOM 2817 C CA . PHE A 1 357 ? -0.242 11.373 14.660 1.00 95.25 357 PHE A CA 1
ATOM 2818 C C . PHE A 1 357 ? -0.070 12.790 14.093 1.00 95.25 357 PHE A C 1
ATOM 2820 O O . PHE A 1 357 ? 0.966 13.401 14.342 1.00 95.25 357 PHE A O 1
ATOM 2827 N N . GLU A 1 358 ? -1.050 13.332 13.364 1.00 92.25 358 GLU A N 1
ATOM 2828 C CA . GLU A 1 358 ? -0.973 14.619 12.639 1.00 92.25 358 GLU A CA 1
ATOM 2829 C C . GLU A 1 358 ? -0.474 15.789 13.509 1.00 92.25 358 GLU A C 1
ATOM 2831 O O . GLU A 1 358 ? 0.300 16.628 13.052 1.00 92.25 358 GLU A O 1
ATOM 2836 N N . PHE A 1 359 ? -0.873 15.831 14.784 1.00 80.56 359 PHE A N 1
ATOM 2837 C CA . PHE A 1 359 ? -0.503 16.902 15.722 1.00 80.56 359 PHE A CA 1
ATOM 2838 C C . PHE A 1 359 ? 0.548 16.490 16.753 1.00 80.56 359 PHE A C 1
ATOM 2840 O O . PHE A 1 359 ? 0.768 17.212 17.730 1.00 80.56 359 PHE A O 1
ATOM 2847 N N . GLN A 1 360 ? 1.158 15.322 16.577 1.00 85.19 360 GLN A N 1
ATOM 2848 C CA . GLN A 1 360 ? 2.174 14.807 17.480 1.00 85.19 360 GLN A CA 1
ATOM 2849 C C . GLN A 1 360 ? 3.550 15.125 16.908 1.00 85.19 360 GLN A C 1
ATOM 2851 O O . GLN A 1 360 ? 3.833 14.887 15.734 1.00 85.19 360 GLN A O 1
ATOM 2856 N N . ARG A 1 361 ? 4.440 15.655 17.748 1.00 88.81 361 ARG A N 1
ATOM 2857 C CA . ARG A 1 361 ? 5.845 15.888 17.382 1.00 88.81 361 ARG A CA 1
ATOM 2858 C C . ARG A 1 361 ? 6.642 14.590 17.508 1.00 88.81 361 ARG A C 1
ATOM 2860 O O . ARG A 1 361 ? 7.554 14.493 18.318 1.00 88.81 361 ARG A O 1
ATOM 2867 N N . VAL A 1 362 ? 6.241 13.589 16.734 1.00 93.31 362 VAL A N 1
ATOM 2868 C CA . VAL A 1 362 ? 6.809 12.238 16.739 1.00 93.31 362 VAL A CA 1
ATOM 2869 C C . VAL A 1 362 ? 7.429 11.985 15.372 1.00 93.31 362 VAL A C 1
ATOM 2871 O O . VAL A 1 362 ? 6.856 12.366 14.346 1.00 93.31 362 VAL A O 1
ATOM 2874 N N . SER A 1 363 ? 8.624 11.396 15.352 1.00 95.19 363 SER A N 1
ATOM 2875 C CA . SER A 1 363 ? 9.306 11.046 14.106 1.00 95.19 363 SER A CA 1
ATOM 2876 C C . SER A 1 363 ? 8.540 9.950 13.366 1.00 95.19 363 SER A C 1
ATOM 2878 O O . SER A 1 363 ? 7.838 9.151 13.981 1.00 95.19 363 SER A O 1
ATOM 2880 N N . ASP A 1 364 ? 8.689 9.877 12.045 1.00 95.56 364 ASP A N 1
ATOM 2881 C CA . ASP A 1 364 ? 8.050 8.805 11.273 1.00 95.56 364 ASP A CA 1
ATOM 2882 C C . ASP A 1 364 ? 8.557 7.421 11.687 1.00 95.56 364 ASP A C 1
ATOM 2884 O O . ASP A 1 364 ? 7.767 6.489 11.740 1.00 95.56 364 ASP A O 1
ATOM 2888 N N . GLN A 1 365 ? 9.829 7.307 12.095 1.00 95.81 365 GLN A N 1
ATOM 2889 C CA . GLN A 1 365 ? 10.351 6.068 12.675 1.00 95.81 365 GLN A CA 1
ATOM 2890 C C . GLN A 1 365 ? 9.525 5.628 13.887 1.00 95.81 365 GLN A C 1
ATOM 2892 O O . GLN A 1 365 ? 9.065 4.495 13.934 1.00 95.81 365 GLN A O 1
ATOM 2897 N N . LYS A 1 366 ? 9.292 6.529 14.848 1.00 96.75 366 LYS A N 1
ATOM 2898 C CA . LYS A 1 366 ? 8.536 6.179 16.052 1.00 96.75 366 LYS A CA 1
ATOM 2899 C C . LYS A 1 366 ? 7.062 5.900 15.740 1.00 96.75 366 LYS A C 1
ATOM 2901 O O . LYS A 1 366 ? 6.456 5.064 16.394 1.00 96.75 366 LYS A O 1
ATOM 2906 N N . LYS A 1 367 ? 6.480 6.545 14.722 1.00 97.25 367 LYS A N 1
ATOM 2907 C CA . LYS A 1 367 ? 5.128 6.197 14.243 1.00 97.25 367 LYS A CA 1
ATOM 2908 C C . LYS A 1 367 ? 5.086 4.790 13.649 1.00 97.25 367 LYS A C 1
ATOM 2910 O O . LYS A 1 367 ? 4.150 4.064 13.943 1.00 97.25 367 LYS A O 1
ATOM 2915 N N . LEU A 1 368 ? 6.088 4.403 12.857 1.00 97.81 368 LEU A N 1
ATOM 2916 C CA . LEU A 1 368 ? 6.213 3.043 12.327 1.00 97.81 368 LEU A CA 1
ATOM 2917 C C . LEU A 1 368 ? 6.386 2.016 13.450 1.00 97.81 368 LEU A C 1
ATOM 2919 O O . LEU A 1 368 ? 5.708 1.000 13.426 1.00 97.81 368 LEU A O 1
ATOM 2923 N N . GLU A 1 369 ? 7.212 2.306 14.458 1.00 97.38 369 GLU A N 1
ATOM 2924 C CA . GLU A 1 369 ? 7.347 1.463 15.657 1.00 97.38 369 GLU A CA 1
ATOM 2925 C C . GLU A 1 369 ? 5.987 1.275 16.355 1.00 97.38 369 GLU A C 1
ATOM 2927 O O . GLU A 1 369 ? 5.561 0.145 16.550 1.00 97.38 369 GLU A O 1
ATOM 2932 N N . ILE A 1 370 ? 5.235 2.360 16.599 1.00 98.00 370 ILE A N 1
ATOM 2933 C CA . ILE A 1 370 ? 3.879 2.291 17.183 1.00 98.00 370 ILE A CA 1
ATOM 2934 C C . ILE A 1 370 ? 2.922 1.451 16.320 1.00 98.00 370 ILE A C 1
ATOM 2936 O O . ILE A 1 370 ? 2.072 0.747 16.858 1.00 98.00 370 ILE A O 1
ATOM 2940 N N . LEU A 1 371 ? 3.021 1.530 14.989 1.00 98.12 371 LEU A N 1
ATOM 2941 C CA . LEU A 1 371 ? 2.173 0.747 14.082 1.00 98.12 371 LEU A CA 1
ATOM 2942 C C . LEU A 1 371 ? 2.496 -0.743 14.122 1.00 98.12 371 LEU A C 1
ATOM 2944 O O . LEU A 1 371 ? 1.575 -1.553 14.062 1.00 98.12 371 LEU A O 1
ATOM 2948 N N . ILE A 1 372 ? 3.778 -1.097 14.219 1.00 98.00 372 ILE A N 1
ATOM 2949 C CA . ILE A 1 372 ? 4.206 -2.485 14.400 1.00 98.00 372 ILE A CA 1
ATOM 2950 C C . ILE A 1 372 ? 3.743 -3.001 15.764 1.00 98.00 372 ILE A C 1
ATOM 2952 O O . ILE A 1 372 ? 3.108 -4.051 15.811 1.00 98.00 372 ILE A O 1
ATOM 2956 N N . ASP A 1 373 ? 3.956 -2.238 16.840 1.00 97.69 373 ASP A N 1
ATOM 2957 C CA . ASP A 1 373 ? 3.524 -2.612 18.193 1.00 97.69 373 ASP A CA 1
ATOM 2958 C C . ASP A 1 373 ? 1.998 -2.795 18.269 1.00 97.69 373 ASP A C 1
ATOM 2960 O O . ASP A 1 373 ? 1.504 -3.749 18.874 1.00 97.69 373 ASP A O 1
ATOM 2964 N N . TRP A 1 374 ? 1.237 -1.902 17.624 1.00 98.19 374 TRP A N 1
ATOM 2965 C CA . TRP A 1 374 ? -0.214 -2.031 17.476 1.00 98.19 374 TRP A CA 1
ATOM 2966 C C . TRP A 1 374 ? -0.585 -3.324 16.764 1.00 98.19 374 TRP A C 1
ATOM 2968 O O . TRP A 1 374 ? -1.434 -4.067 17.254 1.00 98.19 374 TRP A O 1
ATOM 2978 N N . LEU A 1 375 ? 0.035 -3.586 15.615 1.00 97.38 375 LEU A N 1
ATOM 2979 C CA . LEU A 1 375 ? -0.284 -4.747 14.807 1.00 97.38 375 LEU A CA 1
ATOM 2980 C C . LEU A 1 375 ? 0.015 -6.047 15.565 1.00 97.38 375 LEU A C 1
ATOM 2982 O O . LEU A 1 375 ? -0.841 -6.922 15.616 1.00 97.38 375 LEU A O 1
ATOM 2986 N N . GLU A 1 376 ? 1.176 -6.161 16.208 1.00 95.69 376 GLU A N 1
ATOM 2987 C CA . GLU A 1 376 ? 1.532 -7.326 17.024 1.00 95.69 376 GLU A CA 1
ATOM 2988 C C . GLU A 1 376 ? 0.527 -7.566 18.165 1.00 95.69 376 GLU A C 1
ATOM 2990 O O . GLU A 1 376 ? 0.049 -8.691 18.348 1.00 95.69 376 GLU A O 1
ATOM 2995 N N . GLN A 1 377 ? 0.139 -6.516 18.899 1.00 95.88 377 GLN A N 1
ATOM 2996 C CA . GLN A 1 377 ? -0.838 -6.654 19.983 1.00 95.88 377 GLN A CA 1
ATOM 2997 C C . GLN A 1 377 ? -2.244 -6.978 19.465 1.00 95.88 377 GLN A C 1
ATOM 2999 O O . GLN A 1 377 ? -2.921 -7.841 20.029 1.00 95.88 377 GLN A O 1
ATOM 3004 N N . PHE A 1 378 ? -2.673 -6.357 18.366 1.00 96.19 378 PHE A N 1
ATOM 3005 C CA . PHE A 1 378 ? -3.955 -6.645 17.724 1.00 96.19 378 PHE A CA 1
ATOM 3006 C C . PHE A 1 378 ? -4.026 -8.105 17.262 1.00 96.19 378 PHE A C 1
ATOM 3008 O O . PHE A 1 378 ? -4.982 -8.814 17.585 1.00 96.19 378 PHE A O 1
ATOM 3015 N N . LEU A 1 379 ? -2.991 -8.577 16.565 1.00 93.50 379 LEU A N 1
ATOM 3016 C CA . LEU A 1 379 ? -2.919 -9.942 16.050 1.00 93.50 379 LEU A CA 1
ATOM 3017 C C . LEU A 1 379 ? -2.908 -10.988 17.169 1.00 93.50 379 LEU A C 1
ATOM 3019 O O . LEU A 1 379 ? -3.544 -12.030 17.033 1.00 93.50 379 LEU A O 1
ATOM 3023 N N . SER A 1 380 ? -2.274 -10.687 18.306 1.00 91.94 380 SER A N 1
ATOM 3024 C CA . SER A 1 380 ? -2.298 -11.572 19.478 1.00 91.94 380 SER A CA 1
ATOM 3025 C C . SER A 1 380 ? -3.697 -11.760 20.086 1.00 91.94 380 SER A C 1
ATOM 3027 O O . SER A 1 380 ? -3.949 -12.765 20.745 1.00 91.94 380 SER A O 1
ATOM 3029 N N . LYS A 1 381 ? -4.617 -10.811 19.859 1.00 92.38 381 LYS A N 1
ATOM 3030 C CA . LYS A 1 381 ? -5.985 -10.818 20.410 1.00 92.38 381 LYS A CA 1
ATOM 3031 C C . LYS A 1 381 ? -7.031 -11.336 19.427 1.00 92.38 381 LYS A C 1
ATOM 3033 O O . LYS A 1 381 ? -8.112 -11.729 19.851 1.00 92.38 381 LYS A O 1
ATOM 3038 N N . VAL A 1 382 ? -6.738 -11.313 18.127 1.00 91.69 382 VAL A N 1
ATOM 3039 C CA . VAL A 1 382 ? -7.712 -11.643 17.075 1.00 91.69 382 VAL A CA 1
ATOM 3040 C C . VAL A 1 382 ? -7.738 -13.129 16.703 1.00 91.69 382 VAL A C 1
ATOM 3042 O O . VAL A 1 382 ? -8.661 -13.559 16.021 1.00 91.69 382 VAL A O 1
ATOM 3045 N N . ASN A 1 383 ? -6.744 -13.914 17.132 1.00 81.31 383 ASN A N 1
ATOM 3046 C CA . ASN A 1 383 ? -6.553 -15.299 16.682 1.00 81.31 383 ASN A CA 1
ATOM 3047 C C . ASN A 1 383 ? -7.771 -16.212 16.947 1.00 81.31 383 ASN A C 1
ATOM 3049 O O . ASN A 1 383 ? -8.072 -17.072 16.124 1.00 81.31 383 ASN A O 1
ATOM 3053 N N . ASP A 1 384 ? -8.503 -15.975 18.040 1.00 83.12 384 ASP A N 1
ATOM 3054 C CA . ASP A 1 384 ? -9.689 -16.757 18.427 1.00 83.12 384 ASP A CA 1
ATOM 3055 C C . ASP A 1 384 ? -11.023 -16.057 18.102 1.00 83.12 384 ASP A C 1
ATOM 3057 O O . ASP A 1 384 ? -12.098 -16.544 18.464 1.00 83.12 384 ASP A O 1
ATOM 3061 N N . GLU A 1 385 ? -10.984 -14.900 17.435 1.00 91.31 385 GLU A N 1
ATOM 3062 C CA . GLU A 1 385 ? -12.189 -14.137 17.123 1.00 91.31 385 GLU A CA 1
ATOM 3063 C C . GLU A 1 385 ? -12.926 -14.727 15.913 1.00 91.31 385 GLU A C 1
ATOM 3065 O O . GLU A 1 385 ? -12.317 -15.116 14.917 1.00 91.31 385 GLU A O 1
ATOM 3070 N N . THR A 1 386 ? -14.260 -14.756 15.974 1.00 91.69 386 THR A N 1
ATOM 3071 C CA . THR A 1 386 ? -15.130 -15.265 14.897 1.00 91.69 386 THR A CA 1
ATOM 3072 C C . THR A 1 386 ? -16.112 -14.218 14.366 1.00 91.69 386 THR A C 1
ATOM 3074 O O . THR A 1 386 ? -16.640 -14.381 13.264 1.00 91.69 386 THR A O 1
ATOM 3077 N N . ASP A 1 387 ? -16.327 -13.119 15.094 1.00 95.00 387 ASP A N 1
ATOM 3078 C CA . ASP A 1 387 ? -17.155 -11.992 14.681 1.00 95.00 387 ASP A CA 1
ATOM 3079 C C . ASP A 1 387 ? -16.309 -10.930 13.945 1.00 95.00 387 ASP A C 1
ATOM 3081 O O . ASP A 1 387 ? -15.517 -10.213 14.568 1.00 95.00 387 ASP A O 1
ATOM 3085 N N . PRO A 1 388 ? -16.499 -10.733 12.623 1.00 94.06 388 PRO A N 1
ATOM 3086 C CA . PRO A 1 388 ? -15.767 -9.715 11.869 1.00 94.06 388 PRO A CA 1
ATOM 3087 C C . PRO A 1 388 ? -15.992 -8.285 12.381 1.00 94.06 388 PRO A C 1
ATOM 3089 O O . PRO A 1 388 ? -15.122 -7.429 12.215 1.00 94.06 388 PRO A O 1
ATOM 3092 N N . LYS A 1 389 ? -17.130 -7.990 13.019 1.00 96.88 389 LYS A N 1
ATOM 3093 C CA . LYS A 1 389 ? -17.353 -6.678 13.634 1.00 96.88 389 LYS A CA 1
ATOM 3094 C C . LYS A 1 389 ? -16.468 -6.486 14.862 1.00 96.88 389 LYS A C 1
ATOM 3096 O O . LYS A 1 389 ? -15.951 -5.385 15.070 1.00 96.88 389 LYS A O 1
ATOM 3101 N N . LEU A 1 390 ? -16.292 -7.537 15.661 1.00 96.56 390 LEU A N 1
ATOM 3102 C CA . LEU A 1 390 ? -15.432 -7.508 16.839 1.00 96.56 390 LEU A CA 1
ATOM 3103 C C . LEU A 1 390 ? -13.955 -7.409 16.441 1.00 96.56 390 LEU A C 1
ATOM 3105 O O . LEU A 1 390 ? -13.234 -6.633 17.056 1.00 96.56 390 LEU A O 1
ATOM 3109 N N . VAL A 1 391 ? -13.538 -8.036 15.336 1.00 96.00 391 VAL A N 1
ATOM 3110 C CA . VAL A 1 391 ? -12.205 -7.828 14.731 1.00 96.00 391 VAL A CA 1
ATOM 3111 C C . VAL A 1 391 ? -11.940 -6.350 14.433 1.00 96.00 391 VAL A C 1
ATOM 3113 O O . VAL A 1 391 ? -10.922 -5.806 14.859 1.00 96.00 391 VAL A O 1
ATOM 3116 N N . LEU A 1 392 ? -12.864 -5.668 13.742 1.00 97.56 392 LEU A N 1
ATOM 3117 C CA . LEU A 1 392 ? -12.720 -4.233 13.455 1.00 97.56 392 LEU A CA 1
ATOM 3118 C C . LEU A 1 392 ? -12.668 -3.399 14.741 1.00 97.56 392 LEU A C 1
ATOM 3120 O O . LEU A 1 392 ? -11.901 -2.442 14.831 1.00 97.56 392 LEU A O 1
ATOM 3124 N N . LYS A 1 393 ? -13.476 -3.760 15.744 1.00 97.38 393 LYS A N 1
ATOM 3125 C CA . LYS A 1 393 ? -13.469 -3.096 17.052 1.00 97.38 393 LYS A CA 1
ATOM 3126 C C . LYS A 1 393 ? -12.131 -3.269 17.767 1.00 97.38 393 LYS A C 1
ATOM 3128 O O . LYS A 1 393 ? -11.597 -2.282 18.259 1.00 97.38 393 LYS A O 1
ATOM 3133 N N . LEU A 1 394 ? -11.590 -4.485 17.797 1.00 96.69 394 LEU A N 1
ATOM 3134 C CA . LEU A 1 394 ? -10.286 -4.782 18.386 1.00 96.69 394 LEU A CA 1
ATOM 3135 C C . LEU A 1 394 ? -9.179 -3.990 17.691 1.00 96.69 394 LEU A C 1
ATOM 3137 O O . LEU A 1 394 ? -8.363 -3.391 18.376 1.00 96.69 394 LEU A O 1
ATOM 3141 N N . ALA A 1 395 ? -9.188 -3.904 16.358 1.00 97.62 395 ALA A N 1
ATOM 3142 C CA . ALA A 1 395 ? -8.210 -3.105 15.622 1.00 97.62 395 ALA A CA 1
ATOM 3143 C C . ALA A 1 395 ? -8.231 -1.625 16.049 1.00 97.62 395 ALA A C 1
ATOM 3145 O O . ALA A 1 395 ? -7.175 -1.036 16.285 1.00 97.62 395 ALA A O 1
ATOM 3146 N N . VAL A 1 396 ? -9.429 -1.040 16.189 1.00 97.81 396 VAL A N 1
ATOM 3147 C CA . VAL A 1 396 ? -9.618 0.357 16.612 1.00 97.81 396 VAL A CA 1
ATOM 3148 C C . VAL A 1 396 ? -9.181 0.577 18.059 1.00 97.81 396 VAL A C 1
ATOM 3150 O O . VAL A 1 396 ? -8.424 1.511 18.333 1.00 97.81 396 VAL A O 1
ATOM 3153 N N . ASP A 1 397 ? -9.668 -0.244 18.983 1.00 96.44 397 ASP A N 1
ATOM 3154 C CA . ASP A 1 397 ? -9.392 -0.062 20.406 1.00 96.44 397 ASP A CA 1
ATOM 3155 C C . ASP A 1 397 ? -7.911 -0.334 20.705 1.00 96.44 397 ASP A C 1
ATOM 3157 O O . ASP A 1 397 ? -7.282 0.435 21.428 1.00 96.44 397 ASP A O 1
ATOM 3161 N N . GLU A 1 398 ? -7.314 -1.355 20.083 1.00 97.12 398 GLU A N 1
ATOM 3162 C CA . GLU A 1 398 ? -5.913 -1.696 20.318 1.00 97.12 398 GLU A CA 1
ATOM 3163 C C . GLU A 1 398 ? -4.962 -0.609 19.839 1.00 97.12 398 GLU A C 1
ATOM 3165 O O . GLU A 1 398 ? -4.018 -0.260 20.546 1.00 97.12 398 GLU A O 1
ATOM 3170 N N . PHE A 1 399 ? -5.225 -0.014 18.672 1.00 97.88 399 PHE A N 1
ATOM 3171 C CA . PHE A 1 399 ? -4.396 1.090 18.196 1.00 97.88 399 PHE A CA 1
ATOM 3172 C C . PHE A 1 399 ? -4.396 2.240 19.202 1.00 97.88 399 PHE A C 1
ATOM 3174 O O . PHE A 1 399 ? -3.348 2.814 19.494 1.00 97.88 399 PHE A O 1
ATOM 3181 N N . TYR A 1 400 ? -5.564 2.569 19.756 1.00 96.62 400 TYR A N 1
ATOM 3182 C CA . TYR A 1 400 ? -5.675 3.606 20.773 1.00 96.62 400 TYR A CA 1
ATOM 3183 C C . TYR A 1 400 ? -4.889 3.250 22.042 1.00 96.62 400 TYR A C 1
ATOM 3185 O O . TYR A 1 400 ? -4.178 4.105 22.575 1.00 96.62 400 TYR A O 1
ATOM 3193 N N . GLU A 1 401 ? -4.991 2.003 22.509 1.00 96.62 401 GLU A N 1
ATOM 3194 C CA . GLU A 1 401 ? -4.289 1.516 23.699 1.00 96.62 401 GLU A CA 1
ATOM 3195 C C . GLU A 1 401 ? -2.765 1.545 23.548 1.00 96.62 401 GLU A C 1
ATOM 3197 O O . GLU A 1 401 ? -2.077 1.938 24.491 1.00 96.62 401 GLU A O 1
ATOM 3202 N N . VAL A 1 402 ? -2.236 1.205 22.372 1.00 97.50 402 VAL A N 1
ATOM 3203 C CA . VAL A 1 402 ? -0.799 1.320 22.086 1.00 97.50 402 VAL A CA 1
ATOM 3204 C C . VAL A 1 402 ? -0.399 2.785 21.934 1.00 97.50 402 VAL A C 1
ATOM 3206 O O . VAL A 1 402 ? 0.527 3.263 22.591 1.00 97.50 402 VAL A O 1
ATOM 3209 N N . ALA A 1 403 ? -1.133 3.553 21.128 1.00 96.62 403 ALA A N 1
ATOM 3210 C CA . ALA A 1 403 ? -0.794 4.945 20.866 1.00 96.62 403 ALA A CA 1
ATOM 3211 C C . ALA A 1 403 ? -0.793 5.796 22.147 1.00 96.62 403 ALA A C 1
ATOM 3213 O O . ALA A 1 403 ? 0.088 6.636 22.309 1.00 96.62 403 ALA A O 1
ATOM 3214 N N . LYS A 1 404 ? -1.721 5.584 23.091 1.00 95.31 404 LYS A N 1
ATOM 3215 C CA . LYS A 1 404 ? -1.768 6.373 24.338 1.00 95.31 404 LYS A CA 1
ATOM 3216 C C . LYS A 1 404 ? -0.590 6.111 25.286 1.00 95.31 404 LYS A C 1
ATOM 3218 O O . LYS A 1 404 ? -0.337 6.943 26.156 1.00 95.31 404 LYS A O 1
ATOM 3223 N N . GLN A 1 405 ? 0.094 4.971 25.153 1.00 96.19 405 GLN A N 1
ATOM 3224 C CA . GLN A 1 405 ? 1.298 4.657 25.933 1.00 96.19 405 GLN A CA 1
ATOM 3225 C C . GLN A 1 405 ? 2.514 5.421 25.397 1.00 96.19 405 GLN A C 1
ATOM 3227 O O . GLN A 1 405 ? 3.385 5.825 26.162 1.00 96.19 405 GLN A O 1
ATOM 3232 N N . GLU A 1 406 ? 2.529 5.676 24.090 1.00 95.75 406 GLU A N 1
ATOM 3233 C CA . GLU A 1 406 ? 3.684 6.217 23.373 1.00 95.75 406 GLU A CA 1
ATOM 3234 C C . GLU A 1 406 ? 3.561 7.712 23.057 1.00 95.75 406 GLU A C 1
ATOM 3236 O O . GLU A 1 406 ? 4.559 8.423 22.916 1.00 95.75 406 GLU A O 1
ATOM 3241 N N . VAL A 1 407 ? 2.333 8.225 22.944 1.00 94.81 407 VAL A N 1
ATOM 3242 C CA . VAL A 1 407 ? 2.055 9.630 22.642 1.00 94.81 407 VAL A CA 1
ATOM 3243 C C . VAL A 1 407 ? 0.965 10.192 23.546 1.00 94.81 407 VAL A C 1
ATOM 3245 O O . VAL A 1 407 ? 0.042 9.506 23.977 1.00 94.81 407 VAL A O 1
ATOM 3248 N N . ARG A 1 408 ? 1.029 11.501 23.817 1.00 93.19 408 ARG A N 1
ATOM 3249 C CA . ARG A 1 408 ? 0.004 12.169 24.626 1.00 93.19 408 ARG A CA 1
ATOM 3250 C C . ARG A 1 408 ? -1.305 12.278 23.841 1.00 93.19 408 ARG A C 1
ATOM 3252 O O . ARG A 1 408 ? -1.421 13.098 22.924 1.00 93.19 408 ARG A O 1
ATOM 3259 N N . ILE A 1 409 ? -2.313 11.528 24.273 1.00 93.06 409 ILE A N 1
ATOM 3260 C CA . ILE A 1 409 ? -3.685 11.615 23.767 1.00 93.06 409 ILE A CA 1
ATOM 3261 C C . ILE A 1 409 ? -4.569 12.242 24.848 1.00 93.06 409 ILE A C 1
ATOM 3263 O O . ILE A 1 409 ? -4.884 11.622 25.856 1.00 93.06 409 ILE A O 1
ATOM 3267 N N . ASP A 1 410 ? -4.930 13.512 24.665 1.00 92.38 410 ASP A N 1
ATOM 3268 C CA . ASP A 1 410 ? -5.905 14.179 25.536 1.00 92.38 410 ASP A CA 1
ATOM 3269 C C . ASP A 1 410 ? -7.349 13.732 25.214 1.00 92.38 410 ASP A C 1
ATOM 3271 O O . ASP A 1 410 ? -7.591 13.155 24.146 1.00 92.38 410 ASP A O 1
ATOM 3275 N N . PRO A 1 411 ? -8.332 14.020 26.092 1.00 93.12 411 PRO A N 1
ATOM 3276 C CA . PRO A 1 411 ? -9.718 13.608 25.871 1.00 93.12 411 PRO A CA 1
ATOM 3277 C C . PRO A 1 411 ? -10.303 14.085 24.536 1.00 93.12 411 PRO A C 1
ATOM 3279 O O . PRO A 1 411 ? -11.062 13.358 23.901 1.00 93.12 411 PRO A O 1
ATOM 3282 N N . LEU A 1 412 ? -9.925 15.275 24.053 1.00 92.06 412 LEU A N 1
ATOM 3283 C CA . LEU A 1 412 ? -10.412 15.792 22.773 1.00 92.06 412 LEU A CA 1
ATOM 3284 C C . LEU A 1 412 ? -9.855 14.983 21.595 1.00 92.06 412 LEU A C 1
ATOM 3286 O O . LEU A 1 412 ? -10.583 14.706 20.642 1.00 92.06 412 LEU A O 1
ATOM 3290 N N . ARG A 1 413 ? -8.574 14.604 21.637 1.00 92.31 413 ARG A N 1
ATOM 3291 C CA . ARG A 1 413 ? -7.955 13.732 20.628 1.00 92.31 413 ARG A CA 1
ATOM 3292 C C . ARG A 1 413 ? -8.544 12.326 20.661 1.00 92.31 413 ARG A C 1
ATOM 3294 O O . ARG A 1 413 ? -8.814 11.786 19.593 1.00 92.31 413 ARG A O 1
ATOM 3301 N N . CYS A 1 414 ? -8.812 11.784 21.847 1.00 94.69 414 CYS A N 1
ATOM 3302 C CA . CYS A 1 414 ? -9.525 10.518 21.994 1.00 94.69 414 CYS A CA 1
ATOM 3303 C C . CYS A 1 414 ? -10.915 10.580 21.340 1.00 94.69 414 CYS A C 1
ATOM 3305 O O . CYS A 1 414 ? -11.227 9.763 20.476 1.00 94.69 414 CYS A O 1
ATOM 3307 N N . ILE A 1 415 ? -11.718 11.603 21.665 1.00 94.25 415 ILE A N 1
ATOM 3308 C CA . ILE A 1 415 ? -13.058 11.784 21.083 1.00 94.25 415 ILE A CA 1
ATOM 3309 C C . ILE A 1 415 ? -12.970 11.902 19.559 1.00 94.25 415 ILE A C 1
ATOM 3311 O O . ILE A 1 415 ? -13.777 11.310 18.847 1.00 94.25 415 ILE A O 1
ATOM 3315 N N . LYS A 1 416 ? -11.983 12.644 19.039 1.00 93.62 416 LYS A N 1
ATOM 3316 C CA . LYS A 1 416 ? -11.761 12.764 17.591 1.00 93.62 416 LYS A CA 1
ATOM 3317 C C . LYS A 1 416 ? -11.428 11.420 16.948 1.00 93.62 416 LYS A C 1
ATOM 3319 O O . LYS A 1 416 ? -12.008 11.118 15.911 1.00 93.62 416 LYS A O 1
ATOM 3324 N N . TYR A 1 417 ? -10.556 10.619 17.557 1.00 95.75 417 TYR A N 1
ATOM 3325 C CA . TYR A 1 417 ? -10.224 9.281 17.068 1.00 95.75 417 TYR A CA 1
ATOM 3326 C C . TYR A 1 417 ? -11.471 8.389 16.977 1.00 95.75 417 TYR A C 1
ATOM 3328 O O . TYR A 1 417 ? -11.832 7.935 15.893 1.00 95.75 417 TYR A O 1
ATOM 3336 N N . TYR A 1 418 ? -12.208 8.241 18.078 1.00 96.31 418 TYR A N 1
ATOM 3337 C CA . TYR A 1 418 ? -13.414 7.413 18.114 1.00 96.31 418 TYR A CA 1
ATOM 3338 C C . TYR A 1 418 ? -14.577 7.984 17.288 1.00 96.31 418 TYR A C 1
ATOM 3340 O O . TYR A 1 418 ? -15.450 7.228 16.861 1.00 96.31 418 TYR A O 1
ATOM 3348 N N . SER A 1 419 ? -14.579 9.286 16.971 1.00 95.44 419 SER A N 1
ATOM 3349 C CA . SER A 1 419 ? -15.590 9.878 16.081 1.00 95.44 419 SER A CA 1
ATOM 3350 C C . SER A 1 419 ? -15.533 9.358 14.638 1.00 95.44 419 SER A C 1
ATOM 3352 O O . SER A 1 419 ? -16.501 9.532 13.900 1.00 95.44 419 SER A O 1
ATOM 3354 N N . HIS A 1 420 ? -14.451 8.674 14.243 1.00 96.81 420 HIS A N 1
ATOM 3355 C CA . HIS A 1 420 ? -14.379 7.948 12.973 1.00 96.81 420 HIS A CA 1
ATOM 3356 C C . HIS A 1 420 ? -15.147 6.616 12.981 1.00 96.81 420 HIS A C 1
ATOM 3358 O O . HIS A 1 420 ? -15.447 6.094 11.908 1.00 96.81 420 HIS A O 1
ATOM 3364 N N . PHE A 1 421 ? -15.511 6.082 14.155 1.00 97.06 421 PHE A N 1
ATOM 3365 C CA . PHE A 1 421 ? -16.039 4.719 14.309 1.00 97.06 421 PHE A CA 1
ATOM 3366 C C . PHE A 1 421 ? -17.337 4.592 15.134 1.00 97.06 421 PHE A C 1
ATOM 3368 O O . PHE A 1 421 ? -17.475 3.631 15.900 1.00 97.06 421 PHE A O 1
ATOM 3375 N N . PRO A 1 422 ? -18.336 5.488 14.986 1.00 96.12 422 PRO A N 1
ATOM 3376 C CA . PRO A 1 422 ? -19.555 5.441 15.798 1.00 96.12 422 PRO A CA 1
ATOM 3377 C C . PRO A 1 422 ? -20.392 4.161 15.604 1.00 96.12 422 PRO A C 1
ATOM 3379 O O . PRO A 1 422 ? -21.238 3.852 16.441 1.00 96.12 422 PRO A O 1
ATOM 3382 N N . GLY A 1 423 ? -20.190 3.411 14.512 1.00 94.31 423 GLY A N 1
ATOM 3383 C CA . GLY A 1 423 ? -20.835 2.115 14.269 1.00 94.31 423 GLY A CA 1
ATOM 3384 C C . GLY A 1 423 ? -20.150 0.901 14.914 1.00 94.31 423 GLY A C 1
ATOM 3385 O O . GLY A 1 423 ? -20.769 -0.167 14.998 1.00 94.31 423 GLY A O 1
ATOM 3386 N N . ILE A 1 424 ? -18.897 1.051 15.359 1.00 91.44 424 ILE A N 1
ATOM 3387 C CA . ILE A 1 424 ? -18.045 -0.045 15.852 1.00 91.44 424 ILE A CA 1
ATOM 3388 C C . ILE A 1 424 ? -17.878 0.024 17.374 1.00 91.44 424 ILE A C 1
ATOM 3390 O O . ILE A 1 424 ? -18.027 -0.986 18.058 1.00 91.44 424 ILE A O 1
ATOM 3394 N N . THR A 1 425 ? -17.587 1.208 17.912 1.00 86.88 425 THR A N 1
ATOM 3395 C CA . THR A 1 425 ? -17.183 1.384 19.313 1.00 86.88 425 THR A CA 1
ATOM 3396 C C . THR A 1 425 ? -17.878 2.595 19.939 1.00 86.88 425 THR A C 1
ATOM 3398 O O . THR A 1 425 ? -18.279 3.537 19.251 1.00 86.88 425 THR A O 1
ATOM 3401 N N . ARG A 1 426 ? -18.095 2.545 21.257 1.00 77.12 426 ARG A N 1
ATOM 3402 C CA . ARG A 1 426 ? -18.646 3.659 22.043 1.00 77.12 426 ARG A CA 1
ATOM 3403 C C . ARG A 1 426 ? -17.477 4.345 22.745 1.00 77.12 426 ARG A C 1
ATOM 3405 O O . ARG A 1 426 ? -16.650 3.654 23.320 1.00 77.12 426 ARG A O 1
ATOM 3412 N N . ASN A 1 427 ? -17.435 5.678 22.693 1.00 67.56 427 ASN A N 1
ATOM 3413 C CA . ASN A 1 427 ? -16.364 6.522 23.242 1.00 67.56 427 ASN A CA 1
ATOM 3414 C C . ASN A 1 427 ? -15.813 5.996 24.587 1.00 67.56 427 ASN A C 1
ATOM 3416 O O . ASN A 1 427 ? -16.501 6.086 25.602 1.00 67.56 427 ASN A O 1
ATOM 3420 N N . GLY A 1 428 ? -14.570 5.502 24.589 1.00 71.56 428 GLY A N 1
ATOM 3421 C CA . GLY A 1 428 ? -13.837 5.059 25.787 1.00 71.56 428 GLY A CA 1
ATOM 3422 C C . GLY A 1 428 ? -12.978 6.159 26.422 1.00 71.56 428 GLY A C 1
ATOM 3423 O O . GLY A 1 428 ? -11.973 5.872 27.058 1.00 71.56 428 GLY A O 1
ATOM 3424 N N . CYS A 1 429 ? -13.314 7.427 26.180 1.00 84.62 429 CYS A N 1
ATOM 3425 C CA . CYS A 1 429 ? -12.454 8.577 26.485 1.00 84.62 429 CYS A CA 1
ATOM 3426 C C . CYS A 1 429 ? -12.580 9.136 27.908 1.00 84.62 429 CYS A C 1
ATOM 3428 O O . CYS A 1 429 ? -12.057 10.226 28.155 1.00 84.62 429 CYS A O 1
ATOM 3430 N N . TYR A 1 430 ? -13.304 8.448 28.796 1.00 71.50 430 TYR A N 1
ATOM 3431 C CA . TYR A 1 430 ? -13.656 8.923 30.136 1.00 71.50 430 TYR A CA 1
ATOM 3432 C C . TYR A 1 430 ? -13.193 7.967 31.221 1.00 71.50 430 TYR A C 1
ATOM 3434 O O . TYR A 1 430 ? -13.399 6.745 31.040 1.00 71.50 430 TYR A O 1
#